Protein AF-A0A251X6U9-F1 (afdb_monomer_lite)

Structure (mmCIF, N/CA/C/O backbone):
data_AF-A0A251X6U9-F1
#
_entry.id   AF-A0A251X6U9-F1
#
loop_
_atom_site.group_PDB
_atom_site.id
_atom_site.type_symbol
_atom_site.label_atom_id
_atom_site.label_alt_id
_atom_site.label_comp_id
_atom_site.label_asym_id
_atom_site.label_entity_id
_atom_site.label_seq_id
_atom_site.pdbx_PDB_ins_code
_atom_site.Cartn_x
_atom_site.Cartn_y
_atom_site.Cartn_z
_atom_site.occupancy
_atom_site.B_iso_or_equiv
_atom_site.auth_seq_id
_atom_site.auth_comp_id
_atom_site.auth_asym_id
_atom_site.auth_atom_id
_atom_site.pdbx_PDB_model_num
ATOM 1 N N . MET A 1 1 ? -1.369 18.309 -10.301 1.00 29.02 1 MET A N 1
ATOM 2 C CA . MET A 1 1 ? -1.973 18.061 -8.967 1.00 29.02 1 MET A CA 1
ATOM 3 C C . MET A 1 1 ? -0.873 17.559 -8.033 1.00 29.02 1 MET A C 1
ATOM 5 O O . MET A 1 1 ? 0.002 16.868 -8.546 1.00 29.02 1 MET A O 1
ATOM 9 N N . PRO A 1 2 ? -0.807 17.931 -6.739 1.00 30.56 2 PRO A N 1
ATOM 10 C CA . PRO A 1 2 ? 0.344 17.578 -5.908 1.00 30.56 2 PRO A CA 1
ATOM 11 C C . PRO A 1 2 ? 0.377 16.076 -5.616 1.00 30.56 2 PRO A C 1
ATOM 13 O O . PRO A 1 2 ? -0.650 15.433 -5.422 1.00 30.56 2 PRO A O 1
ATOM 16 N N . ASN A 1 3 ? 1.582 15.521 -5.598 1.00 40.44 3 ASN A N 1
ATOM 17 C CA . ASN A 1 3 ? 1.850 14.103 -5.429 1.00 40.44 3 ASN A CA 1
ATOM 18 C C . ASN A 1 3 ? 1.662 13.653 -3.965 1.00 40.44 3 ASN A C 1
ATOM 20 O O . ASN A 1 3 ? 2.151 14.310 -3.061 1.00 40.44 3 ASN A O 1
ATOM 24 N N . THR A 1 4 ? 1.015 12.503 -3.724 1.00 42.16 4 THR A N 1
ATOM 25 C CA . THR A 1 4 ? 0.955 11.764 -2.430 1.00 42.16 4 THR A CA 1
ATOM 26 C C . THR A 1 4 ? 2.234 11.788 -1.572 1.00 42.16 4 THR A C 1
ATOM 28 O O . THR A 1 4 ? 2.121 11.803 -0.352 1.00 42.16 4 THR A O 1
ATOM 31 N N . PRO A 1 5 ? 3.449 11.832 -2.142 1.00 44.72 5 PRO A N 1
ATOM 32 C CA . PRO A 1 5 ? 4.624 12.111 -1.323 1.00 44.72 5 PRO A CA 1
ATOM 33 C C . PRO A 1 5 ? 4.868 13.591 -0.952 1.00 44.72 5 PRO A C 1
ATOM 35 O O . PRO 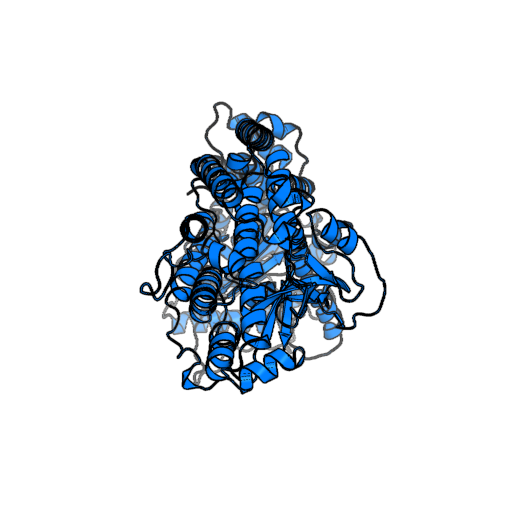A 1 5 ? 5.207 13.828 0.200 1.00 44.72 5 PRO A O 1
ATOM 38 N N . ALA A 1 6 ? 4.566 14.603 -1.786 1.00 42.88 6 ALA A N 1
ATOM 39 C CA . ALA A 1 6 ? 4.589 16.025 -1.372 1.00 42.88 6 ALA A CA 1
ATOM 40 C C . ALA A 1 6 ? 3.658 16.300 -0.186 1.00 42.88 6 ALA A C 1
ATOM 42 O O . ALA A 1 6 ? 3.949 17.143 0.665 1.00 42.88 6 ALA A O 1
ATOM 43 N N . PHE A 1 7 ? 2.568 15.540 -0.117 1.00 51.47 7 PHE A N 1
ATOM 44 C CA . PHE A 1 7 ? 1.670 15.462 1.026 1.00 51.47 7 PHE A CA 1
ATOM 45 C C . PHE A 1 7 ? 2.406 15.035 2.318 1.00 51.47 7 PHE A C 1
ATOM 47 O O . PHE A 1 7 ? 2.278 15.704 3.343 1.00 51.47 7 PHE A O 1
ATOM 54 N N . LEU A 1 8 ? 3.254 13.997 2.266 1.00 53.03 8 LEU A N 1
ATOM 55 C CA . LEU A 1 8 ? 4.013 13.522 3.430 1.00 53.03 8 LEU A CA 1
ATOM 56 C C . LEU A 1 8 ? 5.032 14.550 3.920 1.00 53.03 8 LEU A C 1
ATOM 58 O O . LEU A 1 8 ? 5.246 14.648 5.120 1.00 53.03 8 LEU A O 1
ATOM 62 N N . THR A 1 9 ? 5.628 15.339 3.025 1.00 52.66 9 THR A N 1
ATOM 63 C CA . THR A 1 9 ? 6.616 16.366 3.398 1.00 52.66 9 THR A CA 1
ATOM 64 C C . THR A 1 9 ? 6.007 17.618 3.993 1.00 52.66 9 THR A C 1
ATOM 66 O O . THR A 1 9 ? 6.542 18.136 4.972 1.00 52.66 9 THR A O 1
ATOM 69 N N . ARG A 1 10 ? 4.890 18.115 3.445 1.00 60.62 10 ARG A N 1
ATOM 70 C CA . ARG A 1 10 ? 4.197 19.280 4.025 1.00 60.62 10 ARG A CA 1
ATOM 71 C C . ARG A 1 10 ? 3.707 18.994 5.441 1.00 60.62 10 ARG A C 1
ATOM 73 O O . ARG A 1 10 ? 3.775 19.871 6.292 1.00 60.62 10 ARG A O 1
ATOM 80 N N . ALA A 1 11 ? 3.314 17.749 5.705 1.00 59.09 11 ALA A N 1
ATOM 81 C CA . ALA A 1 11 ? 2.917 17.288 7.031 1.00 59.09 11 ALA A CA 1
ATOM 82 C C . ALA A 1 11 ? 4.099 17.121 8.009 1.00 59.09 11 ALA A C 1
ATOM 84 O O . ALA A 1 11 ? 3.877 16.871 9.190 1.00 59.09 11 ALA A O 1
ATOM 85 N N . ASN A 1 12 ? 5.345 17.214 7.525 1.00 63.66 12 ASN A N 1
ATOM 86 C CA . ASN A 1 12 ? 6.563 16.898 8.276 1.00 63.66 12 ASN A CA 1
ATOM 87 C C . ASN A 1 12 ? 7.580 18.043 8.323 1.00 63.66 12 ASN A C 1
ATOM 89 O O . ASN A 1 12 ? 8.742 17.807 8.674 1.00 63.66 12 ASN A O 1
ATOM 93 N N . THR A 1 13 ? 7.187 19.270 7.966 1.00 70.12 13 THR A N 1
ATOM 94 C CA . THR A 1 13 ? 8.078 20.426 8.120 1.00 70.12 13 THR A CA 1
ATOM 95 C C . THR A 1 13 ? 8.487 20.575 9.584 1.00 70.12 13 THR A C 1
ATOM 97 O O . THR A 1 13 ? 7.790 20.122 10.497 1.00 70.12 13 THR A O 1
ATOM 100 N N . LYS A 1 14 ? 9.652 21.182 9.833 1.00 73.94 14 LYS A N 1
ATOM 101 C CA . LYS A 1 14 ? 10.158 21.347 11.201 1.00 73.94 14 LYS A CA 1
ATOM 102 C C . LYS A 1 14 ? 9.173 22.157 12.048 1.00 73.94 14 LYS A C 1
ATOM 104 O O . LYS A 1 14 ? 8.987 21.847 13.219 1.00 73.94 14 LYS A O 1
ATOM 109 N N . GLU A 1 15 ? 8.543 23.148 11.431 1.00 79.31 15 GLU A N 1
ATOM 110 C CA . GLU A 1 15 ? 7.539 24.023 12.022 1.00 79.31 15 GLU A CA 1
ATOM 111 C C . GLU A 1 15 ? 6.287 23.229 12.405 1.00 79.31 15 GLU A C 1
ATOM 113 O O . GLU A 1 15 ? 5.908 23.246 13.571 1.00 79.31 15 GLU A O 1
ATOM 118 N N . VAL A 1 16 ? 5.715 22.451 11.476 1.00 80.75 16 VAL A N 1
ATOM 119 C CA . VAL A 1 16 ? 4.528 21.617 11.745 1.00 80.75 16 VAL A CA 1
ATOM 120 C C . VAL A 1 16 ? 4.834 20.566 12.807 1.00 80.75 16 VAL A C 1
ATOM 122 O O . VAL A 1 16 ? 4.064 20.396 13.744 1.00 80.75 16 VAL A O 1
ATOM 125 N N . ARG A 1 17 ? 5.989 19.892 12.726 1.00 83.50 17 ARG A N 1
ATOM 126 C CA . ARG A 1 17 ? 6.421 18.927 13.750 1.00 83.50 17 ARG A CA 1
ATOM 127 C C . ARG A 1 17 ? 6.501 19.561 15.131 1.00 83.50 17 ARG A C 1
ATOM 129 O O . ARG A 1 17 ? 6.105 18.927 16.103 1.00 83.50 17 ARG A O 1
ATOM 136 N N . GLN A 1 18 ? 7.044 20.773 15.226 1.00 86.19 18 GLN A N 1
ATOM 137 C CA . GLN A 1 18 ? 7.139 21.472 16.500 1.00 86.19 18 GLN A CA 1
ATOM 138 C C . GLN A 1 18 ? 5.753 21.867 17.011 1.00 86.19 18 GLN A C 1
ATOM 140 O O . GLN A 1 18 ? 5.451 21.601 18.165 1.00 86.19 18 GLN A O 1
ATOM 145 N N . GLU A 1 19 ? 4.887 22.395 16.148 1.00 89.88 19 GLU A N 1
ATOM 146 C CA . GLU A 1 19 ? 3.517 22.765 16.511 1.00 89.88 19 GLU A CA 1
ATOM 147 C C . GLU A 1 19 ? 2.705 21.557 17.012 1.00 89.88 19 GLU A C 1
ATOM 149 O O . GLU A 1 19 ? 2.004 21.635 18.023 1.00 89.88 19 GLU A O 1
ATOM 154 N N . VAL A 1 20 ? 2.861 20.408 16.346 1.00 90.56 20 VAL A N 1
ATOM 155 C CA . VAL A 1 20 ? 2.252 19.132 16.738 1.00 90.56 20 VAL A CA 1
ATOM 156 C C . VAL A 1 20 ? 2.748 18.689 18.116 1.00 90.56 20 VAL A C 1
ATOM 158 O O . VAL A 1 20 ? 1.933 18.319 18.962 1.00 90.56 20 VAL A O 1
ATOM 161 N N . ARG A 1 21 ? 4.059 18.772 18.373 1.00 92.81 21 ARG A N 1
ATOM 162 C CA . ARG A 1 21 ? 4.661 18.429 19.674 1.00 92.81 21 ARG A CA 1
ATOM 163 C C . ARG A 1 21 ? 4.197 19.353 20.787 1.00 92.81 21 ARG A C 1
ATOM 165 O O . ARG A 1 21 ? 3.838 18.877 21.861 1.00 92.81 21 ARG A O 1
ATOM 172 N N . ASP A 1 22 ? 4.179 20.652 20.518 1.00 92.00 22 ASP A N 1
ATOM 173 C CA . ASP A 1 22 ? 3.735 21.663 21.470 1.00 92.00 22 ASP A CA 1
ATOM 174 C C . ASP A 1 22 ? 2.265 21.427 21.830 1.00 92.00 22 ASP A C 1
ATOM 176 O O . ASP A 1 22 ? 1.895 21.471 23.002 1.00 92.00 22 ASP A O 1
ATOM 180 N N . PHE A 1 23 ? 1.414 21.098 20.854 1.00 94.75 23 PHE A N 1
ATOM 181 C CA . PHE A 1 23 ? 0.045 20.686 21.148 1.00 94.75 23 PHE A CA 1
ATOM 182 C C . PHE A 1 23 ? -0.008 19.395 21.967 1.00 94.75 23 PHE A C 1
ATOM 184 O O . PHE A 1 23 ? -0.733 19.355 22.956 1.00 94.75 23 PHE A O 1
ATOM 191 N N . ALA A 1 24 ? 0.767 18.367 21.610 1.00 93.81 24 ALA A N 1
ATOM 192 C CA . ALA A 1 24 ? 0.773 17.094 22.329 1.00 93.81 24 ALA A CA 1
ATOM 193 C C . ALA A 1 24 ? 1.111 17.269 23.820 1.00 93.81 24 ALA A C 1
ATOM 195 O O . ALA A 1 24 ? 0.482 16.639 24.664 1.00 93.81 24 ALA A O 1
ATOM 196 N N . GLN A 1 25 ? 2.049 18.163 24.142 1.00 91.62 25 GLN A N 1
ATOM 197 C CA . GLN A 1 25 ? 2.464 18.459 25.517 1.00 91.62 25 GLN A CA 1
ATOM 198 C C . GLN A 1 25 ? 1.443 19.295 26.299 1.00 91.62 25 GLN A C 1
ATOM 200 O O . GLN A 1 25 ? 1.345 19.155 27.516 1.00 91.62 25 GLN A O 1
ATOM 205 N N . ASN A 1 26 ? 0.696 20.166 25.616 1.00 90.94 26 ASN A N 1
ATOM 206 C CA . ASN A 1 26 ? -0.219 21.119 26.251 1.00 90.94 26 ASN A CA 1
ATOM 207 C C . ASN A 1 26 ? -1.691 20.678 26.232 1.00 90.94 26 ASN A C 1
ATOM 209 O O . ASN A 1 26 ? -2.517 21.260 26.937 1.00 90.94 26 ASN A O 1
ATOM 213 N N . ALA A 1 27 ? -2.050 19.689 25.413 1.00 90.00 27 ALA A N 1
ATOM 214 C CA . ALA A 1 27 ? -3.404 19.161 25.359 1.00 90.00 27 ALA A CA 1
ATOM 215 C C . ALA A 1 27 ? -3.785 18.496 26.691 1.00 90.00 27 ALA A C 1
ATOM 217 O O . ALA A 1 27 ? -2.974 17.833 27.339 1.00 90.00 27 ALA A O 1
ATOM 218 N N . ALA A 1 28 ? -5.053 18.641 27.082 1.00 92.38 28 ALA A N 1
ATOM 219 C CA . ALA A 1 28 ? -5.600 18.050 28.300 1.00 92.38 28 ALA A CA 1
ATOM 220 C C . ALA A 1 28 ? -5.849 16.541 28.121 1.00 92.38 28 ALA A C 1
ATOM 222 O O . ALA A 1 28 ? -6.993 16.095 28.023 1.00 92.38 28 ALA A O 1
ATOM 223 N N . TRP A 1 29 ? -4.777 15.755 28.012 1.00 94.81 29 TRP A N 1
ATOM 224 C CA . TRP A 1 29 ? -4.859 14.297 27.967 1.00 94.81 29 TRP A CA 1
ATOM 225 C C . TRP A 1 29 ? -5.409 13.750 29.286 1.00 94.81 29 TRP A C 1
ATOM 227 O O . TRP A 1 29 ? -5.031 14.195 30.366 1.00 94.81 29 TRP A O 1
ATOM 237 N N . LEU A 1 30 ? -6.306 12.771 29.192 1.00 93.38 30 LEU A N 1
ATOM 238 C CA . LEU A 1 30 ? -6.936 12.142 30.343 1.00 93.38 30 LEU A CA 1
ATOM 239 C C . LEU A 1 30 ? -6.120 10.930 30.810 1.00 93.38 30 LEU A C 1
ATOM 241 O O . LEU A 1 30 ? -6.157 9.877 30.172 1.00 93.38 30 LEU A O 1
ATOM 245 N N . ASP A 1 31 ? -5.428 11.058 31.943 1.00 91.44 31 ASP A N 1
ATOM 246 C CA . ASP A 1 31 ? -4.673 9.950 32.554 1.00 91.44 31 ASP A CA 1
ATOM 247 C C . ASP A 1 31 ? -5.572 8.758 32.907 1.00 91.44 31 ASP A C 1
ATOM 249 O O . ASP A 1 31 ? -5.146 7.610 32.817 1.00 91.44 31 ASP A O 1
ATOM 253 N N . THR A 1 32 ? -6.842 9.018 33.229 1.00 91.00 32 THR A N 1
ATOM 254 C CA . THR A 1 32 ? -7.843 7.971 33.469 1.00 91.00 32 THR A CA 1
ATOM 255 C C . THR A 1 32 ? -8.063 7.093 32.237 1.00 91.00 32 THR A C 1
ATOM 257 O O . THR A 1 32 ? -8.201 5.883 32.367 1.00 91.00 32 THR A O 1
ATOM 260 N N . VAL A 1 33 ? -8.033 7.660 31.024 1.00 92.31 33 VAL A N 1
ATOM 261 C CA . VAL A 1 33 ? -8.139 6.879 29.779 1.00 92.31 33 VAL A CA 1
ATOM 262 C C . VAL A 1 33 ? -6.886 6.035 29.556 1.00 92.31 33 VAL A C 1
ATOM 264 O O . VAL A 1 33 ? -6.975 4.899 29.111 1.00 92.31 33 VAL A O 1
ATOM 267 N N . ILE A 1 34 ? -5.708 6.571 29.872 1.00 93.00 34 ILE A N 1
ATOM 268 C CA . ILE A 1 34 ? -4.432 5.883 29.636 1.00 93.00 34 ILE A CA 1
ATOM 269 C C . ILE A 1 34 ? -4.227 4.719 30.615 1.00 93.00 34 ILE A C 1
ATOM 271 O O . ILE A 1 34 ? -3.651 3.702 30.225 1.00 93.00 34 ILE A O 1
ATOM 275 N N . ASN A 1 35 ? -4.688 4.858 31.859 1.00 91.00 35 ASN A N 1
ATOM 276 C CA . ASN A 1 35 ? -4.369 3.924 32.940 1.00 91.00 35 ASN A CA 1
ATOM 277 C C . ASN A 1 35 ? -5.537 3.008 33.330 1.00 91.00 35 ASN A C 1
ATOM 279 O O . ASN A 1 35 ? -5.298 1.842 33.634 1.00 91.00 35 ASN A O 1
ATOM 283 N N . ASP A 1 36 ? -6.779 3.499 33.274 1.00 89.12 36 ASP A N 1
ATOM 284 C CA . ASP A 1 36 ? -7.929 2.818 33.890 1.00 89.12 36 ASP A CA 1
ATOM 285 C C . ASP A 1 36 ? -8.931 2.268 32.865 1.00 89.12 36 ASP A C 1
ATOM 287 O O . ASP A 1 36 ? -9.893 1.596 33.228 1.00 89.12 36 ASP A O 1
ATOM 291 N N . TYR A 1 37 ? -8.779 2.587 31.577 1.00 91.94 37 TYR A N 1
ATOM 292 C CA . TYR A 1 37 ? -9.680 2.060 30.551 1.00 91.94 37 TYR A CA 1
ATOM 293 C C . TYR A 1 37 ? -9.237 0.657 30.114 1.00 91.94 37 TYR A C 1
ATOM 295 O O . TYR A 1 37 ? -8.054 0.311 30.226 1.00 91.94 37 TYR A O 1
ATOM 303 N N . PRO A 1 38 ? -10.157 -0.145 29.540 1.00 91.69 38 PRO A N 1
ATOM 304 C CA . PRO A 1 38 ? -9.809 -1.411 28.909 1.00 91.69 38 PRO A CA 1
ATOM 305 C C . PRO A 1 38 ? -8.647 -1.238 27.932 1.00 91.69 38 PRO A C 1
ATOM 307 O O . PRO A 1 38 ? -8.639 -0.299 27.127 1.00 91.69 38 PRO A O 1
ATOM 310 N N . ALA A 1 39 ? -7.680 -2.156 27.990 1.00 91.44 39 ALA A N 1
ATOM 311 C CA . ALA A 1 39 ? -6.399 -1.998 27.312 1.00 91.44 39 ALA A CA 1
ATOM 312 C C . ALA A 1 39 ? -6.503 -1.674 25.804 1.00 91.44 39 ALA A C 1
ATOM 314 O O . ALA A 1 39 ? -5.732 -0.827 25.356 1.00 91.44 39 ALA A O 1
ATOM 315 N N . PRO A 1 40 ? -7.465 -2.217 25.018 1.00 91.44 40 PRO A N 1
ATOM 316 C CA . PRO A 1 40 ? -7.636 -1.814 23.619 1.00 91.44 40 PRO A CA 1
ATOM 317 C C . PRO A 1 40 ? -7.923 -0.318 23.418 1.00 91.44 40 PRO A C 1
ATOM 319 O O . PRO A 1 40 ? -7.394 0.284 22.490 1.00 91.44 40 PRO A O 1
ATOM 322 N N . ILE A 1 41 ? -8.731 0.303 24.285 1.00 93.75 41 ILE A N 1
ATOM 323 C CA . ILE A 1 41 ? -9.032 1.740 24.198 1.00 93.75 41 ILE A CA 1
ATOM 324 C C . ILE A 1 41 ? -7.841 2.554 24.703 1.00 93.75 41 ILE A C 1
ATOM 326 O O . ILE A 1 41 ? -7.390 3.486 24.033 1.00 93.75 41 ILE A O 1
ATOM 330 N N . ALA A 1 42 ? -7.324 2.182 25.877 1.00 93.94 42 ALA A N 1
ATOM 331 C CA . ALA A 1 42 ? -6.218 2.876 26.522 1.00 93.94 42 ALA A CA 1
ATOM 332 C C . ALA A 1 42 ? -4.974 2.918 25.623 1.00 93.94 42 ALA A C 1
ATOM 334 O O . ALA A 1 42 ? -4.336 3.963 25.491 1.00 93.94 42 ALA A O 1
ATOM 335 N N . HIS A 1 43 ? -4.664 1.801 24.958 1.00 93.25 43 HIS A N 1
ATOM 336 C CA . HIS A 1 43 ? -3.525 1.683 24.059 1.00 93.25 43 HIS A CA 1
ATOM 337 C C . HIS A 1 43 ? -3.628 2.623 22.855 1.00 93.25 43 HIS A C 1
ATOM 339 O O . HIS A 1 43 ? -2.701 3.393 22.618 1.00 93.25 43 HIS A O 1
ATOM 345 N N . GLU A 1 44 ? -4.738 2.605 22.111 1.00 94.56 44 GLU A N 1
ATOM 346 C CA . GLU A 1 44 ? -4.873 3.446 20.914 1.00 94.56 44 GLU A CA 1
ATOM 347 C C . GLU A 1 44 ? -4.856 4.940 21.265 1.00 94.56 44 GLU A C 1
ATOM 349 O O . GLU A 1 44 ? -4.267 5.744 20.536 1.00 94.56 44 GLU A O 1
ATOM 354 N N . TYR A 1 45 ? -5.464 5.315 22.398 1.00 95.69 45 TYR A N 1
ATOM 355 C CA . TYR A 1 45 ? -5.476 6.691 22.895 1.00 95.69 45 TYR A CA 1
ATOM 356 C C . TYR A 1 45 ? -4.079 7.149 23.340 1.00 95.69 45 TYR A C 1
ATOM 358 O O . TYR A 1 45 ? -3.621 8.227 22.956 1.00 95.69 45 TYR A O 1
ATOM 366 N N . TYR A 1 46 ? -3.359 6.306 24.086 1.00 95.12 46 TYR A N 1
ATOM 367 C CA . TYR A 1 46 ? -1.964 6.555 24.448 1.00 95.12 46 TYR A CA 1
ATOM 368 C C . TYR A 1 46 ? -1.070 6.647 23.208 1.00 95.12 46 TYR A C 1
ATOM 370 O O . TYR A 1 46 ? -0.266 7.568 23.092 1.00 95.12 46 TYR A O 1
ATOM 378 N N . ARG A 1 47 ? -1.253 5.754 22.230 1.00 92.56 47 ARG A N 1
ATOM 379 C CA . ARG A 1 47 ? -0.480 5.769 20.987 1.00 92.56 47 ARG A CA 1
ATOM 380 C C . ARG A 1 47 ? -0.728 7.043 20.187 1.00 92.56 47 ARG A C 1
ATOM 382 O O . ARG A 1 47 ? 0.231 7.584 19.647 1.00 92.56 47 ARG A O 1
ATOM 389 N N . LEU A 1 48 ? -1.959 7.564 20.153 1.00 95.25 48 LEU A N 1
ATOM 390 C CA . LEU A 1 48 ? -2.251 8.867 19.543 1.00 95.25 48 LEU A CA 1
ATOM 391 C C . LEU A 1 48 ? -1.431 9.986 20.194 1.00 95.25 48 LEU A C 1
ATOM 393 O O . LEU A 1 48 ? -0.788 10.755 19.479 1.00 95.25 48 LEU A O 1
ATOM 397 N N . LYS A 1 49 ? -1.401 10.037 21.531 1.00 95.69 49 LYS A N 1
ATOM 398 C CA . LYS A 1 49 ? -0.565 10.984 22.280 1.00 95.69 49 LYS A CA 1
ATOM 399 C C . LYS A 1 49 ? 0.912 10.839 21.904 1.00 95.69 49 LYS A C 1
ATOM 401 O O . LYS A 1 49 ? 1.521 11.821 21.491 1.00 95.69 49 LYS A O 1
ATOM 406 N N . THR A 1 50 ? 1.464 9.628 21.962 1.00 93.19 50 THR A N 1
ATOM 407 C CA . THR A 1 50 ? 2.883 9.372 21.661 1.00 93.19 50 THR A CA 1
ATOM 408 C C . THR A 1 50 ? 3.253 9.756 20.227 1.00 93.19 50 THR A C 1
ATOM 410 O O . THR A 1 50 ? 4.270 10.398 19.993 1.00 93.19 50 THR A O 1
ATOM 413 N N . VAL A 1 51 ? 2.410 9.427 19.247 1.00 91.12 51 VAL A N 1
ATOM 414 C CA . VAL A 1 51 ? 2.644 9.771 17.836 1.00 91.12 51 VAL A CA 1
ATOM 415 C C . VAL A 1 51 ? 2.660 11.295 17.626 1.00 91.12 51 VAL A C 1
ATOM 417 O O . VAL A 1 51 ? 3.458 11.808 16.837 1.00 91.12 51 VAL A O 1
ATOM 420 N N . LEU A 1 52 ? 1.829 12.042 18.360 1.00 93.31 52 LEU A N 1
ATOM 421 C CA . LEU A 1 52 ? 1.855 13.508 18.363 1.00 93.31 52 LEU A CA 1
ATOM 422 C C . LEU A 1 52 ? 3.100 14.058 19.087 1.00 93.31 52 LEU A C 1
ATOM 424 O O . LEU A 1 52 ? 3.723 14.996 18.596 1.00 93.31 52 LEU A O 1
ATOM 428 N N . GLU A 1 53 ? 3.532 13.451 20.193 1.00 93.44 53 GLU A N 1
ATOM 429 C CA . GLU A 1 53 ? 4.789 13.800 20.884 1.00 93.44 53 GLU A CA 1
ATOM 430 C C . GLU A 1 53 ? 6.032 13.547 20.010 1.00 93.44 53 GLU A C 1
ATOM 432 O O . GLU A 1 53 ? 7.033 14.258 20.104 1.00 93.44 53 GLU A O 1
ATOM 437 N N . GLU A 1 54 ? 5.969 12.578 19.097 1.00 88.50 54 GLU A N 1
ATOM 438 C CA . GLU A 1 54 ? 7.003 12.345 18.085 1.00 88.50 54 GLU A CA 1
ATOM 439 C C . GLU A 1 54 ? 6.957 13.401 16.952 1.00 88.50 54 GLU A C 1
ATOM 441 O O . GLU A 1 54 ? 7.964 13.652 16.273 1.00 88.50 54 GLU A O 1
ATOM 446 N N . GLY A 1 55 ? 5.831 14.109 16.801 1.00 86.19 55 GLY A N 1
ATOM 447 C CA . GLY A 1 55 ? 5.571 15.103 15.755 1.00 86.19 55 GLY A CA 1
ATOM 448 C C . GLY A 1 55 ? 5.058 14.499 14.442 1.00 86.19 55 GLY A C 1
ATOM 449 O O . GLY A 1 55 ? 5.233 15.100 13.385 1.00 86.19 55 GLY A O 1
ATOM 450 N N . LEU A 1 56 ? 4.476 13.297 14.471 1.00 82.94 56 LEU A N 1
ATOM 451 C CA . LEU A 1 56 ? 4.094 12.543 13.274 1.00 82.94 56 LEU A CA 1
ATOM 452 C C . LEU A 1 56 ? 2.627 12.797 12.883 1.00 82.94 56 LEU A C 1
ATOM 454 O O . LEU A 1 56 ? 1.744 11.991 13.170 1.00 82.94 56 LEU A O 1
ATOM 458 N N . LEU A 1 57 ? 2.357 13.903 12.182 1.00 84.75 57 LEU A N 1
ATOM 459 C CA . LEU A 1 57 ? 0.991 14.334 11.837 1.00 84.75 57 LEU A CA 1
ATOM 460 C C . LEU A 1 57 ? 0.184 13.288 11.044 1.00 84.75 57 LEU A C 1
ATOM 462 O O . LEU A 1 57 ? -0.948 12.973 11.404 1.00 84.75 57 LEU A O 1
ATOM 466 N N . VAL A 1 58 ? 0.749 12.733 9.966 1.00 78.06 58 VAL A N 1
ATOM 467 C CA . VAL A 1 58 ? 0.027 11.771 9.104 1.00 78.06 58 VAL A CA 1
ATOM 468 C C . VAL A 1 58 ? -0.298 10.489 9.861 1.00 78.06 58 VAL A C 1
ATOM 470 O O . VAL A 1 58 ? -1.411 9.969 9.771 1.00 78.06 58 VAL A O 1
ATOM 473 N N . THR A 1 59 ? 0.662 9.999 10.643 1.00 81.81 59 THR A N 1
ATOM 474 C CA . THR A 1 59 ? 0.462 8.841 11.511 1.00 81.81 59 THR A CA 1
ATOM 475 C C . THR A 1 59 ? -0.598 9.150 12.566 1.00 81.81 59 THR A C 1
ATOM 477 O O . THR A 1 59 ? -1.450 8.303 12.803 1.00 81.81 59 THR A O 1
ATOM 480 N N . ALA A 1 60 ? -0.634 10.365 13.125 1.00 88.69 60 ALA A N 1
ATOM 481 C CA . ALA A 1 60 ? -1.640 10.768 14.107 1.00 88.69 60 ALA A CA 1
ATOM 482 C C . ALA A 1 60 ? -3.064 10.804 13.527 1.00 88.69 60 ALA A C 1
ATOM 484 O O . ALA A 1 60 ? -3.999 10.361 14.189 1.00 88.69 60 ALA A O 1
ATOM 485 N N . VAL A 1 61 ? -3.242 11.251 12.279 1.00 84.19 61 VAL A N 1
ATOM 486 C CA . VAL A 1 61 ? -4.546 11.200 11.584 1.00 84.19 61 VAL A CA 1
ATOM 487 C C . VAL A 1 61 ? -5.038 9.757 11.441 1.00 84.19 61 VAL A C 1
ATOM 489 O O . VAL A 1 61 ? -6.195 9.455 11.739 1.00 84.19 61 VAL A O 1
ATOM 492 N N . LEU A 1 62 ? -4.155 8.843 11.027 1.00 80.06 62 LEU A N 1
ATOM 493 C CA . LEU A 1 62 ? -4.483 7.418 10.928 1.00 80.06 62 LEU A CA 1
ATOM 494 C C . LEU A 1 62 ? -4.710 6.779 12.304 1.00 80.06 62 LEU A C 1
ATOM 496 O O . LEU A 1 62 ? -5.562 5.909 12.440 1.00 80.06 62 LEU A O 1
ATOM 500 N N . GLN A 1 63 ? -3.988 7.233 13.323 1.00 88.69 63 GLN A N 1
ATOM 501 C CA . GLN A 1 63 ? -4.105 6.754 14.695 1.00 88.69 63 GLN A CA 1
ATOM 502 C C . GLN A 1 63 ? -5.418 7.211 15.351 1.00 88.69 63 GLN A C 1
ATOM 504 O O . GLN A 1 63 ? -6.048 6.434 16.062 1.00 88.69 63 GLN A O 1
ATOM 509 N N . LEU A 1 64 ? -5.899 8.429 15.064 1.00 90.50 64 LEU A N 1
ATOM 510 C CA . LEU A 1 64 ? -7.200 8.906 15.550 1.00 90.50 64 LEU A CA 1
ATOM 511 C C . LEU A 1 64 ? -8.355 8.040 15.024 1.00 90.50 64 LEU A C 1
ATOM 513 O O . LEU A 1 64 ? -9.307 7.783 15.759 1.00 90.50 64 LEU A O 1
ATOM 517 N N . LYS A 1 65 ? -8.267 7.538 13.783 1.00 86.25 65 LYS A N 1
ATOM 518 C CA . LYS A 1 65 ? -9.234 6.550 13.276 1.00 86.25 65 LYS A CA 1
ATOM 519 C C . LYS A 1 65 ? -9.299 5.337 14.200 1.00 86.25 65 LYS A C 1
ATOM 521 O O . LYS A 1 65 ? -10.403 4.912 14.524 1.00 86.25 65 LYS A O 1
ATOM 526 N N . ASP A 1 66 ? -8.155 4.766 14.566 1.00 89.38 66 ASP A N 1
ATOM 527 C CA . ASP A 1 66 ? -8.120 3.544 15.370 1.00 89.38 66 ASP A CA 1
ATOM 528 C C . ASP A 1 66 ? -8.681 3.805 16.780 1.00 89.38 66 ASP A C 1
ATOM 530 O O . ASP A 1 66 ? -9.473 2.998 17.261 1.00 89.38 66 ASP A O 1
ATOM 534 N N . VAL A 1 67 ? -8.413 4.982 17.369 1.00 94.00 67 VAL A N 1
ATOM 535 C CA . VAL A 1 67 ? -9.049 5.451 18.621 1.00 94.00 67 VAL A CA 1
ATOM 536 C C . VAL A 1 67 ? -10.574 5.476 18.507 1.00 94.00 67 VAL A C 1
ATOM 538 O O . VAL A 1 67 ? -11.272 4.902 19.341 1.00 94.00 67 VAL A O 1
ATOM 541 N N . VAL A 1 68 ? -11.112 6.115 17.466 1.00 92.56 68 VAL A N 1
ATOM 542 C CA . VAL A 1 68 ? -12.565 6.179 17.223 1.00 92.56 68 VAL A CA 1
ATOM 543 C C . VAL A 1 68 ? -13.148 4.778 17.045 1.00 92.56 68 VAL A C 1
ATOM 545 O O . VAL A 1 68 ? -14.233 4.484 17.543 1.00 92.56 68 VAL A O 1
ATOM 548 N N . GLU A 1 69 ? -12.421 3.899 16.361 1.00 91.88 69 GLU A N 1
ATOM 549 C CA . GLU A 1 69 ? -12.849 2.533 16.093 1.00 91.88 69 GLU A CA 1
ATOM 550 C C . GLU A 1 69 ? -12.988 1.707 17.376 1.00 91.88 69 GLU A C 1
ATOM 552 O O . GLU A 1 69 ? -14.031 1.085 17.581 1.00 91.88 69 GLU A O 1
ATOM 557 N N . VAL A 1 70 ? -12.000 1.751 18.277 1.00 94.12 70 VAL A N 1
ATOM 558 C CA . VAL A 1 70 ? -12.060 1.020 19.555 1.00 94.12 70 VAL A CA 1
ATOM 559 C C . VAL A 1 70 ? -13.057 1.630 20.543 1.00 94.12 70 VAL A C 1
ATOM 561 O O . VAL A 1 70 ? -13.719 0.878 21.258 1.00 94.12 70 VAL A O 1
ATOM 564 N N . LEU A 1 71 ? -13.247 2.957 20.534 1.00 94.19 71 LEU A N 1
ATOM 565 C CA . LEU A 1 71 ? -14.280 3.638 21.333 1.00 94.19 71 LEU A CA 1
ATOM 566 C C . LEU A 1 71 ? -15.707 3.230 20.936 1.00 94.19 71 LEU A C 1
ATOM 568 O O . LEU A 1 71 ? -16.623 3.356 21.743 1.00 94.19 71 LEU A O 1
ATOM 572 N N . ILE A 1 72 ? -15.902 2.734 19.712 1.00 94.31 72 ILE A N 1
ATOM 573 C CA . ILE A 1 72 ? -17.189 2.226 19.226 1.00 94.31 72 ILE A CA 1
ATOM 574 C C . ILE A 1 72 ? -17.279 0.712 19.421 1.00 94.31 72 ILE A C 1
ATOM 576 O O . ILE A 1 72 ? -18.238 0.218 20.017 1.00 94.31 72 ILE A O 1
ATOM 580 N N . LYS A 1 73 ? -16.293 -0.037 18.912 1.00 94.69 73 LYS A N 1
ATOM 581 C CA . LYS A 1 73 ? -16.357 -1.501 18.856 1.00 94.69 73 LYS A CA 1
ATOM 582 C C . LYS A 1 73 ? -16.320 -2.143 20.227 1.00 94.69 73 LYS A C 1
ATOM 584 O O . LYS A 1 73 ? -17.068 -3.088 20.450 1.00 94.69 73 LYS A O 1
ATOM 589 N N . PHE A 1 74 ? -15.486 -1.651 21.143 1.00 94.06 74 PHE A N 1
ATOM 590 C CA . PHE A 1 74 ? -15.389 -2.264 22.464 1.00 94.06 74 PHE A CA 1
ATOM 591 C C . PHE A 1 74 ? -16.717 -2.166 23.229 1.00 94.06 74 PHE A C 1
ATOM 593 O O . PHE A 1 74 ? -17.247 -3.219 23.591 1.00 94.06 74 PHE A O 1
ATOM 600 N N . PRO A 1 75 ? -17.345 -0.981 23.382 1.00 93.31 75 PRO A N 1
ATOM 601 C CA . PRO A 1 75 ? -18.683 -0.912 23.960 1.00 93.31 75 PRO A CA 1
ATOM 602 C C . PRO A 1 75 ? -19.719 -1.736 23.190 1.00 93.31 75 PRO A C 1
ATOM 604 O O . PRO A 1 75 ? -20.515 -2.424 23.818 1.00 93.31 75 PRO A O 1
ATOM 607 N N . ALA A 1 76 ? -19.707 -1.718 21.851 1.00 95.06 76 ALA A N 1
ATOM 608 C CA . ALA A 1 76 ? -20.655 -2.494 21.049 1.00 95.06 76 ALA A CA 1
ATOM 609 C C . ALA A 1 76 ? -20.560 -4.002 21.324 1.00 95.06 76 ALA A C 1
ATOM 611 O O . ALA A 1 76 ? -21.587 -4.654 21.489 1.00 95.06 76 ALA A O 1
ATOM 612 N N . VAL A 1 77 ? -19.347 -4.552 21.423 1.00 95.00 77 VAL A N 1
ATOM 613 C CA . VAL A 1 77 ? -19.136 -5.969 21.743 1.00 95.00 77 VAL A CA 1
ATOM 614 C C . VAL A 1 77 ? -19.651 -6.298 23.140 1.00 95.00 77 VAL A C 1
ATOM 616 O O . VAL A 1 77 ? -20.369 -7.281 23.299 1.00 95.00 77 VAL A O 1
ATOM 619 N N . VAL A 1 78 ? -19.335 -5.474 24.140 1.00 93.75 78 VAL A N 1
ATOM 620 C CA . VAL A 1 78 ? -19.789 -5.710 25.517 1.00 93.75 78 VAL A CA 1
ATOM 621 C C . VAL A 1 78 ? -21.320 -5.624 25.614 1.00 93.75 78 VAL A C 1
ATOM 623 O O . VAL A 1 78 ? -21.948 -6.507 26.194 1.00 93.75 78 VAL A O 1
ATOM 626 N N . MET A 1 79 ? -21.937 -4.614 24.990 1.00 94.00 79 MET A N 1
ATOM 627 C CA . MET A 1 79 ? -23.397 -4.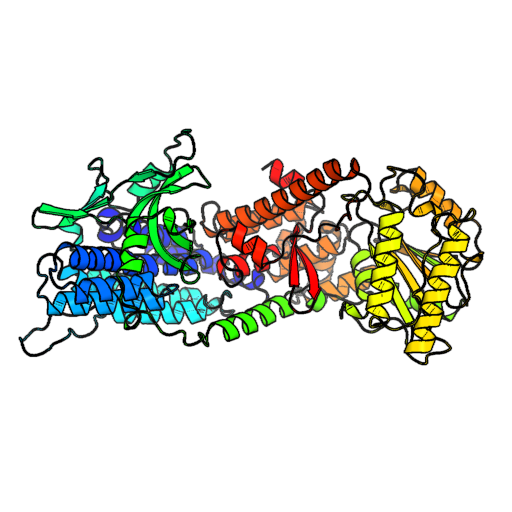460 24.945 1.00 94.00 79 MET A CA 1
ATOM 628 C C . MET A 1 79 ? -24.076 -5.630 24.219 1.00 94.00 79 MET A C 1
ATOM 630 O O . MET A 1 79 ? -25.076 -6.156 24.704 1.00 94.00 79 MET A O 1
ATOM 634 N N . ALA A 1 80 ? -23.524 -6.071 23.084 1.00 95.25 80 ALA A N 1
ATOM 635 C CA . ALA A 1 80 ? -24.039 -7.222 22.349 1.00 95.25 80 ALA A CA 1
ATOM 636 C C . ALA A 1 80 ? -23.951 -8.505 23.182 1.00 95.25 80 ALA A C 1
ATOM 638 O O . ALA A 1 80 ? -24.942 -9.219 23.297 1.00 95.25 80 ALA A O 1
ATOM 639 N N . GLN A 1 81 ? -22.803 -8.774 23.808 1.00 94.19 81 GLN A N 1
ATOM 640 C CA . GLN A 1 81 ? -22.628 -9.966 24.641 1.00 94.19 81 GLN A CA 1
ATOM 641 C C . GLN A 1 81 ? -23.568 -9.974 25.841 1.00 94.19 81 GLN A C 1
ATOM 643 O O . GLN A 1 81 ? -24.120 -11.020 26.187 1.00 94.19 81 GLN A O 1
ATOM 648 N N . TRP A 1 82 ? -23.813 -8.806 26.439 1.00 93.44 82 TRP A N 1
ATOM 649 C CA . TRP A 1 82 ? -24.779 -8.691 27.522 1.00 93.44 82 TRP A CA 1
ATOM 650 C C . TRP A 1 82 ? -26.183 -9.090 27.055 1.00 93.44 82 TRP A C 1
ATOM 652 O O . TRP A 1 82 ? -26.789 -9.963 27.674 1.00 93.44 82 TRP A O 1
ATOM 662 N N . LEU A 1 83 ? -26.661 -8.540 25.929 1.00 93.44 83 LEU A N 1
ATOM 663 C CA . LEU A 1 83 ? -27.975 -8.874 25.360 1.00 93.44 83 LEU A CA 1
ATOM 664 C C . LEU A 1 83 ? -28.087 -10.358 24.992 1.00 93.44 83 LEU A C 1
ATOM 666 O O . LEU A 1 83 ? -29.112 -10.984 25.242 1.00 93.44 83 LEU A O 1
ATOM 670 N N . LEU A 1 84 ? -27.027 -10.936 24.429 1.00 93.25 84 LEU A N 1
ATOM 671 C CA . LEU A 1 84 ? -27.000 -12.345 24.035 1.00 93.25 84 LEU A CA 1
ATOM 672 C C . LEU A 1 84 ? -27.040 -13.300 25.237 1.00 93.25 84 LEU A C 1
ATOM 674 O O . LEU A 1 84 ? -27.607 -14.389 25.132 1.00 93.25 84 LEU A O 1
ATOM 678 N N . THR A 1 85 ? -26.471 -12.884 26.369 1.00 91.00 85 THR A N 1
ATOM 679 C CA . THR A 1 85 ? -26.330 -13.724 27.566 1.00 91.00 85 THR A CA 1
ATOM 680 C C . THR A 1 85 ? -27.488 -13.554 28.554 1.00 91.00 85 THR A C 1
ATOM 682 O O . THR A 1 85 ? -27.952 -14.546 29.104 1.00 91.00 85 THR A O 1
ATOM 685 N N . HIS A 1 86 ? -27.968 -12.324 28.770 1.00 89.69 86 HIS A N 1
ATOM 686 C CA . HIS A 1 86 ? -28.870 -11.983 29.883 1.00 89.69 86 HIS A CA 1
ATOM 687 C C . HIS A 1 86 ? -30.328 -11.764 29.473 1.00 89.69 86 HIS A C 1
ATOM 689 O O . HIS A 1 86 ? -31.185 -11.620 30.340 1.00 89.69 86 HIS A O 1
ATOM 695 N N . GLN A 1 87 ? -30.630 -11.690 28.176 1.00 88.06 87 GLN A N 1
ATOM 696 C CA . GLN A 1 87 ? -32.013 -11.580 27.713 1.00 88.06 87 GLN A CA 1
ATOM 697 C C . GLN A 1 87 ? -32.564 -12.960 27.368 1.00 88.06 87 GLN A C 1
ATOM 699 O O . GLN A 1 87 ? -31.863 -13.774 26.776 1.00 88.06 87 GLN A O 1
ATOM 704 N N . ASP A 1 88 ? -33.833 -13.209 27.677 1.00 86.88 88 ASP A N 1
ATOM 705 C CA . ASP A 1 88 ? -34.530 -14.441 27.272 1.00 86.88 88 ASP A CA 1
ATOM 706 C C . ASP A 1 88 ? -35.264 -14.289 25.925 1.00 86.88 88 ASP A C 1
ATOM 708 O O . ASP A 1 88 ? -35.732 -15.270 25.350 1.00 86.88 88 ASP A O 1
ATOM 712 N N . ASP A 1 89 ? -35.370 -13.062 25.396 1.00 89.56 89 ASP A N 1
ATOM 713 C CA . ASP A 1 89 ? -36.015 -12.791 24.108 1.00 89.56 89 ASP A CA 1
ATOM 714 C C . ASP A 1 89 ? -35.142 -13.283 22.943 1.00 89.56 89 ASP A C 1
ATOM 716 O O . ASP A 1 89 ? -34.225 -12.601 22.476 1.00 89.56 89 ASP A O 1
ATOM 720 N N . GLU A 1 90 ? -35.467 -14.470 22.436 1.00 89.81 90 GLU A N 1
ATOM 721 C CA . GLU A 1 90 ? -34.771 -15.083 21.304 1.00 89.81 90 GLU A CA 1
ATOM 722 C C . GLU A 1 90 ? -34.828 -14.217 20.035 1.00 89.81 90 GLU A C 1
ATOM 724 O O . GLU A 1 90 ? -33.868 -14.162 19.267 1.00 89.81 90 GLU A O 1
ATOM 729 N N . THR A 1 91 ? -35.904 -13.445 19.842 1.00 90.00 91 THR A N 1
ATOM 730 C CA . THR A 1 91 ? -36.023 -12.522 18.701 1.00 90.00 91 THR A CA 1
ATOM 731 C C . THR A 1 91 ? -34.988 -11.404 18.806 1.00 90.00 91 THR A C 1
ATOM 733 O O . THR A 1 91 ? -34.405 -10.984 17.803 1.00 90.00 91 THR A O 1
ATOM 736 N N . LEU A 1 92 ? -34.745 -10.901 20.018 1.00 90.44 92 LEU A N 1
ATOM 737 C CA . LEU A 1 92 ? -33.727 -9.886 20.273 1.00 90.44 92 LEU A CA 1
ATOM 738 C C . LEU A 1 92 ? -32.315 -10.443 20.052 1.00 90.44 92 LEU A C 1
ATOM 740 O O . LEU A 1 92 ? -31.484 -9.761 19.443 1.00 90.44 92 LEU A O 1
ATOM 744 N N . LYS A 1 93 ? -32.054 -11.693 20.456 1.00 92.06 93 LYS A N 1
ATOM 745 C CA . LYS A 1 93 ? -30.772 -12.369 20.189 1.00 92.06 93 LYS A CA 1
ATOM 746 C C . LYS A 1 93 ? -30.532 -12.559 18.698 1.00 92.06 93 LYS A C 1
ATOM 748 O O . LYS A 1 93 ? -29.472 -12.186 18.198 1.00 92.06 93 LYS A O 1
ATOM 753 N N . GLN A 1 94 ? -31.533 -13.054 17.973 1.00 91.12 94 GLN A N 1
ATOM 754 C CA . GLN A 1 94 ? -31.468 -13.232 16.522 1.00 91.12 94 GLN A CA 1
ATOM 755 C C . GLN A 1 94 ? -31.224 -11.904 15.800 1.00 91.12 94 GLN A C 1
ATOM 757 O O . GLN A 1 94 ? -30.365 -11.834 14.924 1.00 91.12 94 GLN A O 1
ATOM 762 N N . LYS A 1 95 ? -31.902 -10.819 16.204 1.00 91.19 95 LYS A N 1
ATOM 763 C CA . LYS A 1 95 ? -31.647 -9.468 15.672 1.00 91.19 95 LYS A CA 1
ATOM 764 C C . LYS A 1 95 ? -30.232 -8.980 15.971 1.00 91.19 95 LYS A C 1
ATOM 766 O O . LYS A 1 95 ? -29.586 -8.426 15.085 1.00 91.19 95 LYS A O 1
ATOM 771 N N . THR A 1 96 ? -29.741 -9.210 17.188 1.00 92.94 96 THR A N 1
ATOM 772 C CA . THR A 1 96 ? -28.369 -8.860 17.592 1.00 92.94 96 THR A CA 1
ATOM 773 C C . THR A 1 96 ? -27.339 -9.592 16.731 1.00 92.94 96 THR A C 1
ATOM 775 O O . THR A 1 96 ? -26.409 -8.974 16.212 1.00 92.94 96 THR A O 1
ATOM 778 N N . TRP A 1 97 ? -27.531 -10.889 16.485 1.00 93.00 97 TRP A N 1
ATOM 779 C CA . TRP A 1 97 ? -26.667 -11.637 15.575 1.00 93.00 97 TRP A CA 1
ATOM 780 C C . TRP A 1 97 ? -26.811 -11.192 14.117 1.00 93.00 97 TRP A C 1
ATOM 782 O O . TRP A 1 97 ? -25.802 -11.074 13.423 1.00 93.00 97 TRP A O 1
ATOM 792 N N . ALA A 1 98 ? -28.025 -10.879 13.657 1.00 90.12 98 ALA A N 1
ATOM 793 C CA . ALA A 1 98 ? -28.286 -10.412 12.295 1.00 90.12 98 ALA A CA 1
ATOM 794 C C . ALA A 1 98 ? -27.540 -9.116 11.963 1.00 90.12 98 ALA A C 1
ATOM 796 O O . ALA A 1 98 ? -26.924 -9.022 10.899 1.00 90.12 98 ALA A O 1
ATOM 797 N N . ILE A 1 99 ? -27.518 -8.140 12.875 1.00 90.12 99 ILE A N 1
ATOM 798 C CA . ILE A 1 99 ? -26.794 -6.883 12.639 1.00 90.12 99 ILE A CA 1
ATOM 799 C C . ILE A 1 99 ? -25.267 -7.061 12.656 1.00 90.12 99 ILE A C 1
ATOM 801 O O . ILE A 1 99 ? -24.578 -6.316 11.964 1.00 90.12 99 ILE A O 1
ATOM 805 N N . LEU A 1 100 ? -24.736 -8.049 13.391 1.00 90.38 100 LEU A N 1
ATOM 806 C CA . LEU A 1 100 ? -23.294 -8.326 13.483 1.00 90.38 100 LEU A CA 1
ATOM 807 C C . LEU A 1 100 ? -22.776 -9.224 12.348 1.00 90.38 100 LEU A C 1
ATOM 809 O O . LEU A 1 100 ? -21.683 -9.010 11.828 1.00 90.38 100 LEU A O 1
ATOM 813 N N . LEU A 1 101 ? -23.541 -10.250 11.971 1.00 88.38 101 LEU A N 1
ATOM 814 C CA . LEU A 1 101 ? -23.117 -11.295 11.036 1.00 88.38 101 LEU A CA 1
ATOM 815 C C . LEU A 1 101 ? -23.751 -11.160 9.653 1.00 88.38 101 LEU A C 1
ATOM 817 O O . LEU A 1 101 ? -23.295 -11.811 8.714 1.00 88.38 101 LEU A O 1
ATOM 821 N N . GLY A 1 102 ? -24.781 -10.327 9.495 1.00 79.94 102 GLY A N 1
ATOM 822 C CA . GLY A 1 102 ? -25.554 -10.244 8.258 1.00 79.94 102 GLY A CA 1
ATOM 823 C C . GLY A 1 102 ? -24.721 -9.833 7.047 1.00 79.94 102 GLY A C 1
ATOM 824 O O . GLY A 1 102 ? -24.901 -10.389 5.965 1.00 79.94 102 GLY A O 1
ATOM 825 N N . LYS A 1 103 ? -23.748 -8.933 7.228 1.00 78.06 103 LYS A N 1
ATOM 826 C CA . LYS A 1 103 ? -22.899 -8.419 6.145 1.00 78.06 103 LYS A CA 1
ATOM 827 C C . LYS A 1 103 ? -21.486 -8.062 6.612 1.00 78.06 103 LYS A C 1
ATOM 829 O O . LYS A 1 103 ? -21.162 -8.130 7.797 1.00 78.06 103 LYS A O 1
ATOM 834 N N . LYS A 1 104 ? -20.657 -7.628 5.662 1.00 80.06 104 LYS A N 1
ATOM 835 C CA . LYS A 1 104 ? -19.380 -6.971 5.949 1.00 80.06 104 LYS A CA 1
ATOM 836 C C . LYS A 1 104 ? -19.643 -5.633 6.637 1.00 80.06 104 LYS A C 1
ATOM 838 O O . LYS A 1 104 ? -20.466 -4.852 6.164 1.00 80.06 104 LYS A O 1
ATOM 843 N N . LEU A 1 105 ? -18.962 -5.385 7.752 1.00 82.81 105 LEU A N 1
ATOM 844 C CA . LEU A 1 105 ? -19.207 -4.211 8.584 1.00 82.81 105 LEU A CA 1
ATOM 845 C C . LEU A 1 105 ? -18.191 -3.110 8.283 1.00 82.81 105 LEU A C 1
ATOM 847 O O . LEU A 1 105 ? -16.983 -3.299 8.424 1.00 82.81 105 LEU A O 1
ATOM 851 N N . SER A 1 106 ? -18.683 -1.939 7.888 1.00 81.88 106 SER A N 1
ATOM 852 C CA . SER A 1 106 ? -17.894 -0.707 7.885 1.00 81.88 106 SER A CA 1
ATOM 853 C C . SER A 1 106 ? -17.832 -0.095 9.291 1.00 81.88 106 SER A C 1
ATOM 855 O O . SER A 1 106 ? -18.604 -0.457 10.178 1.00 81.88 106 SER A O 1
ATOM 857 N N . LEU A 1 107 ? -16.962 0.898 9.511 1.00 83.38 107 LEU A N 1
ATOM 858 C CA . LEU A 1 107 ? -16.986 1.657 10.771 1.00 83.38 107 LEU A CA 1
ATOM 859 C C . LEU A 1 107 ? -18.330 2.383 10.983 1.00 83.38 107 LEU A C 1
ATOM 861 O O . LEU A 1 107 ? -18.816 2.456 12.107 1.00 83.38 107 LEU A O 1
ATOM 865 N N . GLY A 1 108 ? -18.965 2.864 9.908 1.00 85.44 108 GLY A N 1
ATOM 866 C CA . GLY A 1 108 ? -20.314 3.430 9.988 1.00 85.44 108 GLY A CA 1
ATOM 867 C C . GLY A 1 108 ? -21.358 2.397 10.426 1.00 85.44 108 GLY A C 1
ATOM 868 O O . GLY A 1 108 ? -22.245 2.715 11.214 1.00 85.44 108 GLY A O 1
ATOM 869 N N . ASP A 1 109 ? -21.222 1.139 9.991 1.00 88.00 109 ASP A N 1
ATOM 870 C CA . ASP A 1 109 ? -22.080 0.053 10.473 1.00 88.00 109 ASP A CA 1
ATOM 871 C C . ASP A 1 109 ? -21.848 -0.230 11.956 1.00 88.00 109 ASP A C 1
ATOM 873 O O . ASP A 1 109 ? -22.821 -0.322 12.694 1.00 88.00 109 ASP A O 1
ATOM 877 N N . TRP A 1 110 ? -20.593 -0.296 12.410 1.00 91.75 110 TRP A N 1
ATOM 878 C CA . TRP A 1 110 ? -20.265 -0.468 13.831 1.00 91.75 110 TRP A CA 1
ATOM 879 C C . TRP A 1 110 ? -20.828 0.653 14.707 1.00 91.75 110 TRP A C 1
ATOM 881 O O . TRP A 1 110 ? -21.374 0.384 15.775 1.00 91.75 110 TRP A O 1
ATOM 891 N N . GLN A 1 111 ? -20.755 1.901 14.241 1.00 93.81 111 GLN A N 1
ATOM 892 C CA . GLN A 1 111 ? -21.335 3.055 14.929 1.00 93.81 111 GLN A CA 1
ATOM 893 C C . GLN A 1 111 ? -22.859 2.924 15.054 1.00 93.81 111 GLN A C 1
ATOM 895 O O . GLN A 1 111 ? -23.419 3.153 16.128 1.00 93.81 111 GLN A O 1
ATOM 900 N N . ARG A 1 112 ? -23.530 2.518 13.972 1.00 91.75 112 ARG A N 1
ATOM 901 C CA . ARG A 1 112 ? -24.975 2.268 13.964 1.00 91.75 112 ARG A CA 1
ATOM 902 C C . ARG A 1 112 ? -25.350 1.081 14.851 1.00 91.75 112 ARG A C 1
ATOM 904 O O . ARG A 1 112 ? -26.327 1.174 15.579 1.00 91.75 112 ARG A O 1
ATOM 911 N N . ILE A 1 113 ? -24.572 0.001 14.833 1.00 93.50 113 ILE A N 1
ATOM 912 C CA . ILE A 1 113 ? -24.759 -1.157 15.716 1.00 93.50 113 ILE A CA 1
ATOM 913 C C . ILE A 1 113 ? -24.682 -0.711 17.176 1.00 93.50 113 ILE A C 1
ATOM 915 O O . ILE A 1 113 ? -25.603 -0.990 17.933 1.00 93.50 113 ILE A O 1
ATOM 919 N N . ALA A 1 114 ? -23.644 0.034 17.566 1.00 94.00 114 ALA A N 1
ATOM 920 C CA . ALA A 1 114 ? -23.512 0.547 18.929 1.00 94.00 114 ALA A CA 1
ATOM 921 C C . ALA A 1 114 ? -24.725 1.400 19.346 1.00 94.00 114 ALA A C 1
ATOM 923 O O . ALA A 1 114 ? -25.223 1.272 20.463 1.00 94.00 114 ALA A O 1
ATOM 924 N N . ASP A 1 115 ? -25.232 2.228 18.428 1.00 93.00 115 ASP A N 1
ATOM 925 C CA . ASP A 1 115 ? -26.431 3.041 18.636 1.00 93.00 115 ASP A CA 1
ATOM 926 C C . ASP A 1 115 ? -27.700 2.208 18.864 1.00 93.00 115 ASP A C 1
ATOM 928 O O . ASP A 1 115 ? -28.479 2.511 19.766 1.00 93.00 115 ASP A O 1
ATOM 932 N N . GLU A 1 116 ? -27.921 1.178 18.043 1.00 92.38 116 GLU A N 1
ATOM 933 C CA . GLU A 1 116 ? -29.074 0.278 18.159 1.00 92.38 116 GLU A CA 1
ATOM 934 C C . GLU A 1 116 ? -28.998 -0.562 19.439 1.00 92.38 116 GLU A C 1
ATOM 936 O O . GLU A 1 116 ? -29.970 -0.621 20.188 1.00 92.38 116 GLU A O 1
ATOM 941 N N . LEU A 1 117 ? -27.828 -1.124 19.758 1.00 93.88 117 LEU A N 1
ATOM 942 C CA . LEU A 1 117 ? -27.615 -1.877 20.998 1.00 93.88 117 LEU A CA 1
ATOM 943 C C . LEU A 1 117 ? -27.874 -1.006 22.233 1.00 93.88 117 LEU A C 1
ATOM 945 O O . LEU A 1 117 ? -28.541 -1.442 23.168 1.00 93.88 117 LEU A O 1
ATOM 949 N N . ALA A 1 118 ? -27.418 0.250 22.225 1.00 91.75 118 ALA A N 1
ATOM 950 C CA . ALA A 1 118 ? -27.687 1.182 23.314 1.00 91.75 118 ALA A CA 1
ATOM 951 C C . ALA A 1 118 ? -29.188 1.491 23.468 1.00 91.75 118 ALA A C 1
ATOM 953 O O . ALA A 1 118 ? -29.672 1.602 24.593 1.00 91.75 118 ALA A O 1
ATOM 954 N N . LYS A 1 119 ? -29.950 1.612 22.367 1.00 90.00 119 LYS A N 1
ATOM 955 C CA . LYS A 1 119 ? -31.417 1.779 22.434 1.00 90.00 119 LYS A CA 1
ATOM 956 C C . LYS A 1 119 ? -32.087 0.560 23.054 1.00 90.00 119 LYS A C 1
ATOM 958 O O . LYS A 1 119 ? -32.979 0.729 23.882 1.00 90.00 119 LYS A O 1
ATOM 963 N N . GLU A 1 120 ? -31.654 -0.637 22.670 1.00 89.88 120 GLU A N 1
ATOM 964 C CA . GLU A 1 120 ? -32.197 -1.887 23.200 1.00 89.88 120 GLU A CA 1
ATOM 965 C C . GLU A 1 120 ? -31.911 -2.042 24.695 1.00 89.88 120 GLU A C 1
ATOM 967 O O . GLU A 1 120 ? -32.831 -2.335 25.453 1.00 89.88 120 GLU A O 1
ATOM 972 N N . LEU A 1 121 ? -30.697 -1.719 25.147 1.00 88.62 121 LEU A N 1
ATOM 973 C CA . LEU A 1 121 ? -30.350 -1.732 26.573 1.00 88.62 121 LEU A CA 1
ATOM 974 C C . LEU A 1 121 ? -31.162 -0.731 27.402 1.00 88.62 121 LEU A C 1
ATOM 976 O O . LEU A 1 121 ? -31.575 -1.037 28.519 1.00 88.62 121 LEU A O 1
ATOM 980 N N . VAL A 1 122 ? -31.421 0.462 26.855 1.00 84.56 122 VAL A N 1
ATOM 981 C CA . VAL A 1 122 ? -32.311 1.443 27.496 1.00 84.56 122 VAL A CA 1
ATOM 982 C C . VAL A 1 122 ? -33.747 0.918 27.553 1.00 84.56 122 VAL A C 1
ATOM 984 O O . VAL A 1 122 ? -34.440 1.150 28.540 1.00 84.56 122 VAL A O 1
ATOM 987 N N . ARG A 1 123 ? -34.201 0.206 26.515 1.00 83.88 123 ARG A N 1
ATOM 988 C CA . ARG A 1 123 ? -35.554 -0.360 26.428 1.00 83.88 123 ARG A CA 1
ATOM 989 C C . ARG A 1 123 ? -35.772 -1.514 27.406 1.00 83.88 123 ARG A C 1
ATOM 991 O O . ARG A 1 123 ? -36.868 -1.618 27.946 1.00 83.88 123 ARG A O 1
ATOM 998 N N . CYS A 1 124 ? -34.770 -2.367 27.610 1.00 82.88 124 CYS A N 1
ATOM 999 C CA . CYS A 1 124 ? -34.843 -3.504 28.529 1.00 82.88 124 CYS A CA 1
ATOM 1000 C C . CYS A 1 124 ? -34.369 -3.177 29.956 1.00 82.88 124 CYS A C 1
ATOM 1002 O O . CYS A 1 124 ? -34.190 -4.096 30.746 1.00 82.88 124 CYS A O 1
ATOM 1004 N N . GLU A 1 125 ? -34.153 -1.894 30.279 1.00 81.38 125 GLU A N 1
ATOM 1005 C CA . GLU A 1 125 ? -33.761 -1.415 31.615 1.00 81.38 125 GLU A CA 1
ATOM 1006 C C . GLU A 1 125 ? -32.512 -2.121 32.188 1.00 81.38 125 GLU A C 1
ATOM 1008 O O . GLU A 1 125 ? -32.449 -2.432 33.373 1.00 81.38 125 GLU A O 1
ATOM 1013 N N . ALA A 1 126 ? -31.494 -2.352 31.350 1.00 80.94 126 ALA A N 1
ATOM 1014 C CA . ALA A 1 126 ? -30.245 -3.030 31.720 1.00 80.94 126 ALA A CA 1
ATOM 1015 C C . ALA A 1 126 ? -29.345 -2.168 32.632 1.00 80.94 126 ALA A C 1
ATOM 1017 O O . ALA A 1 126 ? -28.330 -1.618 32.191 1.00 80.94 126 ALA A O 1
ATOM 1018 N N . LEU A 1 127 ? -29.731 -1.994 33.899 1.00 77.06 127 LEU A N 1
ATOM 1019 C CA . LEU A 1 127 ? -29.085 -1.081 34.850 1.00 77.06 127 LEU A CA 1
ATOM 1020 C C . LEU A 1 127 ? -27.607 -1.413 35.106 1.00 77.06 127 LEU A C 1
ATOM 1022 O O . LEU A 1 127 ? -26.813 -0.498 35.324 1.00 77.06 127 LEU A O 1
ATOM 1026 N N . GLU A 1 128 ? -27.220 -2.686 35.027 1.00 80.06 128 GLU A N 1
ATOM 1027 C CA . GLU A 1 128 ? -25.857 -3.172 35.274 1.00 80.06 128 GLU A CA 1
ATOM 1028 C C . GLU A 1 128 ? -24.853 -2.663 34.234 1.00 80.06 128 GLU A C 1
ATOM 1030 O O . GLU A 1 128 ? -23.656 -2.569 34.511 1.00 80.06 128 GLU A O 1
ATOM 1035 N N . ILE A 1 129 ? -25.343 -2.327 33.037 1.00 83.69 129 ILE A N 1
ATOM 1036 C CA . ILE A 1 129 ? -24.522 -1.891 31.906 1.00 83.69 129 ILE A CA 1
ATOM 1037 C C . ILE A 1 129 ? -25.013 -0.584 31.266 1.00 83.69 129 ILE A C 1
ATOM 1039 O O . ILE A 1 129 ? -24.458 -0.115 30.270 1.00 83.69 129 ILE A O 1
ATOM 1043 N N . ALA A 1 130 ? -26.012 0.061 31.877 1.00 79.19 130 ALA A N 1
ATOM 1044 C CA . ALA A 1 130 ? -26.635 1.296 31.404 1.00 79.19 130 ALA A CA 1
ATOM 1045 C C . ALA A 1 130 ? -25.631 2.440 31.188 1.00 79.19 130 ALA A C 1
ATOM 1047 O O . ALA A 1 130 ? -25.827 3.284 30.314 1.00 79.19 130 ALA A O 1
ATOM 1048 N N . SER A 1 131 ? -24.531 2.460 31.939 1.00 83.19 131 SER A N 1
ATOM 1049 C CA . SER A 1 131 ? -23.455 3.439 31.772 1.00 83.19 131 SER A CA 1
ATOM 1050 C C . SER A 1 131 ? -22.671 3.273 30.460 1.00 83.19 131 SER A C 1
ATOM 1052 O O . SER A 1 131 ? -22.183 4.275 29.942 1.00 83.19 131 SER A O 1
ATOM 1054 N N . LEU A 1 132 ? -22.623 2.077 29.849 1.00 86.88 132 LEU A N 1
ATOM 1055 C CA . LEU A 1 132 ? -22.152 1.922 28.460 1.00 86.88 132 LEU A CA 1
ATOM 1056 C C . LEU A 1 132 ? -23.164 2.474 27.464 1.00 86.88 132 LEU A C 1
ATOM 1058 O O . LEU A 1 132 ? -22.782 3.172 26.528 1.00 86.88 132 LEU A O 1
ATOM 1062 N N . ALA A 1 133 ? -24.458 2.219 27.670 1.00 87.81 133 ALA A N 1
ATOM 1063 C CA . ALA A 1 133 ? -25.492 2.771 26.798 1.00 87.81 133 ALA A CA 1
ATOM 1064 C C . ALA A 1 133 ? -25.459 4.314 26.801 1.00 87.81 133 ALA A C 1
ATOM 1066 O O . ALA A 1 133 ? -25.625 4.934 25.749 1.00 87.81 133 ALA A O 1
ATOM 1067 N N . GLN A 1 134 ? -25.130 4.930 27.945 1.00 87.38 134 GLN A N 1
ATOM 1068 C CA . GLN A 1 134 ? -24.933 6.377 28.116 1.00 87.38 134 GLN A CA 1
ATOM 1069 C C . GLN A 1 134 ? -23.793 6.987 27.297 1.00 87.38 134 GLN A C 1
ATOM 1071 O O . GLN A 1 134 ? -23.757 8.208 27.147 1.00 87.38 134 GLN A O 1
ATOM 1076 N N . TRP A 1 135 ? -22.894 6.183 26.727 1.00 89.00 135 TRP A N 1
ATOM 1077 C CA . TRP A 1 135 ? -21.924 6.685 25.754 1.00 89.00 135 TRP A CA 1
ATOM 1078 C C . TRP A 1 135 ? -22.595 7.082 24.442 1.00 89.00 135 TRP A C 1
ATOM 1080 O O . TRP A 1 135 ? -22.163 8.037 23.797 1.00 89.00 135 TRP A O 1
ATOM 1090 N N . PHE A 1 136 ? -23.693 6.414 24.085 1.00 90.62 136 PHE A N 1
ATOM 1091 C CA . PHE A 1 136 ? -24.389 6.599 22.813 1.00 90.62 136 PHE A CA 1
ATOM 1092 C C . PHE A 1 136 ? -25.746 7.307 22.968 1.00 90.62 136 PHE A C 1
ATOM 1094 O O . PHE A 1 136 ? -26.135 8.125 22.127 1.00 90.62 136 PHE A O 1
ATOM 1101 N N . ARG A 1 137 ? -26.470 7.023 24.059 1.00 89.00 137 ARG A N 1
ATOM 1102 C CA . ARG A 1 137 ? -27.858 7.441 24.298 1.00 89.00 137 ARG A CA 1
ATOM 1103 C C . ARG A 1 137 ? -28.063 7.925 25.734 1.00 89.00 137 ARG A C 1
ATOM 1105 O O . ARG A 1 137 ? -27.765 7.222 26.685 1.00 89.00 137 ARG A O 1
ATOM 1112 N N . GLN A 1 138 ? -28.634 9.114 25.905 1.00 82.69 138 GLN A N 1
ATOM 1113 C CA . GLN A 1 138 ? -29.024 9.639 27.216 1.00 82.69 138 GLN A CA 1
ATOM 1114 C C . GLN A 1 138 ? -30.117 8.768 27.842 1.00 82.69 138 GLN A C 1
ATOM 1116 O O . GLN A 1 138 ? -31.078 8.418 27.159 1.00 82.69 138 GLN A O 1
ATOM 1121 N N . LEU A 1 139 ? -30.027 8.471 29.141 1.00 72.88 139 LEU A N 1
ATOM 1122 C CA . LEU A 1 139 ? -31.130 7.796 29.828 1.00 72.88 139 LEU A CA 1
ATOM 1123 C C . LEU A 1 139 ? -32.373 8.707 29.845 1.00 72.88 139 LEU A C 1
ATOM 1125 O O . LEU A 1 139 ? -32.243 9.921 30.027 1.00 72.88 139 LEU A O 1
ATOM 1129 N N . PRO A 1 140 ? -33.580 8.165 29.621 1.00 67.12 140 PRO A N 1
ATOM 1130 C CA . PRO A 1 140 ? -34.799 8.958 29.643 1.00 67.12 140 PRO A CA 1
ATOM 1131 C C . PRO A 1 140 ? -35.089 9.473 31.062 1.00 67.12 140 PRO A C 1
ATOM 1133 O O . PRO A 1 140 ? -35.256 8.698 31.994 1.00 67.12 140 PRO A O 1
ATOM 1136 N N . ASN A 1 141 ? -35.208 10.797 31.217 1.00 57.81 141 ASN A N 1
ATOM 1137 C CA . ASN A 1 141 ? -35.524 11.440 32.504 1.00 57.81 141 ASN A CA 1
ATOM 1138 C C . ASN A 1 141 ? -36.982 11.235 32.968 1.00 57.81 141 ASN A C 1
ATOM 1140 O O . ASN A 1 141 ? -37.320 11.624 34.077 1.00 57.81 141 ASN A O 1
ATOM 1144 N N . ASN A 1 142 ? -37.852 10.681 32.116 1.00 53.34 142 ASN A N 1
ATOM 1145 C CA . ASN A 1 142 ? -39.247 10.356 32.412 1.00 53.34 142 ASN A CA 1
ATOM 1146 C C . ASN A 1 142 ? -39.694 9.186 31.526 1.00 53.34 142 ASN A C 1
ATOM 1148 O O . ASN A 1 142 ? -39.347 9.128 30.343 1.00 53.34 142 ASN A O 1
ATOM 1152 N N . SER A 1 143 ? -40.530 8.312 32.084 1.00 51.69 143 SER A N 1
ATOM 1153 C CA . SER A 1 143 ? -41.044 7.035 31.552 1.00 51.69 143 SER A CA 1
ATOM 1154 C C . SER A 1 143 ? -41.870 7.107 30.248 1.00 51.69 143 SER A C 1
ATOM 1156 O O . SER A 1 143 ? -42.557 6.155 29.890 1.00 51.69 143 SER A O 1
ATOM 1158 N N . GLN A 1 144 ? -41.805 8.212 29.496 1.00 47.28 144 GLN A N 1
ATOM 1159 C CA . GLN A 1 144 ? -42.521 8.406 28.227 1.00 47.28 144 GLN A CA 1
ATOM 1160 C C . GLN A 1 144 ? -41.617 8.550 26.987 1.00 47.28 144 GLN A C 1
ATOM 1162 O O . GLN A 1 144 ? -42.127 8.514 25.867 1.00 47.28 144 GLN A O 1
ATOM 1167 N N . VAL A 1 145 ? -40.290 8.667 27.132 1.00 49.78 145 VAL A N 1
ATOM 1168 C CA . VAL A 1 145 ? -39.369 8.720 25.979 1.00 49.78 145 VAL A CA 1
ATOM 1169 C C . VAL A 1 145 ? -38.780 7.329 25.728 1.00 49.78 145 VAL A C 1
ATOM 1171 O O . VAL A 1 145 ? -37.874 6.900 26.430 1.00 49.78 145 VAL A O 1
ATOM 1174 N N . LYS A 1 146 ? -39.298 6.629 24.709 1.00 55.59 146 LYS A N 1
ATOM 1175 C CA . LYS A 1 146 ? -38.960 5.224 24.388 1.00 55.59 146 LYS A CA 1
ATOM 1176 C C . LYS A 1 146 ? -37.541 4.986 23.840 1.00 55.59 146 LYS A C 1
ATOM 1178 O O . LYS A 1 146 ? -37.143 3.838 23.709 1.00 55.59 146 LYS A O 1
ATOM 1183 N N . ALA A 1 147 ? -36.785 6.034 23.510 1.00 60.09 147 ALA A N 1
ATOM 1184 C CA . ALA A 1 147 ? -35.379 5.927 23.125 1.00 60.09 147 ALA A CA 1
ATOM 1185 C C . ALA A 1 147 ? -34.639 7.215 23.505 1.00 60.09 147 ALA A C 1
ATOM 1187 O O . ALA A 1 147 ? -35.060 8.313 23.132 1.00 60.09 147 ALA A O 1
ATOM 1188 N N . GLY A 1 148 ? -33.543 7.083 24.249 1.00 67.62 148 GLY A N 1
ATOM 1189 C CA . GLY A 1 148 ? -32.705 8.197 24.683 1.00 67.62 148 GLY A CA 1
ATOM 1190 C C . GLY A 1 148 ? -32.276 9.141 23.557 1.00 67.62 148 GLY A C 1
ATOM 1191 O O . GLY A 1 148 ? -32.029 8.716 22.421 1.00 67.62 148 GLY A O 1
ATOM 1192 N N . ARG A 1 149 ? -32.138 10.440 23.855 1.00 82.19 149 ARG A N 1
ATOM 1193 C CA . ARG A 1 149 ? -31.509 11.380 22.910 1.00 82.19 149 ARG A CA 1
ATOM 1194 C C . ARG A 1 149 ? -30.045 11.003 22.697 1.00 82.19 149 ARG A C 1
ATOM 1196 O O . ARG A 1 149 ? -29.397 10.460 23.582 1.00 82.19 149 ARG A O 1
ATOM 1203 N N . GLU A 1 150 ? -29.536 11.297 21.512 1.00 87.50 150 GLU A N 1
ATOM 1204 C CA . GLU A 1 150 ? -28.129 11.099 21.173 1.00 87.50 150 GLU A CA 1
ATOM 1205 C C . GLU A 1 150 ? -27.206 11.944 22.068 1.00 87.50 150 GLU A C 1
ATOM 1207 O O . GLU A 1 150 ? -27.505 13.111 22.345 1.00 87.50 150 GLU A O 1
ATOM 1212 N N . THR A 1 151 ? -26.094 11.360 22.512 1.00 87.94 151 THR A N 1
ATOM 1213 C CA . THR A 1 151 ? -25.099 12.025 23.368 1.00 87.94 151 THR A CA 1
ATOM 1214 C C . THR A 1 151 ? -24.154 12.913 22.553 1.00 87.94 151 THR A C 1
ATOM 1216 O O . THR A 1 151 ? -24.056 12.801 21.329 1.00 87.94 151 THR A O 1
ATOM 1219 N N . THR A 1 152 ? -23.414 13.797 23.231 1.00 88.75 152 THR A N 1
ATOM 1220 C CA . THR A 1 152 ? -22.361 14.602 22.588 1.00 88.75 152 THR A CA 1
ATOM 1221 C C . THR A 1 152 ? -21.265 13.719 21.993 1.00 88.75 152 THR A C 1
ATOM 1223 O O . THR A 1 152 ? -20.828 13.979 20.876 1.00 88.75 152 THR A O 1
ATOM 1226 N N . LEU A 1 153 ? -20.870 12.647 22.696 1.00 90.31 153 LEU A N 1
ATOM 1227 C CA . LEU A 1 153 ? -19.882 11.694 22.190 1.00 90.31 153 LEU A CA 1
ATOM 1228 C C . LEU A 1 153 ? -20.374 11.021 20.905 1.00 90.31 153 LEU A C 1
ATOM 1230 O O . LEU A 1 153 ? -19.637 10.979 19.931 1.00 90.31 153 LEU A O 1
ATOM 1234 N N . GLN A 1 154 ? -21.620 10.549 20.861 1.00 91.31 154 GLN A N 1
ATOM 1235 C CA . GLN A 1 154 ? -22.155 9.875 19.677 1.00 91.31 154 GLN A CA 1
ATOM 1236 C C . GLN A 1 154 ? -22.185 10.786 18.443 1.00 91.31 154 GLN A C 1
ATOM 1238 O O . GLN A 1 154 ? -21.811 10.354 17.352 1.00 91.31 154 GLN A O 1
ATOM 1243 N N . LYS A 1 155 ? -22.566 12.059 18.615 1.00 91.19 155 LYS A N 1
ATOM 1244 C CA . LYS A 1 155 ? -22.489 13.057 17.537 1.00 91.19 155 LYS A CA 1
ATOM 1245 C C . LYS A 1 155 ? -21.053 13.253 17.064 1.00 91.19 155 LYS A C 1
ATOM 1247 O O . LYS A 1 155 ? -20.787 13.135 15.875 1.00 91.19 155 LYS A O 1
ATOM 1252 N N . LEU A 1 156 ? -20.127 13.450 18.002 1.00 91.88 156 LEU A N 1
ATOM 1253 C CA . LEU A 1 156 ? -18.711 13.610 17.690 1.00 91.88 156 LEU A CA 1
ATOM 1254 C C . LEU A 1 156 ? -18.136 12.387 16.960 1.00 91.88 156 LEU A C 1
ATOM 1256 O O . LEU A 1 156 ? -17.371 12.549 16.018 1.00 91.88 156 LEU A O 1
ATOM 1260 N N . LEU A 1 157 ? -18.500 11.167 17.364 1.00 92.00 157 LEU A N 1
ATOM 1261 C CA . LEU A 1 157 ? -18.054 9.938 16.705 1.00 92.00 157 LEU A CA 1
ATOM 1262 C C . LEU A 1 157 ? -18.572 9.857 15.261 1.00 92.00 157 LEU A C 1
ATOM 1264 O O . LEU A 1 157 ? -17.819 9.461 14.375 1.00 92.00 157 LEU A O 1
ATOM 1268 N N . LYS A 1 158 ? -19.817 10.273 14.993 1.00 90.56 158 LYS A N 1
ATOM 1269 C CA . LYS A 1 158 ? -20.342 10.383 13.620 1.00 90.56 158 LYS A CA 1
ATOM 1270 C C . LYS A 1 158 ? -19.586 11.422 12.800 1.00 90.56 158 LYS A C 1
ATOM 1272 O O . LYS A 1 158 ? -19.176 11.109 11.683 1.00 90.56 158 LYS A O 1
ATOM 1277 N N . ASP A 1 159 ? -19.352 12.602 13.370 1.00 88.44 159 ASP A N 1
ATOM 1278 C CA . ASP A 1 159 ? -18.600 13.676 12.718 1.00 88.44 159 ASP A CA 1
ATOM 1279 C C . ASP A 1 159 ? -17.166 13.225 12.408 1.00 88.44 159 ASP A C 1
ATOM 1281 O O . ASP A 1 159 ? -16.663 13.456 11.314 1.00 88.44 159 ASP A O 1
ATOM 1285 N N . LEU A 1 160 ? -16.525 12.495 13.325 1.00 87.56 160 LEU A N 1
ATOM 1286 C CA . LEU A 1 160 ? -15.196 11.913 13.134 1.00 87.56 160 LEU A CA 1
ATOM 1287 C C . LEU A 1 160 ? -15.170 10.836 12.051 1.00 87.56 160 LEU A C 1
ATOM 1289 O O . LEU A 1 160 ? -14.198 10.754 11.307 1.00 87.56 160 LEU A O 1
ATOM 1293 N N . ILE A 1 161 ? -16.214 10.011 11.934 1.00 84.56 161 ILE A N 1
ATOM 1294 C CA . ILE A 1 161 ? -16.332 9.031 10.847 1.00 84.56 161 ILE A CA 1
ATOM 1295 C C . ILE A 1 161 ? -16.494 9.744 9.507 1.00 84.56 161 ILE A C 1
ATOM 1297 O O . ILE A 1 161 ? -15.842 9.352 8.539 1.00 84.56 161 ILE A O 1
ATOM 1301 N N . GLN A 1 162 ? -17.331 10.782 9.444 1.00 82.88 162 GLN A N 1
ATOM 1302 C CA . GLN A 1 162 ? -17.508 11.586 8.238 1.00 82.88 162 GLN A CA 1
ATOM 1303 C C . GLN A 1 162 ? -16.202 12.283 7.853 1.00 82.88 162 GLN A C 1
ATOM 1305 O O . GLN A 1 162 ? -15.719 12.081 6.741 1.00 82.88 162 GLN A O 1
ATOM 1310 N N . TRP A 1 163 ? -15.585 13.006 8.788 1.00 81.31 163 TRP A N 1
ATOM 1311 C CA . TRP A 1 163 ? -14.288 13.645 8.597 1.00 81.31 163 TRP A CA 1
ATOM 1312 C C . TRP A 1 163 ? -13.239 12.633 8.152 1.00 81.31 163 TRP A C 1
ATOM 1314 O O . TRP A 1 163 ? -12.532 12.856 7.181 1.00 81.31 163 TRP A O 1
ATOM 1324 N N . ARG A 1 164 ? -13.174 11.459 8.782 1.00 75.06 164 ARG A N 1
ATOM 1325 C CA . ARG A 1 164 ? -12.261 10.390 8.370 1.00 75.06 164 ARG A CA 1
ATOM 1326 C C . ARG A 1 164 ? -12.569 9.881 6.967 1.00 75.06 164 ARG A C 1
ATOM 1328 O O . ARG A 1 164 ? -11.636 9.536 6.255 1.00 75.06 164 ARG A O 1
ATOM 1335 N N . ASN A 1 165 ? -13.830 9.811 6.553 1.00 69.62 165 ASN A N 1
ATOM 1336 C CA . ASN A 1 165 ? -14.188 9.421 5.191 1.00 69.62 165 ASN A CA 1
ATOM 1337 C C . ASN A 1 165 ? -13.839 10.515 4.162 1.00 69.62 165 ASN A C 1
ATOM 1339 O O . ASN A 1 165 ? -13.504 10.200 3.026 1.00 69.62 165 ASN A O 1
ATOM 1343 N N . GLU A 1 166 ? -13.846 11.785 4.553 1.00 69.62 166 GLU A N 1
ATOM 1344 C CA . GLU A 1 166 ? -13.431 12.907 3.701 1.00 69.62 166 GLU A CA 1
ATOM 1345 C C . GLU A 1 166 ? -11.900 13.077 3.662 1.00 69.62 166 GLU A C 1
ATOM 1347 O O . GLU A 1 166 ? -11.335 13.430 2.628 1.00 69.62 166 GLU A O 1
ATOM 1352 N N . THR A 1 167 ? -11.224 12.787 4.776 1.00 63.00 167 THR A N 1
ATOM 1353 C CA . THR A 1 167 ? -9.786 13.002 4.994 1.00 63.00 167 THR A CA 1
ATOM 1354 C C . THR A 1 167 ? -8.941 11.774 4.652 1.00 63.00 167 THR A C 1
ATOM 1356 O O . THR A 1 167 ? -7.828 11.920 4.156 1.00 63.00 167 THR A O 1
ATOM 1359 N N . VAL A 1 168 ? -9.453 10.563 4.887 1.00 61.19 168 VAL A N 1
ATOM 1360 C CA . VAL A 1 168 ? -8.766 9.266 4.683 1.00 61.19 168 VAL A CA 1
ATOM 1361 C C . VAL A 1 168 ? -9.654 8.259 3.917 1.00 61.19 168 VAL A C 1
ATOM 1363 O O . VAL A 1 168 ? -9.245 7.128 3.637 1.00 61.19 168 VAL A O 1
ATOM 1366 N N . GLY A 1 169 ? -10.905 8.608 3.602 1.00 46.56 169 GLY A N 1
ATOM 1367 C CA . GLY A 1 169 ? -11.858 7.672 3.009 1.00 46.56 169 GLY A CA 1
ATOM 1368 C C . GLY A 1 169 ? -11.597 7.394 1.537 1.00 46.56 169 GLY A C 1
ATOM 1369 O O . GLY A 1 169 ? -10.928 8.140 0.829 1.00 46.56 169 GLY A O 1
ATOM 1370 N N . HIS A 1 170 ? -12.098 6.238 1.095 1.00 48.97 170 HIS A N 1
ATOM 1371 C CA . HIS A 1 170 ? -11.874 5.675 -0.247 1.00 48.97 170 HIS A CA 1
ATOM 1372 C C . HIS A 1 170 ? -10.400 5.405 -0.595 1.00 48.97 170 HIS A C 1
ATOM 1374 O O . HIS A 1 170 ? -10.063 5.119 -1.740 1.00 48.97 170 HIS A O 1
ATOM 1380 N N . GLY A 1 171 ? -9.527 5.449 0.409 1.00 44.28 171 GLY A N 1
ATOM 1381 C CA . GLY A 1 171 ? -8.141 5.035 0.313 1.00 44.28 171 GLY A CA 1
ATOM 1382 C C . GLY A 1 171 ? -7.139 6.057 -0.184 1.00 44.28 171 GLY A C 1
ATOM 1383 O O . GLY A 1 171 ? -5.990 5.706 -0.451 1.00 44.28 171 GLY A O 1
ATOM 1384 N N . ALA A 1 172 ? -7.542 7.322 -0.227 1.00 43.03 172 ALA A N 1
ATOM 1385 C CA . ALA A 1 172 ? -6.660 8.443 -0.483 1.00 43.03 172 ALA A CA 1
ATOM 1386 C C . ALA A 1 172 ? -6.690 9.405 0.706 1.00 43.03 172 ALA A C 1
ATOM 1388 O O . ALA A 1 172 ? -7.748 9.690 1.261 1.00 43.03 172 ALA A O 1
ATOM 1389 N N . LEU A 1 173 ? -5.523 9.924 1.080 1.00 55.00 173 LEU A N 1
ATOM 1390 C CA . LEU A 1 173 ? -5.446 11.063 1.988 1.00 55.00 173 LEU A CA 1
ATOM 1391 C C . LEU A 1 173 ? -5.879 12.324 1.226 1.00 55.00 173 LEU A C 1
ATOM 1393 O O . LEU A 1 173 ? -5.419 12.562 0.104 1.00 55.00 173 LEU A O 1
ATOM 1397 N N . ARG A 1 174 ? -6.761 13.133 1.822 1.00 58.34 174 ARG A N 1
ATOM 1398 C CA . ARG A 1 174 ? -7.176 14.446 1.302 1.00 58.34 174 ARG A CA 1
ATOM 1399 C C . ARG A 1 174 ? -5.951 15.331 1.057 1.00 58.34 174 ARG A C 1
ATOM 1401 O O . ARG A 1 174 ? -5.080 15.447 1.910 1.00 58.34 174 ARG A O 1
ATOM 1408 N N . LEU A 1 175 ? -5.887 15.984 -0.101 1.00 49.12 175 LEU A N 1
ATOM 1409 C CA . LEU A 1 175 ? -4.680 16.681 -0.572 1.00 49.12 175 LEU A CA 1
ATOM 1410 C C . LEU A 1 175 ? -4.345 17.993 0.175 1.00 49.12 175 LEU A C 1
ATOM 1412 O O . LEU A 1 175 ? -3.282 18.559 -0.070 1.00 49.12 175 LEU A 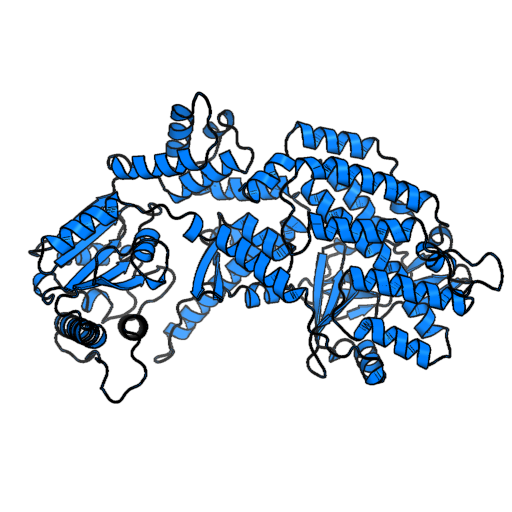O 1
ATOM 1416 N N . HIS A 1 176 ? -5.220 18.466 1.068 1.00 59.59 176 HIS A N 1
ATOM 1417 C CA . HIS A 1 176 ? -5.075 19.715 1.828 1.00 59.59 176 HIS A CA 1
ATOM 1418 C C . HIS A 1 176 ? -4.502 19.447 3.223 1.00 59.59 176 HIS A C 1
ATOM 1420 O O . HIS A 1 176 ? -5.217 19.445 4.220 1.00 59.59 176 HIS A O 1
ATOM 1426 N N . VAL A 1 177 ? -3.200 19.168 3.282 1.00 62.44 177 VAL A N 1
ATOM 1427 C CA . VAL A 1 177 ? -2.475 18.866 4.532 1.00 62.44 177 VAL A CA 1
ATOM 1428 C C . VAL A 1 177 ? -2.497 20.034 5.507 1.00 62.44 177 VAL A C 1
ATOM 1430 O O . VAL A 1 177 ? -2.434 19.837 6.716 1.00 62.44 177 VAL A O 1
ATOM 1433 N N . GLU A 1 178 ? -2.571 21.253 4.981 1.00 66.62 178 GLU A N 1
ATOM 1434 C CA . GLU A 1 178 ? -2.575 22.477 5.773 1.00 66.62 178 GLU A CA 1
ATOM 1435 C C . GLU A 1 178 ? -3.782 22.529 6.730 1.00 66.62 178 GLU A C 1
ATOM 1437 O O . GLU A 1 178 ? -3.676 23.089 7.820 1.00 66.62 178 GLU A O 1
ATOM 1442 N N . ASP A 1 179 ? -4.881 21.858 6.371 1.00 73.31 179 ASP A N 1
ATOM 1443 C CA . ASP A 1 179 ? -6.092 21.763 7.190 1.00 73.31 179 ASP A CA 1
ATOM 1444 C C . ASP A 1 179 ? -6.009 20.634 8.235 1.00 73.31 179 ASP A C 1
ATOM 1446 O O . ASP A 1 179 ? -6.729 20.654 9.233 1.00 73.31 179 ASP A O 1
ATOM 1450 N N . TYR A 1 180 ? -5.099 19.664 8.062 1.00 77.94 180 TYR A N 1
ATOM 1451 C CA . TYR A 1 180 ? -5.080 18.438 8.868 1.00 77.94 180 TYR A CA 1
ATOM 1452 C C . TYR A 1 180 ? -4.801 18.712 10.331 1.00 77.94 180 TYR A C 1
ATOM 1454 O O . TYR A 1 180 ? -5.488 18.172 11.190 1.00 77.94 180 TYR A O 1
ATOM 1462 N N . PHE A 1 181 ? -3.763 19.494 10.627 1.00 85.75 181 PHE A N 1
ATOM 1463 C CA . PHE A 1 181 ? -3.393 19.735 12.013 1.00 85.75 181 PHE A CA 1
ATOM 1464 C C . PHE A 1 181 ? -4.448 20.572 12.757 1.00 85.75 181 PHE A C 1
ATOM 1466 O O . PHE A 1 181 ? -4.851 20.144 13.840 1.00 85.75 181 PHE A O 1
ATOM 1473 N N . PRO A 1 182 ? -4.974 21.684 12.198 1.00 87.44 182 PRO A N 1
ATOM 1474 C CA . PRO A 1 182 ? -6.101 22.401 12.796 1.00 87.44 182 PRO A CA 1
ATOM 1475 C C . PRO A 1 182 ? -7.339 21.523 13.032 1.00 87.44 182 PRO A C 1
ATOM 1477 O O . PRO A 1 182 ? -7.903 21.545 14.128 1.00 87.44 182 PRO A O 1
ATOM 1480 N N . GLU A 1 183 ? -7.748 20.726 12.038 1.00 88.81 183 GLU A N 1
ATOM 1481 C CA . GLU A 1 183 ? -8.895 19.815 12.153 1.00 88.81 183 GLU A CA 1
ATOM 1482 C C . GLU A 1 183 ? -8.634 18.737 13.222 1.00 88.81 183 GLU A C 1
ATOM 1484 O O . GLU A 1 183 ? -9.426 18.580 14.153 1.00 88.81 183 GLU A O 1
ATOM 1489 N N . LEU A 1 184 ? -7.482 18.054 13.160 1.00 89.69 184 LEU A N 1
ATOM 1490 C CA . LEU A 1 184 ? -7.067 17.019 14.114 1.00 89.69 184 LEU A CA 1
ATOM 1491 C C . LEU A 1 184 ? -7.029 17.550 15.550 1.00 89.69 184 LEU A C 1
ATOM 1493 O O . LEU A 1 184 ? -7.536 16.906 16.468 1.00 89.69 184 LEU A O 1
ATOM 1497 N N . LYS A 1 185 ? -6.458 18.741 15.744 1.00 92.38 185 LYS A N 1
ATOM 1498 C CA . LYS A 1 185 ? -6.396 19.427 17.036 1.00 92.38 185 LYS A CA 1
ATOM 1499 C C . LYS A 1 185 ? -7.792 19.651 17.613 1.00 92.38 185 LYS A C 1
ATOM 1501 O O . LYS A 1 185 ? -8.035 19.293 18.764 1.00 92.38 185 LYS A O 1
ATOM 1506 N N . ASN A 1 186 ? -8.711 20.202 16.819 1.00 92.12 186 ASN A N 1
ATOM 1507 C CA . ASN A 1 186 ? -10.090 20.448 17.251 1.00 92.12 186 ASN A CA 1
ATOM 1508 C C . ASN A 1 186 ? -10.808 19.143 17.615 1.00 92.12 186 ASN A C 1
ATOM 1510 O O . ASN A 1 186 ? -11.480 19.063 18.642 1.00 92.12 186 ASN A O 1
ATOM 1514 N N . HIS A 1 187 ? -10.615 18.102 16.809 1.00 93.69 187 HIS A N 1
ATOM 1515 C CA . HIS A 1 187 ? -11.172 16.781 17.060 1.00 93.69 187 HIS A CA 1
ATOM 1516 C C . HIS A 1 187 ? -10.671 16.154 18.365 1.00 93.69 187 HIS A C 1
ATOM 1518 O O . HIS A 1 187 ? -11.480 15.624 19.124 1.00 93.69 187 HIS A O 1
ATOM 1524 N N . ILE A 1 188 ? -9.372 16.254 18.665 1.00 94.88 188 ILE A N 1
ATOM 1525 C CA . ILE A 1 188 ? -8.794 15.746 19.919 1.00 94.88 188 ILE A CA 1
ATOM 1526 C C . ILE A 1 188 ? -9.323 16.528 21.125 1.00 94.88 188 ILE A C 1
ATOM 1528 O O . ILE A 1 188 ? -9.681 15.919 22.129 1.00 94.88 188 ILE A O 1
ATOM 1532 N N . ILE A 1 189 ? -9.425 17.858 21.028 1.00 94.19 189 ILE A N 1
ATOM 1533 C CA . ILE A 1 189 ? -9.981 18.690 22.108 1.00 94.19 189 ILE A CA 1
ATOM 1534 C C . ILE A 1 189 ? -11.421 18.265 22.413 1.00 94.19 189 ILE A C 1
ATOM 1536 O O . ILE A 1 189 ? -11.734 17.928 23.554 1.00 94.19 189 ILE A O 1
ATOM 1540 N N . HIS A 1 190 ? -12.278 18.199 21.391 1.00 93.44 190 HIS A N 1
ATOM 1541 C CA . HIS A 1 190 ? -13.672 17.794 21.570 1.00 93.44 190 HIS A CA 1
ATOM 1542 C C . HIS A 1 190 ? -13.808 16.349 22.065 1.00 93.44 190 HIS A C 1
ATOM 1544 O O . HIS A 1 190 ? -14.716 16.058 22.844 1.00 93.44 190 HIS A O 1
ATOM 1550 N N . LEU A 1 191 ? -12.915 15.448 21.643 1.00 93.88 191 LEU A N 1
ATOM 1551 C CA . LEU A 1 191 ? -12.893 14.069 22.123 1.00 93.88 191 LEU A CA 1
ATOM 1552 C C . LEU A 1 191 ? -12.568 14.011 23.614 1.00 93.88 191 LEU A C 1
ATOM 1554 O O . LEU A 1 191 ? -13.299 13.372 24.369 1.00 93.88 191 LEU A O 1
ATOM 1558 N N . ASN A 1 192 ? -11.522 14.710 24.051 1.00 93.94 192 ASN A N 1
ATOM 1559 C CA . ASN A 1 192 ? -11.128 14.737 25.457 1.00 93.94 192 ASN A CA 1
ATOM 1560 C C . ASN A 1 192 ? -12.225 15.372 26.321 1.00 93.94 192 ASN A C 1
ATOM 1562 O O . ASN A 1 192 ? -12.551 14.843 27.383 1.00 93.94 192 ASN A O 1
ATOM 1566 N N . ASP A 1 193 ? -12.857 16.447 25.848 1.00 92.06 193 ASP A N 1
ATOM 1567 C CA . ASP A 1 193 ? -13.988 17.071 26.538 1.00 92.06 193 ASP A CA 1
ATOM 1568 C C . ASP A 1 193 ? -15.197 16.129 26.638 1.00 92.06 193 ASP A C 1
ATOM 1570 O O . ASP A 1 193 ? -15.840 16.048 27.688 1.00 92.06 193 ASP A O 1
ATOM 1574 N N . ALA A 1 194 ? -15.507 15.379 25.577 1.00 90.56 194 ALA A N 1
ATOM 1575 C CA . ALA A 1 194 ? -16.589 14.399 25.596 1.00 90.56 194 ALA A CA 1
ATOM 1576 C C . ALA A 1 194 ? -16.300 13.255 26.582 1.00 90.56 194 ALA A C 1
ATOM 1578 O O . ALA A 1 194 ? -17.167 12.915 27.385 1.00 90.56 194 ALA A O 1
ATOM 1579 N N . LEU A 1 195 ? -15.082 12.704 26.569 1.00 89.88 195 LEU A N 1
ATOM 1580 C CA . LEU A 1 195 ? -14.674 11.606 27.452 1.00 89.88 195 LEU A CA 1
ATOM 1581 C C . LEU A 1 195 ? -14.623 12.023 28.927 1.00 89.88 195 LEU A C 1
ATOM 1583 O O . LEU A 1 195 ? -15.032 11.256 29.794 1.00 89.88 195 LEU A O 1
ATOM 1587 N N . LYS A 1 196 ? -14.182 13.250 29.222 1.00 87.50 196 LYS A N 1
ATOM 1588 C CA . LYS A 1 196 ? -14.099 13.780 30.592 1.00 87.50 196 LYS A CA 1
ATOM 1589 C C . LYS A 1 196 ? -15.459 13.866 31.289 1.00 87.50 196 LYS A C 1
ATOM 1591 O O . LYS A 1 196 ? -15.531 13.746 32.508 1.00 87.50 196 LYS A O 1
ATOM 1596 N N . ASN A 1 197 ? -16.521 14.107 30.523 1.00 78.06 197 ASN A N 1
ATOM 1597 C CA . ASN A 1 197 ? -17.870 14.318 31.045 1.00 78.06 197 ASN A CA 1
ATOM 1598 C C . ASN A 1 197 ? -18.710 13.031 31.120 1.00 78.06 197 ASN A C 1
ATOM 1600 O O . ASN A 1 197 ? -19.870 13.089 31.530 1.00 78.06 197 ASN A O 1
ATOM 1604 N N . LEU A 1 198 ? -18.160 11.884 30.711 1.00 78.00 198 LEU A N 1
ATOM 1605 C CA . LEU A 1 198 ? -18.869 10.609 30.745 1.00 78.00 198 LEU A CA 1
ATOM 1606 C C . LEU A 1 198 ? -18.649 9.874 32.074 1.00 78.00 198 LEU A C 1
ATOM 1608 O O . LEU A 1 198 ? -17.552 9.925 32.631 1.00 78.00 198 LEU A O 1
ATOM 1612 N N . PRO A 1 199 ? -19.660 9.142 32.574 1.00 70.00 199 PRO A N 1
ATOM 1613 C CA . PRO A 1 199 ? -19.488 8.265 33.725 1.00 70.00 199 PRO A CA 1
ATOM 1614 C C . PRO A 1 199 ? -18.381 7.233 33.470 1.00 70.00 199 PRO A C 1
ATOM 1616 O O . PRO A 1 199 ? -18.416 6.497 32.480 1.00 70.00 199 PRO A O 1
ATOM 1619 N N . THR A 1 200 ? -17.407 7.147 34.376 1.00 68.50 200 THR A N 1
ATOM 1620 C CA . THR A 1 200 ? -16.301 6.184 34.313 1.00 68.50 200 THR A CA 1
ATOM 1621 C C . THR A 1 200 ? -16.752 4.795 34.759 1.00 68.50 200 THR A C 1
ATOM 1623 O O . THR A 1 200 ? -16.357 4.306 35.814 1.00 68.50 200 THR A O 1
ATOM 1626 N N . ILE A 1 201 ? -17.549 4.114 33.927 1.00 74.31 201 ILE A N 1
ATOM 1627 C CA . ILE A 1 201 ? -17.892 2.693 34.136 1.00 74.31 201 ILE A CA 1
ATOM 1628 C C . ILE A 1 201 ? -16.639 1.823 34.334 1.00 74.31 201 ILE A C 1
ATOM 1630 O O . ILE A 1 201 ? -16.647 0.861 35.099 1.00 74.31 201 ILE A O 1
ATOM 1634 N N . TRP A 1 202 ? -15.536 2.222 33.705 1.00 76.38 202 TRP A N 1
ATOM 1635 C CA . TRP A 1 202 ? -14.239 1.553 33.746 1.00 76.38 202 TRP A CA 1
ATOM 1636 C C . TRP A 1 202 ? -13.577 1.540 35.131 1.00 76.38 202 TRP A C 1
ATOM 1638 O O . TRP A 1 202 ? -12.722 0.704 35.379 1.00 76.38 202 TRP A O 1
ATOM 1648 N N . GLN A 1 203 ? -13.999 2.404 36.063 1.00 70.69 203 GLN A N 1
ATOM 1649 C CA . GLN A 1 203 ? -13.512 2.366 37.451 1.00 70.69 203 GLN A CA 1
ATOM 1650 C C . GLN A 1 203 ? -14.156 1.246 38.274 1.00 70.69 203 GLN A C 1
ATOM 1652 O O . GLN A 1 203 ? -13.586 0.797 39.264 1.00 70.69 203 GLN A O 1
ATOM 1657 N N . THR A 1 204 ? -15.356 0.814 37.888 1.00 73.81 204 THR A N 1
ATOM 1658 C CA . THR A 1 204 ? -16.144 -0.189 38.623 1.00 73.81 204 THR A CA 1
ATOM 1659 C C . THR A 1 204 ? -16.204 -1.540 37.925 1.00 73.81 204 THR A C 1
ATOM 1661 O O . THR A 1 204 ? -16.692 -2.501 38.509 1.00 73.81 204 THR A O 1
ATOM 1664 N N . ALA A 1 205 ? -15.750 -1.610 36.677 1.00 83.50 205 ALA A N 1
ATOM 1665 C CA . ALA A 1 205 ? -15.833 -2.797 35.850 1.00 83.50 205 ALA A CA 1
ATOM 1666 C C . ALA A 1 205 ? -14.501 -3.046 35.141 1.00 83.50 205 ALA A C 1
ATOM 1668 O O . ALA A 1 205 ? -13.838 -2.109 34.692 1.00 83.50 205 ALA A O 1
ATOM 1669 N N . GLN A 1 206 ? -14.094 -4.311 35.069 1.00 88.44 206 GLN A N 1
ATOM 1670 C CA . GLN A 1 206 ? -12.732 -4.690 34.699 1.00 88.44 206 GLN A CA 1
ATOM 1671 C C . GLN A 1 206 ? -12.703 -5.778 33.625 1.00 88.44 206 GLN A C 1
ATOM 1673 O O . GLN A 1 206 ? -13.534 -6.684 33.612 1.00 88.44 206 GLN A O 1
ATOM 1678 N N . LEU A 1 207 ? -11.727 -5.683 32.718 1.00 91.12 207 LEU A N 1
ATOM 1679 C CA . LEU A 1 207 ? -11.489 -6.682 31.678 1.00 91.12 207 LEU A CA 1
ATOM 1680 C C . LEU A 1 207 ? -10.457 -7.673 32.205 1.00 91.12 207 LEU A C 1
ATOM 1682 O O . LEU A 1 207 ? -9.375 -7.254 32.608 1.00 91.12 207 LEU A O 1
ATOM 1686 N N . TYR A 1 208 ? -10.778 -8.960 32.165 1.00 91.00 208 TYR A N 1
ATOM 1687 C CA . TYR A 1 208 ? -9.923 -10.032 32.652 1.00 91.00 208 TYR A CA 1
ATOM 1688 C C . TYR A 1 208 ? -9.634 -11.062 31.571 1.00 91.00 208 TYR A C 1
ATOM 1690 O O . TYR A 1 208 ? -10.518 -11.417 30.789 1.00 91.00 208 TYR A O 1
ATOM 1698 N N . SER A 1 209 ? -8.419 -11.600 31.579 1.00 88.94 209 SER A N 1
ATOM 1699 C CA . SER A 1 209 ? -8.104 -12.830 30.859 1.00 88.94 209 SER A CA 1
ATOM 1700 C C . SER A 1 209 ? -8.678 -14.064 31.566 1.00 88.94 209 SER A C 1
ATOM 1702 O O . SER A 1 209 ? -9.037 -14.025 32.748 1.00 88.94 209 SER A O 1
ATOM 1704 N N . PHE A 1 210 ? -8.689 -15.201 30.870 1.00 83.44 210 PHE A N 1
ATOM 1705 C CA . PHE A 1 210 ? -8.974 -16.512 31.462 1.00 83.44 210 PHE A CA 1
ATOM 1706 C C . PHE A 1 210 ? -8.054 -16.871 32.649 1.00 83.44 210 PHE A C 1
ATOM 1708 O O . PHE A 1 210 ? -8.458 -17.635 33.524 1.00 83.44 210 PHE A O 1
ATOM 1715 N N . THR A 1 211 ? -6.850 -16.290 32.729 1.00 84.06 211 THR A N 1
ATOM 1716 C CA . THR A 1 211 ? -5.913 -16.456 33.857 1.00 84.06 211 THR A CA 1
ATOM 1717 C C . THR A 1 211 ? -6.153 -15.467 34.999 1.00 84.06 211 THR A C 1
ATOM 1719 O O . THR A 1 211 ? -5.397 -15.458 35.965 1.00 84.06 211 THR A O 1
ATOM 1722 N N . SER A 1 212 ? -7.221 -14.662 34.939 1.00 85.44 212 SER A N 1
ATOM 1723 C CA . SER A 1 212 ? -7.528 -13.581 35.890 1.00 85.44 212 SER A CA 1
ATOM 1724 C C . SER A 1 212 ? -6.522 -12.420 35.891 1.00 85.44 212 SER A C 1
ATOM 1726 O O . SER A 1 212 ? -6.464 -11.656 36.852 1.00 85.44 212 SER A O 1
ATOM 1728 N N . GLU A 1 213 ? -5.765 -12.243 34.805 1.00 88.12 213 GLU A N 1
ATOM 1729 C CA . GLU A 1 213 ? -4.963 -11.037 34.568 1.00 88.12 213 GLU A CA 1
ATOM 1730 C C . GLU A 1 213 ? -5.887 -9.865 34.207 1.00 88.12 213 GLU A C 1
ATOM 1732 O O . GLU A 1 213 ? -6.756 -10.018 33.347 1.00 88.12 213 GLU A O 1
ATOM 1737 N N . ILE A 1 214 ? -5.703 -8.700 34.835 1.00 89.88 214 ILE A N 1
ATOM 1738 C CA . ILE A 1 214 ? -6.444 -7.479 34.485 1.00 89.88 214 ILE A CA 1
ATOM 1739 C C . ILE A 1 214 ? -5.840 -6.870 33.218 1.00 89.88 214 ILE A C 1
ATOM 1741 O O . ILE A 1 214 ? -4.667 -6.506 33.195 1.00 89.88 214 ILE A O 1
ATOM 1745 N N . LEU A 1 215 ? -6.666 -6.690 32.190 1.00 90.19 215 LEU A N 1
ATOM 1746 C CA . LEU A 1 215 ? -6.281 -6.116 30.902 1.00 90.19 215 LEU A CA 1
ATOM 1747 C C . LEU A 1 215 ? -6.712 -4.650 30.789 1.00 90.19 215 LEU A C 1
ATOM 1749 O O . LEU A 1 215 ? -7.555 -4.291 29.959 1.00 90.19 215 LEU A O 1
ATOM 1753 N N . HIS A 1 216 ? -6.159 -3.803 31.656 1.00 90.44 216 HIS A N 1
ATOM 1754 C CA . HIS A 1 216 ? -6.417 -2.359 31.711 1.00 90.44 216 HIS A CA 1
ATOM 1755 C C . HIS A 1 216 ? -5.135 -1.556 31.491 1.00 90.44 216 HIS A C 1
ATOM 1757 O O . HIS A 1 216 ? -4.033 -2.012 31.795 1.00 90.44 216 HIS A O 1
ATOM 1763 N N . GLY A 1 217 ? -5.302 -0.352 30.955 1.00 90.81 217 GLY A N 1
ATOM 1764 C CA . GLY A 1 217 ? -4.212 0.577 30.702 1.00 90.81 217 GLY A CA 1
ATOM 1765 C C . GLY A 1 217 ? -3.378 0.259 29.456 1.00 90.81 217 GLY A C 1
ATOM 1766 O O . GLY A 1 217 ? -3.337 -0.861 28.942 1.00 90.81 217 GLY A O 1
ATOM 1767 N N . ALA A 1 218 ? -2.694 1.283 28.947 1.00 88.69 218 ALA A N 1
ATOM 1768 C CA . ALA A 1 218 ? -1.988 1.226 27.666 1.00 88.69 218 ALA A CA 1
ATOM 1769 C C . ALA A 1 218 ? -0.780 0.269 27.650 1.00 88.69 218 ALA A C 1
ATOM 1771 O O . ALA A 1 218 ? -0.435 -0.273 26.596 1.00 88.69 218 ALA A O 1
ATOM 1772 N N . ALA A 1 219 ? -0.141 0.061 28.806 1.00 85.75 219 ALA A N 1
ATOM 1773 C CA . ALA A 1 219 ? 1.057 -0.769 28.940 1.00 85.75 219 ALA A CA 1
ATOM 1774 C C . ALA A 1 219 ? 0.757 -2.277 28.896 1.00 85.75 219 ALA A C 1
ATOM 1776 O O . ALA A 1 219 ? 1.629 -3.062 28.535 1.00 85.75 219 ALA A O 1
ATOM 1777 N N . CYS A 1 220 ? -0.472 -2.691 29.224 1.00 83.88 220 CYS A N 1
ATOM 1778 C CA . CYS A 1 220 ? -0.816 -4.105 29.366 1.00 83.88 220 CYS A CA 1
ATOM 1779 C C . CYS A 1 220 ? -0.624 -4.894 28.058 1.00 83.88 220 CYS A C 1
ATOM 1781 O O . CYS A 1 220 ? 0.010 -5.949 28.057 1.00 83.88 220 CYS A O 1
ATOM 1783 N N . LEU A 1 221 ? -1.088 -4.355 26.923 1.00 78.44 221 LEU A N 1
ATOM 1784 C CA . LEU A 1 221 ? -0.906 -5.021 25.628 1.00 78.44 221 LEU A CA 1
ATOM 1785 C C . LEU A 1 221 ? 0.575 -5.089 25.227 1.00 78.44 221 LEU A C 1
ATOM 1787 O O . LEU A 1 221 ? 1.010 -6.109 24.705 1.00 78.44 221 LEU A O 1
ATOM 1791 N N . GLN A 1 222 ? 1.377 -4.058 25.522 1.00 75.31 222 GLN A N 1
ATOM 1792 C CA . GLN A 1 222 ? 2.805 -4.049 25.169 1.00 75.31 222 GLN A CA 1
ATOM 1793 C C . GLN A 1 222 ? 3.558 -5.229 25.783 1.00 75.31 222 GLN A C 1
ATOM 1795 O O . GLN A 1 222 ? 4.305 -5.900 25.074 1.00 75.31 222 GLN A O 1
ATOM 1800 N N . THR A 1 223 ? 3.333 -5.499 27.071 1.00 71.88 223 THR A N 1
ATOM 1801 C CA . THR A 1 223 ? 3.958 -6.624 27.778 1.00 71.88 223 THR A CA 1
ATOM 1802 C C . THR A 1 223 ? 3.606 -7.953 27.112 1.00 71.88 223 THR A C 1
ATOM 1804 O O . THR A 1 223 ? 4.491 -8.754 26.836 1.00 71.88 223 THR A O 1
ATOM 1807 N N . ARG A 1 224 ? 2.335 -8.146 26.746 1.00 70.38 224 ARG A N 1
ATOM 1808 C CA . ARG A 1 224 ? 1.864 -9.385 26.109 1.00 70.38 224 ARG A CA 1
ATOM 1809 C C . ARG A 1 224 ? 2.427 -9.595 24.701 1.00 70.38 224 ARG A C 1
ATOM 1811 O O . ARG A 1 224 ? 2.754 -10.716 24.337 1.00 70.38 224 ARG A O 1
ATOM 1818 N N . HIS A 1 225 ? 2.596 -8.526 23.923 1.00 68.62 225 HIS A N 1
ATOM 1819 C CA . HIS A 1 225 ? 3.197 -8.610 22.585 1.00 68.62 225 HIS A CA 1
ATOM 1820 C C . HIS A 1 225 ? 4.722 -8.817 22.593 1.00 68.62 225 HIS A C 1
ATOM 1822 O O . HIS A 1 225 ? 5.297 -9.137 21.535 1.00 68.62 225 HIS A O 1
ATOM 1828 N N . ALA A 1 226 ? 5.373 -8.570 23.735 1.00 66.50 226 ALA A N 1
ATOM 1829 C CA . ALA A 1 226 ? 6.803 -8.776 23.936 1.00 66.50 226 ALA A CA 1
ATOM 1830 C C . ALA A 1 226 ? 7.147 -10.241 24.252 1.00 66.50 226 ALA A C 1
ATOM 1832 O O . ALA A 1 226 ? 8.245 -10.676 23.901 1.00 66.50 226 ALA A O 1
ATOM 1833 N N . ASP A 1 227 ? 6.215 -10.998 24.839 1.00 59.31 227 ASP A N 1
ATOM 1834 C CA . ASP A 1 227 ? 6.402 -12.418 25.131 1.00 59.31 227 ASP A CA 1
ATOM 1835 C C . ASP A 1 227 ? 6.458 -13.238 23.829 1.00 59.31 227 ASP A C 1
ATOM 1837 O O . ASP A 1 227 ? 5.546 -13.231 22.995 1.00 59.31 227 ASP A O 1
ATOM 1841 N N . GLN A 1 228 ? 7.591 -13.913 23.623 1.00 53.78 228 GLN A N 1
ATOM 1842 C CA . GLN A 1 228 ? 7.842 -14.802 22.492 1.00 53.78 228 GLN A CA 1
ATOM 1843 C C . GLN A 1 228 ? 7.654 -16.246 22.946 1.00 53.78 228 GLN A C 1
ATOM 1845 O O . GLN A 1 228 ? 8.554 -16.815 23.557 1.00 53.78 228 GLN A O 1
ATOM 1850 N N . ASP A 1 229 ? 6.518 -16.850 22.608 1.00 53.50 229 ASP A N 1
ATOM 1851 C CA . ASP A 1 229 ? 6.356 -18.297 22.731 1.00 53.50 229 ASP A CA 1
ATOM 1852 C C . ASP A 1 229 ? 6.582 -18.980 21.376 1.00 53.50 229 ASP A C 1
ATOM 1854 O O . ASP A 1 229 ? 5.759 -18.893 20.459 1.00 53.50 229 ASP A O 1
ATOM 1858 N N . ASP A 1 230 ? 7.687 -19.729 21.292 1.00 51.81 230 ASP A N 1
ATOM 1859 C CA . ASP A 1 230 ? 8.127 -20.566 20.158 1.00 51.81 230 ASP A CA 1
ATOM 1860 C C . ASP A 1 230 ? 7.263 -21.832 19.947 1.00 51.81 230 ASP A C 1
ATOM 1862 O O . ASP A 1 230 ? 7.647 -22.790 19.269 1.00 51.81 230 ASP A O 1
ATOM 1866 N N . HIS A 1 231 ? 6.068 -21.885 20.535 1.00 53.25 231 HIS A N 1
ATOM 1867 C CA . HIS A 1 231 ? 5.172 -23.026 20.386 1.00 53.25 231 HIS A CA 1
ATOM 1868 C C . HIS A 1 231 ? 4.641 -23.151 18.942 1.00 53.25 231 HIS A C 1
ATOM 1870 O O . HIS A 1 231 ? 4.455 -22.142 18.263 1.00 53.25 231 HIS A O 1
ATOM 1876 N N . PRO A 1 232 ? 4.318 -24.363 18.458 1.00 50.53 232 PRO A N 1
ATOM 1877 C CA . PRO A 1 232 ? 3.732 -24.554 17.128 1.00 50.53 232 PRO A CA 1
ATOM 1878 C C . PRO A 1 232 ? 2.435 -23.746 16.955 1.00 50.53 232 PRO A C 1
ATOM 1880 O O . PRO A 1 232 ? 1.706 -23.561 17.929 1.00 50.53 232 PRO A O 1
ATOM 1883 N N . HIS A 1 233 ? 2.145 -23.288 15.727 1.00 57.19 233 HIS A N 1
ATOM 1884 C CA . HIS A 1 233 ? 0.955 -22.503 15.354 1.00 57.19 233 HIS A CA 1
ATOM 1885 C C . HIS A 1 233 ? -0.356 -23.286 15.568 1.00 57.19 233 HIS A C 1
ATOM 1887 O O . HIS A 1 233 ? -0.982 -23.748 14.615 1.00 57.19 233 HIS A O 1
ATOM 1893 N N . GLN A 1 234 ? -0.774 -23.469 16.817 1.00 56.69 234 GLN A N 1
ATOM 1894 C CA . GLN A 1 234 ? -2.106 -23.962 17.146 1.00 56.69 234 GLN A CA 1
ATOM 1895 C C . GLN A 1 234 ? -3.043 -22.766 17.307 1.00 56.69 234 GLN A C 1
ATOM 1897 O O . GLN A 1 234 ? -2.722 -21.801 18.001 1.00 56.69 234 GLN A O 1
ATOM 1902 N N . ASP A 1 235 ? -4.171 -22.818 16.597 1.00 64.50 235 ASP A N 1
ATOM 1903 C CA . ASP A 1 235 ? -5.242 -21.827 16.697 1.00 64.50 235 ASP A CA 1
ATOM 1904 C C . ASP A 1 235 ? -5.941 -22.030 18.043 1.00 64.50 235 ASP A C 1
ATOM 1906 O O . ASP A 1 235 ? -6.803 -22.896 18.192 1.00 64.50 235 ASP A O 1
ATOM 1910 N N . GLU A 1 236 ? -5.488 -21.285 19.046 1.00 75.00 236 GLU A N 1
ATOM 1911 C CA . GLU A 1 236 ? -6.039 -21.302 20.393 1.00 75.00 236 GLU A CA 1
ATOM 1912 C C . GLU A 1 236 ? -6.860 -20.030 20.610 1.00 75.00 236 GLU A C 1
ATOM 1914 O O . GLU A 1 236 ? -6.410 -18.918 20.306 1.00 75.00 236 GLU A O 1
ATOM 1919 N N . THR A 1 237 ? -8.084 -20.202 21.110 1.00 84.12 237 THR A N 1
ATOM 1920 C CA . THR A 1 237 ? -8.960 -19.105 21.528 1.00 84.12 237 THR A CA 1
ATOM 1921 C C . THR A 1 237 ? -9.144 -19.188 23.034 1.00 84.12 237 THR A C 1
ATOM 1923 O O . THR A 1 237 ? -9.603 -20.202 23.552 1.00 84.12 237 THR A O 1
ATOM 1926 N N . LEU A 1 238 ? -8.758 -18.117 23.717 1.00 87.94 238 LEU A N 1
ATOM 1927 C CA . LEU A 1 238 ? -8.764 -18.001 25.163 1.00 87.94 238 LEU A CA 1
ATOM 1928 C C . LEU A 1 238 ? -9.721 -16.886 25.578 1.00 87.94 238 LEU A C 1
ATOM 1930 O O . LEU A 1 238 ? -9.717 -15.782 25.020 1.00 87.94 238 LEU A O 1
ATOM 1934 N N . ASP A 1 239 ? -10.553 -17.196 26.562 1.00 92.12 239 ASP A N 1
ATOM 1935 C CA . ASP A 1 239 ? -11.673 -16.349 26.937 1.00 92.12 239 ASP A CA 1
ATOM 1936 C C . ASP A 1 239 ? -11.237 -15.039 27.601 1.00 92.12 239 ASP A C 1
ATOM 1938 O O . ASP A 1 239 ? -10.253 -14.963 28.346 1.00 92.12 239 ASP A O 1
ATOM 1942 N N . LEU A 1 240 ? -12.026 -14.001 27.331 1.00 93.75 240 LEU A N 1
ATOM 1943 C CA . LEU A 1 240 ? -11.966 -12.709 27.999 1.00 93.75 240 LEU A CA 1
ATOM 1944 C C . LEU A 1 240 ? -13.281 -12.466 28.731 1.00 93.75 240 LEU A C 1
ATOM 1946 O O . LEU A 1 240 ? -14.356 -12.725 28.190 1.00 93.75 240 LEU A O 1
ATOM 1950 N N . PHE A 1 241 ? -13.191 -11.934 29.945 1.00 94.00 241 PHE A N 1
ATOM 1951 C CA . PHE A 1 241 ? -14.337 -11.674 30.808 1.00 94.00 241 PHE A CA 1
ATOM 1952 C C . PHE A 1 241 ? -14.434 -10.191 31.144 1.00 94.00 241 PHE A C 1
ATOM 1954 O O . PHE A 1 241 ? -13.446 -9.563 31.519 1.00 94.00 241 PHE A O 1
ATOM 1961 N N . TRP A 1 242 ? -15.639 -9.644 31.063 1.00 92.06 242 TRP A N 1
ATOM 1962 C CA . TRP A 1 242 ? -15.977 -8.332 31.589 1.00 92.06 242 TRP A CA 1
ATOM 1963 C C . TRP A 1 242 ? -16.634 -8.485 32.956 1.00 92.06 242 TRP A C 1
ATOM 1965 O O . TRP A 1 242 ? -17.740 -9.011 33.058 1.00 92.06 242 TRP A O 1
ATOM 1975 N N . GLN A 1 243 ? -15.953 -8.056 34.015 1.00 90.75 243 GLN A N 1
ATOM 1976 C CA . GLN A 1 243 ? -16.521 -8.056 35.356 1.00 90.75 243 GLN A CA 1
ATOM 1977 C C . GLN A 1 243 ? -17.344 -6.786 35.571 1.00 90.75 243 GLN A C 1
ATOM 1979 O O . GLN A 1 243 ? -16.801 -5.687 35.501 1.00 90.75 243 GLN A O 1
ATOM 1984 N N . LEU A 1 244 ? -18.637 -6.943 35.841 1.00 85.19 244 LEU A N 1
ATOM 1985 C CA . LEU A 1 244 ? -19.563 -5.860 36.166 1.00 85.19 244 LEU A CA 1
ATOM 1986 C C . LEU A 1 244 ? -19.347 -5.366 37.603 1.00 85.19 244 LEU A C 1
ATOM 1988 O O . LEU A 1 244 ? -18.770 -6.064 38.437 1.00 85.19 244 LEU A O 1
ATOM 1992 N N . ALA A 1 245 ? -19.893 -4.191 37.928 1.00 79.06 245 ALA A N 1
ATOM 1993 C CA . ALA A 1 245 ? -19.840 -3.631 39.284 1.00 79.06 245 ALA A CA 1
ATOM 1994 C C . ALA A 1 245 ? -20.504 -4.536 40.343 1.00 79.06 245 ALA A C 1
ATOM 1996 O O . ALA A 1 245 ? -20.174 -4.464 41.525 1.00 79.06 245 ALA A O 1
ATOM 1997 N N . THR A 1 246 ? -21.422 -5.410 39.920 1.00 80.88 246 THR A N 1
ATOM 1998 C CA . THR A 1 246 ? -22.067 -6.438 40.751 1.00 80.88 246 THR A CA 1
ATOM 1999 C C . THR A 1 246 ? -21.127 -7.596 41.118 1.00 80.88 246 THR A C 1
ATOM 2001 O O . THR A 1 246 ? -21.461 -8.402 41.982 1.00 80.88 246 THR A O 1
ATOM 2004 N N . GLY A 1 247 ? -19.959 -7.694 40.474 1.00 84.00 247 GLY A N 1
ATOM 2005 C CA . GLY A 1 247 ? -19.005 -8.799 40.594 1.00 84.00 247 GLY A CA 1
ATOM 2006 C C . GLY A 1 247 ? -19.222 -9.928 39.580 1.00 84.00 247 GLY A C 1
ATOM 2007 O O . GLY A 1 247 ? -18.339 -10.778 39.429 1.00 84.00 247 GLY A O 1
ATOM 2008 N N . GLU A 1 248 ? -20.351 -9.920 38.867 1.00 88.25 248 GLU A N 1
ATOM 2009 C CA . GLU A 1 248 ? -20.677 -10.859 37.791 1.00 88.25 248 GLU A CA 1
ATOM 2010 C C . GLU A 1 248 ? -19.685 -10.761 36.625 1.00 88.25 248 GLU A C 1
ATOM 2012 O O . GLU A 1 248 ? -19.231 -9.672 36.279 1.00 88.25 248 GLU A O 1
ATOM 2017 N N . LYS A 1 249 ? -19.351 -11.903 36.010 1.00 91.06 249 LYS A N 1
ATOM 2018 C CA . LYS A 1 249 ? -18.433 -11.984 34.867 1.00 91.06 249 LYS A CA 1
ATOM 2019 C C . LYS A 1 249 ? -19.199 -12.307 33.585 1.00 91.06 249 LYS A C 1
ATOM 2021 O O . LYS A 1 249 ? -19.693 -13.417 33.426 1.00 91.06 249 LYS A O 1
ATOM 2026 N N . LEU A 1 250 ? -19.212 -11.365 32.648 1.00 92.88 250 LEU A N 1
ATOM 2027 C CA . LEU A 1 250 ? -19.736 -11.536 31.296 1.00 92.88 250 LEU A CA 1
ATOM 2028 C C . LEU A 1 250 ? -18.636 -12.069 30.368 1.00 92.88 250 LEU A C 1
ATOM 2030 O O . LEU A 1 250 ? -17.599 -11.428 30.205 1.00 92.88 250 LEU A O 1
ATOM 2034 N N . LEU A 1 251 ? -18.860 -13.219 29.734 1.00 94.56 251 LEU A N 1
ATOM 2035 C CA . LEU A 1 251 ? -17.952 -13.762 28.722 1.00 94.56 251 LEU A CA 1
ATOM 2036 C C . LEU A 1 251 ? -18.019 -12.927 27.430 1.00 94.56 251 LEU A C 1
ATOM 2038 O O . LEU A 1 251 ? -19.103 -12.639 26.928 1.00 94.56 251 LEU A O 1
ATOM 2042 N N . LEU A 1 252 ? -16.863 -12.545 26.878 1.00 94.94 252 LEU A N 1
ATOM 2043 C CA . LEU A 1 252 ? -16.779 -11.723 25.663 1.00 94.94 252 LEU A CA 1
ATOM 2044 C C . LEU A 1 252 ? -16.499 -12.520 24.379 1.00 94.94 252 LEU A C 1
ATOM 2046 O O . LEU A 1 252 ? -16.683 -11.993 23.275 1.00 94.94 252 LEU A O 1
ATOM 2050 N N . SER A 1 253 ? -16.120 -13.793 24.500 1.00 90.88 253 SER A N 1
ATOM 2051 C CA . SER A 1 253 ? -15.998 -14.723 23.372 1.00 90.88 253 SER A CA 1
ATOM 2052 C C . SER A 1 253 ? -17.377 -15.019 22.757 1.00 90.88 253 SER A C 1
ATOM 2054 O O . SER A 1 253 ? -18.359 -15.097 23.496 1.00 90.88 253 SER A O 1
ATOM 2056 N N . PRO A 1 254 ? -17.520 -15.146 21.423 1.00 90.50 254 PRO A N 1
ATOM 2057 C CA . PRO A 1 254 ? -16.468 -15.141 20.396 1.00 90.50 254 PRO A CA 1
ATOM 2058 C C . PRO A 1 254 ? -16.120 -13.754 19.823 1.00 90.50 254 PRO A C 1
ATOM 2060 O O . PRO A 1 254 ? -15.214 -13.653 18.986 1.00 90.50 254 PRO A O 1
ATOM 2063 N N . LEU A 1 255 ? -16.842 -12.699 20.223 1.00 93.38 255 LEU A N 1
ATOM 2064 C CA . LEU A 1 255 ? -16.744 -11.352 19.642 1.00 93.38 255 LEU A CA 1
ATOM 2065 C C . LEU A 1 255 ? -15.477 -10.584 20.051 1.00 93.38 255 LEU A C 1
ATOM 2067 O O . LEU A 1 255 ? -14.998 -9.752 19.283 1.00 93.38 255 LEU A O 1
ATOM 2071 N N . LEU A 1 256 ? -14.923 -10.868 21.227 1.00 94.31 256 LEU A N 1
ATOM 2072 C CA . LEU A 1 256 ? -13.622 -10.384 21.678 1.00 94.31 256 LEU A CA 1
ATOM 2073 C C . LEU A 1 256 ? -12.952 -11.488 22.495 1.00 94.31 256 LEU A C 1
ATOM 2075 O O . LEU A 1 256 ? -13.490 -11.924 23.510 1.00 94.31 256 LEU A O 1
ATOM 2079 N N . ALA A 1 257 ? -11.787 -11.945 22.049 1.00 92.12 257 ALA A N 1
ATOM 2080 C CA . ALA A 1 257 ? -11.063 -13.028 22.706 1.00 92.12 257 ALA A CA 1
ATOM 2081 C C . ALA A 1 257 ? -9.552 -12.866 22.536 1.00 92.12 257 ALA A C 1
ATOM 2083 O O . ALA A 1 257 ? -9.089 -12.194 21.609 1.00 92.12 257 ALA A O 1
ATOM 2084 N N . LEU A 1 258 ? -8.787 -13.520 23.407 1.00 88.50 258 LEU A N 1
ATOM 2085 C CA . LEU A 1 258 ? -7.371 -13.742 23.158 1.00 88.50 258 LEU A CA 1
ATOM 2086 C C . LEU A 1 258 ? -7.252 -14.823 22.089 1.00 88.50 258 LEU A C 1
ATOM 2088 O O . LEU A 1 258 ? -7.808 -15.909 22.240 1.00 88.50 258 LEU A O 1
ATOM 2092 N N . ARG A 1 259 ? -6.555 -14.529 20.994 1.00 85.75 259 ARG A N 1
ATOM 2093 C CA . ARG A 1 259 ? -6.354 -15.496 19.912 1.00 85.75 259 ARG A CA 1
ATOM 2094 C C . ARG A 1 259 ? -4.899 -15.540 19.515 1.00 85.75 259 ARG A C 1
ATOM 2096 O O . ARG A 1 259 ? -4.231 -14.507 19.441 1.00 85.75 259 ARG A O 1
ATOM 2103 N N . ARG A 1 260 ? -4.429 -16.740 19.196 1.00 79.25 260 ARG A N 1
ATOM 2104 C CA . ARG A 1 260 ? -3.107 -16.919 18.614 1.00 79.25 260 ARG A CA 1
ATOM 2105 C C . ARG A 1 260 ? -3.151 -16.685 17.108 1.00 79.25 260 ARG A C 1
ATOM 2107 O O . ARG A 1 260 ? -3.829 -17.395 16.366 1.00 79.25 260 ARG A O 1
ATOM 2114 N N . CYS A 1 261 ? -2.420 -15.680 16.634 1.00 74.19 261 CYS A N 1
ATOM 2115 C CA . CYS A 1 261 ? -2.340 -15.375 15.214 1.00 74.19 261 CYS A CA 1
ATOM 2116 C C . CYS A 1 261 ? -1.705 -16.553 14.458 1.00 74.19 261 CYS A C 1
ATOM 2118 O O . CYS A 1 261 ? -0.567 -16.934 14.720 1.00 74.19 261 CYS A O 1
ATOM 2120 N N . THR A 1 262 ? -2.395 -17.103 13.458 1.00 68.62 262 THR A N 1
ATOM 2121 C CA . THR A 1 262 ? -1.852 -18.217 12.645 1.00 68.62 262 THR A CA 1
ATOM 2122 C C . THR A 1 262 ? -0.736 -17.804 11.700 1.00 68.62 262 THR A C 1
ATOM 2124 O O . THR A 1 262 ? -0.130 -18.669 11.083 1.00 68.62 262 THR A O 1
ATOM 2127 N N . VAL A 1 263 ? -0.506 -16.501 11.525 1.00 65.31 263 VAL A N 1
ATOM 2128 C CA . VAL A 1 263 ? 0.552 -15.996 10.645 1.00 65.31 263 VAL A CA 1
ATOM 2129 C C . VAL A 1 263 ? 1.839 -15.794 11.438 1.00 65.31 263 VAL A C 1
ATOM 2131 O O . VAL A 1 263 ? 2.865 -16.360 11.087 1.00 65.31 263 VAL A O 1
ATOM 2134 N N . CYS A 1 264 ? 1.792 -15.013 12.520 1.00 67.06 264 CYS A N 1
ATOM 2135 C CA . CYS A 1 264 ? 2.990 -14.655 13.288 1.00 67.06 264 CYS A CA 1
ATOM 2136 C C . CYS A 1 264 ? 3.145 -15.409 14.615 1.00 67.06 264 CYS A C 1
ATOM 2138 O O . CYS A 1 264 ? 4.158 -15.243 15.281 1.00 67.06 264 CYS A O 1
ATOM 2140 N N . GLY A 1 265 ? 2.157 -16.208 15.029 1.00 70.06 265 GLY A N 1
ATOM 2141 C CA . GLY A 1 265 ? 2.205 -16.992 16.267 1.00 70.06 265 GLY A CA 1
ATOM 2142 C C . GLY A 1 265 ? 1.979 -16.201 17.559 1.00 70.06 265 GLY A C 1
ATOM 2143 O O . GLY A 1 265 ? 1.887 -16.824 18.615 1.00 70.06 265 GLY A O 1
ATOM 2144 N N . LYS A 1 266 ? 1.850 -14.868 17.500 1.00 73.75 266 LYS A N 1
ATOM 2145 C CA . LYS A 1 266 ? 1.612 -14.021 18.680 1.00 73.75 266 LYS A CA 1
ATOM 2146 C C . LYS A 1 266 ? 0.182 -14.149 19.202 1.00 73.75 266 LYS A C 1
ATOM 2148 O O . LYS A 1 266 ? -0.755 -14.250 18.404 1.00 73.75 266 LYS A O 1
ATOM 2153 N N . GLN A 1 267 ? 0.028 -14.181 20.524 1.00 78.25 267 GLN A N 1
ATOM 2154 C CA . GLN A 1 267 ? -1.267 -14.282 21.192 1.00 78.25 267 GLN A CA 1
ATOM 2155 C C . GLN A 1 267 ? -1.738 -12.918 21.685 1.00 78.25 267 GLN A C 1
ATOM 2157 O O . GLN A 1 267 ? -1.267 -12.422 22.707 1.00 78.25 267 GLN A O 1
ATOM 2162 N N . ASP A 1 268 ? -2.765 -12.392 21.026 1.00 82.94 268 ASP A N 1
ATOM 2163 C CA . ASP A 1 268 ? -3.194 -11.006 21.202 1.00 82.94 268 ASP A CA 1
ATOM 2164 C C . ASP A 1 268 ? -4.717 -10.888 21.331 1.00 82.94 268 ASP A C 1
ATOM 2166 O O . ASP A 1 268 ? -5.452 -11.872 21.213 1.00 82.94 268 ASP A O 1
ATOM 2170 N N . VAL A 1 269 ? -5.202 -9.678 21.621 1.00 88.38 269 VAL A N 1
ATOM 2171 C CA . VAL A 1 269 ? -6.631 -9.390 21.807 1.00 88.38 269 VAL A CA 1
ATOM 2172 C C . VAL A 1 269 ? -7.279 -9.101 20.454 1.00 88.38 269 VAL A C 1
ATOM 2174 O O . VAL A 1 269 ? -7.084 -8.037 19.871 1.00 88.38 269 VAL A O 1
ATOM 2177 N N . PHE A 1 270 ? -8.097 -10.033 19.969 1.00 89.81 270 PHE A N 1
ATOM 2178 C CA . PHE A 1 270 ? -8.747 -9.939 18.664 1.00 89.81 270 PHE A CA 1
ATOM 2179 C C . PHE A 1 270 ? -10.235 -9.611 18.782 1.00 89.81 270 PHE A C 1
ATOM 2181 O O . PHE A 1 270 ? -11.010 -10.363 19.379 1.00 89.81 270 PHE A O 1
ATOM 2188 N N . PHE A 1 271 ? -10.642 -8.531 18.120 1.00 92.88 271 PHE A N 1
ATOM 2189 C CA . PHE A 1 271 ? -12.039 -8.171 17.901 1.00 92.88 271 PHE A CA 1
ATOM 2190 C C . PHE A 1 271 ? -12.587 -8.905 16.691 1.00 92.88 271 PHE A C 1
ATOM 2192 O O . PHE A 1 271 ? -11.925 -8.968 15.658 1.00 92.88 271 PHE A O 1
ATOM 2199 N N . PHE A 1 272 ? -13.825 -9.375 16.768 1.00 91.56 272 PHE A N 1
ATOM 2200 C CA . PHE A 1 272 ? -14.602 -9.684 15.578 1.00 91.56 272 PHE A CA 1
ATOM 2201 C C . PHE A 1 272 ? -14.791 -8.408 14.742 1.00 91.56 272 PHE A C 1
ATOM 2203 O O . PHE A 1 272 ? -15.216 -7.375 15.252 1.00 91.56 272 PHE A O 1
ATOM 2210 N N . ASP A 1 273 ? -14.456 -8.483 13.456 1.00 87.38 273 ASP A N 1
ATOM 2211 C CA . ASP A 1 273 ? -14.418 -7.351 12.522 1.00 87.38 273 ASP A CA 1
ATOM 2212 C C . ASP A 1 273 ? -15.434 -7.492 11.368 1.00 87.38 273 ASP A C 1
ATOM 2214 O O . ASP A 1 273 ? -15.539 -6.628 10.501 1.00 87.38 273 ASP A O 1
ATOM 2218 N N . GLY A 1 274 ? -16.220 -8.572 11.353 1.00 86.50 274 GLY A N 1
ATOM 2219 C CA . GLY A 1 274 ? -17.296 -8.787 10.384 1.00 86.50 274 GLY A CA 1
ATOM 2220 C C . GLY A 1 274 ? -17.154 -10.068 9.563 1.00 86.50 274 GLY A C 1
ATOM 2221 O O . GLY A 1 274 ? -16.227 -10.865 9.732 1.00 86.50 274 GLY A O 1
ATOM 2222 N N . ARG A 1 275 ? -18.103 -10.259 8.643 1.00 85.81 275 ARG A N 1
ATOM 2223 C CA . ARG A 1 275 ? -18.177 -11.412 7.736 1.00 85.81 275 ARG A CA 1
ATOM 2224 C C . ARG A 1 275 ? -17.964 -10.977 6.288 1.00 85.81 275 ARG A C 1
ATOM 2226 O O . ARG A 1 275 ? -18.587 -10.023 5.836 1.00 85.81 275 ARG A O 1
ATOM 2233 N N . ASP A 1 276 ? -17.122 -11.698 5.558 1.00 76.88 276 ASP A N 1
ATOM 2234 C CA . ASP A 1 276 ? -16.910 -11.519 4.119 1.00 76.88 276 ASP A CA 1
ATOM 2235 C C . ASP A 1 276 ? -17.379 -12.763 3.344 1.00 76.88 276 ASP A C 1
ATOM 2237 O O . ASP A 1 276 ? -17.160 -13.894 3.782 1.00 76.88 276 ASP A O 1
ATOM 2241 N N . GLY A 1 277 ? -18.027 -12.571 2.194 1.00 69.12 277 GLY A N 1
ATOM 2242 C CA . GLY A 1 277 ? -18.633 -13.639 1.385 1.00 69.12 277 GLY A CA 1
ATOM 2243 C C . GLY A 1 277 ? -20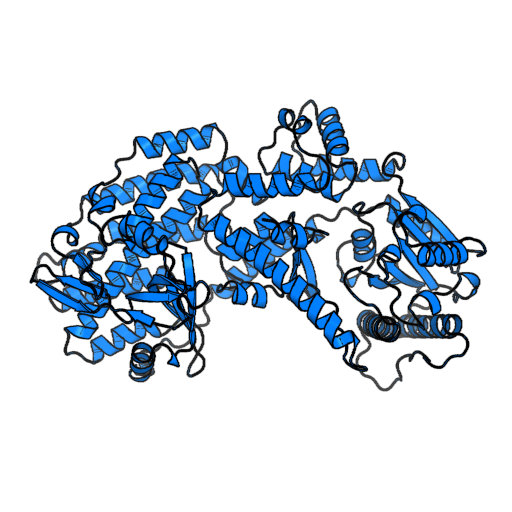.085 -13.995 1.752 1.00 69.12 277 GLY A C 1
ATOM 2244 O O . GLY A 1 277 ? -20.691 -13.407 2.648 1.00 69.12 277 GLY A O 1
ATOM 2245 N N . LYS A 1 278 ? -20.673 -14.965 1.038 1.00 62.78 278 LYS A N 1
ATOM 2246 C CA . LYS A 1 278 ? -22.080 -15.400 1.184 1.00 62.78 278 LYS A CA 1
ATOM 2247 C C . LYS A 1 278 ? -22.184 -16.889 1.547 1.00 62.78 278 LYS A C 1
ATOM 2249 O O . LYS A 1 278 ? -21.302 -17.678 1.202 1.00 62.78 278 LYS A O 1
ATOM 2254 N N . GLU A 1 279 ? -23.279 -17.250 2.220 1.00 63.00 279 GLU A N 1
ATOM 2255 C CA . GLU A 1 279 ? -23.699 -18.635 2.508 1.00 63.00 279 GLU A CA 1
ATOM 2256 C C . GLU A 1 279 ? -22.590 -19.521 3.101 1.00 63.00 279 GLU A C 1
ATOM 2258 O O . GLU A 1 279 ? -21.989 -19.122 4.081 1.00 63.00 279 GLU A O 1
ATOM 2263 N N . ASN A 1 280 ? -22.304 -20.705 2.537 1.00 57.06 280 ASN A N 1
ATOM 2264 C CA . ASN A 1 280 ? -21.367 -21.707 3.074 1.00 57.06 280 ASN A CA 1
ATOM 2265 C C . ASN A 1 280 ? -19.878 -21.425 2.775 1.00 57.06 280 ASN A C 1
ATOM 2267 O O . ASN A 1 280 ? -19.014 -22.205 3.177 1.00 57.06 280 ASN A O 1
ATOM 2271 N N . LYS A 1 281 ? -19.549 -20.337 2.063 1.00 67.62 281 LYS A N 1
ATOM 2272 C CA . LYS A 1 281 ? -18.168 -19.955 1.699 1.00 67.62 281 LYS A CA 1
ATOM 2273 C C . LYS A 1 281 ? -17.814 -18.557 2.213 1.00 67.62 281 LYS A C 1
ATOM 2275 O O . LYS A 1 281 ? -17.304 -17.723 1.469 1.00 67.62 281 LYS A O 1
ATOM 2280 N N . TYR A 1 282 ? -18.097 -18.298 3.486 1.00 76.31 282 TYR A N 1
ATOM 2281 C CA . TYR A 1 282 ? -17.739 -17.042 4.141 1.00 76.31 282 TYR A CA 1
ATOM 2282 C C . TYR A 1 282 ? -16.432 -17.145 4.928 1.00 76.31 282 TYR A C 1
ATOM 2284 O O . TYR A 1 282 ? -16.071 -18.201 5.465 1.00 76.31 282 TYR A O 1
ATOM 2292 N N . LYS A 1 283 ? -15.745 -16.007 5.018 1.00 83.75 283 LYS A N 1
ATOM 2293 C CA . LYS A 1 283 ? -14.620 -15.785 5.920 1.00 83.75 283 LYS A CA 1
ATOM 2294 C C . LYS A 1 283 ? -15.051 -14.812 7.027 1.00 83.75 283 LYS A C 1
ATOM 2296 O O . LYS A 1 283 ? -15.759 -13.843 6.772 1.00 83.75 283 LYS A O 1
ATOM 2301 N N . LEU A 1 284 ? -14.632 -15.071 8.255 1.00 86.81 284 LEU A N 1
ATOM 2302 C CA . LEU A 1 284 ? -14.775 -14.192 9.408 1.00 86.81 284 LEU A CA 1
ATOM 2303 C C . LEU A 1 284 ? -13.486 -13.395 9.567 1.00 86.81 284 LEU A C 1
ATOM 2305 O O . LEU A 1 284 ? -12.394 -13.960 9.495 1.00 86.81 284 LEU A O 1
ATOM 2309 N N . ALA A 1 285 ? -13.627 -12.090 9.744 1.00 86.69 285 ALA A N 1
ATOM 2310 C CA . ALA A 1 285 ? -12.523 -11.181 9.976 1.00 86.69 285 ALA A CA 1
ATOM 2311 C C . ALA A 1 285 ? -12.354 -10.948 11.477 1.00 86.69 285 ALA A C 1
ATOM 2313 O O . ALA A 1 285 ? -13.334 -10.711 12.184 1.00 86.69 285 ALA A O 1
ATOM 2314 N N . PHE A 1 286 ? -11.108 -10.958 11.935 1.00 87.88 286 PHE A N 1
ATOM 2315 C CA . PHE A 1 286 ? -10.723 -10.537 13.272 1.00 87.88 286 PHE A CA 1
ATOM 2316 C C . PHE A 1 286 ? -9.592 -9.514 13.194 1.00 87.88 286 PHE A C 1
ATOM 2318 O O . PHE A 1 286 ? -8.743 -9.608 12.307 1.00 87.88 286 PHE A O 1
ATOM 2325 N N . LEU A 1 287 ? -9.571 -8.547 14.108 1.00 88.06 287 LEU A N 1
ATOM 2326 C CA . LEU A 1 287 ? -8.577 -7.478 14.136 1.00 88.06 287 LEU A CA 1
ATOM 2327 C C . LEU A 1 287 ? -7.990 -7.322 15.538 1.00 88.06 287 LEU A C 1
ATOM 2329 O O . LEU A 1 287 ? -8.727 -7.098 16.498 1.00 88.06 287 LEU A O 1
ATOM 2333 N N . ASP A 1 288 ? -6.667 -7.412 15.628 1.00 87.38 288 ASP A N 1
ATOM 2334 C CA . ASP A 1 288 ? -5.899 -6.918 16.766 1.00 87.38 288 ASP A CA 1
ATOM 2335 C C . ASP A 1 288 ? -5.476 -5.472 16.487 1.00 87.38 288 ASP A C 1
ATOM 2337 O O . ASP A 1 288 ? -4.819 -5.172 15.482 1.00 87.38 288 ASP A O 1
ATOM 2341 N N . TYR A 1 289 ? -5.879 -4.573 17.382 1.00 85.00 289 TYR A N 1
ATOM 2342 C CA . TYR A 1 289 ? -5.594 -3.152 17.256 1.00 85.00 289 TYR A CA 1
ATOM 2343 C C . TYR A 1 289 ? -4.143 -2.826 17.569 1.00 85.00 289 TYR A C 1
ATOM 2345 O O . TYR A 1 289 ? -3.581 -2.007 16.853 1.00 85.00 289 TYR A O 1
ATOM 2353 N N . PHE A 1 290 ? -3.496 -3.506 18.516 1.00 82.88 290 PHE A N 1
ATOM 2354 C CA . PHE A 1 290 ? -2.136 -3.163 18.922 1.00 82.88 290 PHE A CA 1
ATOM 2355 C C . PHE A 1 290 ? -1.149 -3.268 17.757 1.00 82.88 290 PHE A C 1
ATOM 2357 O O . PHE A 1 290 ? -0.452 -2.304 17.431 1.00 82.88 290 PHE A O 1
ATOM 2364 N N . ALA A 1 291 ? -1.121 -4.415 17.072 1.00 75.06 291 ALA A N 1
ATOM 2365 C CA . ALA A 1 291 ? -0.236 -4.611 15.929 1.00 75.06 291 ALA A CA 1
ATOM 2366 C C . ALA A 1 291 ? -0.891 -4.233 14.586 1.00 75.06 291 ALA A C 1
ATOM 2368 O O . ALA A 1 291 ? -0.228 -4.195 13.545 1.00 75.06 291 ALA A O 1
ATOM 2369 N N . GLY A 1 292 ? -2.198 -3.944 14.576 1.00 74.62 292 GLY A N 1
ATOM 2370 C CA . GLY A 1 292 ? -2.966 -3.762 13.343 1.00 74.62 292 GLY A CA 1
ATOM 2371 C C . GLY A 1 292 ? -3.009 -5.042 12.503 1.00 74.62 292 GLY A C 1
ATOM 2372 O O . GLY A 1 292 ? -2.969 -4.971 11.266 1.00 74.62 292 GLY A O 1
ATOM 2373 N N . HIS A 1 293 ? -3.016 -6.199 13.174 1.00 77.44 293 HIS A N 1
ATOM 2374 C CA . HIS A 1 293 ? -3.025 -7.524 12.567 1.00 77.44 293 HIS A CA 1
ATOM 2375 C C . HIS A 1 293 ? -4.454 -7.948 12.237 1.00 77.44 293 HIS A C 1
ATOM 2377 O O . HIS A 1 293 ? -5.289 -8.120 13.125 1.00 77.44 293 HIS A O 1
ATOM 2383 N N . LYS A 1 294 ? -4.722 -8.173 10.948 1.00 79.50 294 LYS A N 1
ATOM 2384 C CA . LYS A 1 294 ? -5.996 -8.715 10.480 1.00 79.50 294 LYS A CA 1
ATOM 2385 C C . LYS A 1 294 ? -5.882 -10.214 10.241 1.00 79.50 294 LYS A C 1
ATOM 2387 O O . LYS A 1 294 ? -4.985 -10.680 9.545 1.00 79.50 294 LYS A O 1
ATOM 2392 N N . MET A 1 295 ? -6.818 -10.965 10.802 1.00 80.56 295 MET A N 1
ATOM 2393 C CA . MET A 1 295 ? -6.873 -12.416 10.723 1.00 80.56 295 MET A CA 1
ATOM 2394 C C . MET A 1 295 ? -8.186 -12.847 10.076 1.00 80.56 295 MET A C 1
ATOM 2396 O O . MET A 1 295 ? -9.264 -12.619 10.619 1.00 80.56 295 MET A O 1
ATOM 2400 N N . MET A 1 296 ? -8.096 -13.480 8.906 1.00 81.31 296 MET A N 1
ATOM 2401 C CA . MET A 1 296 ? -9.252 -14.036 8.200 1.00 81.31 296 MET A CA 1
ATOM 2402 C C . MET A 1 296 ? -9.359 -15.540 8.475 1.00 81.31 296 MET A C 1
ATOM 2404 O O . MET A 1 296 ? -8.371 -16.271 8.388 1.00 81.31 296 MET A O 1
ATOM 2408 N N . ARG A 1 297 ? -10.565 -16.018 8.785 1.00 78.94 297 ARG A N 1
ATOM 2409 C CA . ARG A 1 297 ? -10.848 -17.425 9.108 1.00 78.94 297 ARG A CA 1
ATOM 2410 C C . ARG A 1 297 ? -12.024 -17.946 8.314 1.00 78.94 297 ARG A C 1
ATOM 2412 O O . ARG A 1 297 ? -13.018 -17.250 8.183 1.00 78.94 297 ARG A O 1
ATOM 2419 N N . ALA A 1 298 ? -11.958 -19.176 7.817 1.00 81.62 298 ALA A N 1
ATOM 2420 C CA . ALA A 1 298 ? -13.168 -19.822 7.314 1.00 81.62 298 ALA A CA 1
ATOM 2421 C C . ALA A 1 298 ? -14.169 -20.014 8.467 1.00 81.62 298 ALA A C 1
ATOM 2423 O O . ALA A 1 298 ? -13.760 -20.285 9.595 1.00 81.62 298 ALA A O 1
ATOM 2424 N N . GLY A 1 299 ? -15.469 -19.893 8.184 1.00 77.75 299 GLY A N 1
ATOM 2425 C CA . GLY A 1 299 ? -16.515 -19.919 9.214 1.00 77.75 299 GLY A CA 1
ATOM 2426 C C . GLY A 1 299 ? -16.464 -21.114 10.176 1.00 77.75 299 GLY A C 1
ATOM 2427 O O . GLY A 1 299 ? -16.756 -20.960 11.355 1.00 77.75 299 GLY A O 1
ATOM 2428 N N . HIS A 1 300 ? -16.026 -22.287 9.708 1.00 78.06 300 HIS A N 1
ATOM 2429 C CA . HIS A 1 300 ? -15.944 -23.501 10.528 1.00 78.06 300 HIS A CA 1
ATOM 2430 C C . HIS A 1 300 ? -14.869 -23.462 11.630 1.00 78.06 300 HIS A C 1
ATOM 2432 O O . HIS A 1 300 ? -14.938 -24.273 12.546 1.00 78.06 300 HIS A O 1
ATOM 2438 N N . TYR A 1 301 ? -13.915 -22.524 11.580 1.00 78.62 301 TYR A N 1
ATOM 2439 C CA . TYR A 1 301 ? -12.937 -22.304 12.657 1.00 78.62 301 TYR A CA 1
ATOM 2440 C C . TYR A 1 301 ? -13.483 -21.437 13.808 1.00 78.62 301 TYR A C 1
ATOM 2442 O O . TYR A 1 301 ? -12.777 -21.201 14.780 1.00 78.62 301 TYR A O 1
ATOM 2450 N N . ALA A 1 302 ? -14.729 -20.957 13.718 1.00 81.50 302 ALA A N 1
ATOM 2451 C CA . ALA A 1 302 ? -15.424 -20.263 14.803 1.00 81.50 302 ALA A CA 1
ATOM 2452 C C . ALA A 1 302 ? -16.843 -20.844 14.953 1.00 81.50 302 ALA A C 1
ATOM 2454 O O . ALA A 1 302 ? -17.811 -20.266 14.440 1.00 81.50 302 ALA A O 1
ATOM 2455 N N . PRO A 1 303 ? -16.981 -22.020 15.593 1.00 84.12 303 PRO A N 1
ATOM 2456 C CA . PRO A 1 303 ? -18.230 -22.770 15.611 1.00 84.12 303 PRO A CA 1
ATOM 2457 C C . PRO A 1 303 ? -19.375 -22.005 16.280 1.00 84.12 303 PRO A C 1
ATOM 2459 O O . PRO A 1 303 ? -20.500 -22.132 15.799 1.00 84.12 303 PRO A O 1
ATOM 2462 N N . GLU A 1 304 ? -19.122 -21.169 17.300 1.00 87.12 304 GLU A N 1
ATOM 2463 C CA . GLU A 1 304 ? -20.193 -20.377 17.926 1.00 87.12 304 GLU A CA 1
ATOM 2464 C C . GLU A 1 304 ? -20.777 -19.350 16.948 1.00 87.12 304 GLU A C 1
ATOM 2466 O O . GLU A 1 304 ? -21.993 -19.259 16.799 1.00 87.12 304 GLU A O 1
ATOM 2471 N N . LEU A 1 305 ? -19.924 -18.629 16.210 1.00 88.75 305 LEU A N 1
ATOM 2472 C CA . LEU A 1 305 ? -20.364 -17.664 15.194 1.00 88.75 305 LEU A CA 1
ATOM 2473 C C . LEU A 1 305 ? -21.054 -18.357 14.012 1.00 88.75 305 LEU A C 1
ATOM 2475 O O . LEU A 1 305 ? -22.021 -17.837 13.457 1.00 88.75 305 LEU A O 1
ATOM 2479 N N . ALA A 1 306 ? -20.578 -19.543 13.623 1.00 85.88 306 ALA A N 1
ATOM 2480 C CA . ALA A 1 306 ? -21.201 -20.345 12.574 1.00 85.88 306 ALA A CA 1
ATOM 2481 C C . ALA A 1 306 ? -22.547 -20.948 12.990 1.00 85.88 306 ALA A C 1
ATOM 2483 O O . ALA A 1 306 ? -23.414 -21.166 12.145 1.00 85.88 306 ALA A O 1
ATOM 2484 N N . HIS A 1 307 ? -22.716 -21.264 14.271 1.00 87.94 307 HIS A N 1
ATOM 2485 C CA . HIS A 1 307 ? -23.998 -21.664 14.832 1.00 87.94 307 HIS A CA 1
ATOM 2486 C C . HIS A 1 307 ? -24.952 -20.469 14.864 1.00 87.94 307 HIS A C 1
ATOM 2488 O O . HIS A 1 307 ? -26.023 -20.541 14.276 1.00 87.94 307 HIS A O 1
ATOM 2494 N N . ALA A 1 308 ? -24.522 -19.342 15.437 1.00 88.00 308 ALA A N 1
ATOM 2495 C CA . ALA A 1 308 ? -25.311 -18.116 15.493 1.00 88.00 308 ALA A CA 1
ATOM 2496 C C . ALA A 1 308 ? -25.821 -17.684 14.112 1.00 88.00 308 ALA A C 1
ATOM 2498 O O . ALA A 1 308 ? -26.997 -17.383 13.969 1.00 88.00 308 ALA A O 1
ATOM 2499 N N . LEU A 1 309 ? -24.975 -17.732 13.075 1.00 86.69 309 LEU A N 1
ATOM 2500 C CA . LEU A 1 309 ? -25.376 -17.395 11.706 1.00 86.69 309 LEU A CA 1
ATOM 2501 C C . LEU A 1 309 ? -26.480 -18.309 11.146 1.00 86.69 309 LEU A C 1
ATOM 2503 O O . LEU A 1 309 ? -27.307 -17.844 10.369 1.00 86.69 309 LEU A O 1
ATOM 2507 N N . ARG A 1 310 ? -26.489 -19.596 11.519 1.00 86.38 310 ARG A N 1
ATOM 2508 C CA . ARG A 1 310 ? -27.500 -20.571 11.071 1.00 86.38 310 ARG A CA 1
ATOM 2509 C C . ARG A 1 310 ? -28.856 -20.365 11.738 1.00 86.38 310 ARG A C 1
ATOM 2511 O O . ARG A 1 310 ? -29.870 -20.661 11.117 1.00 86.38 310 ARG A O 1
ATOM 2518 N N . GLU A 1 311 ? -28.856 -19.842 12.957 1.00 87.69 311 GLU A N 1
ATOM 2519 C CA . GLU A 1 311 ? -30.070 -19.554 13.724 1.00 87.69 311 GLU A CA 1
ATOM 2520 C C . GLU A 1 311 ? -30.729 -18.223 13.330 1.00 87.69 311 GLU A C 1
ATOM 2522 O O . GLU A 1 311 ? -31.831 -17.933 13.788 1.00 87.69 311 GLU A O 1
ATOM 2527 N N . ILE A 1 312 ? -30.087 -17.399 12.488 1.00 86.81 312 ILE A N 1
ATOM 2528 C CA . ILE A 1 312 ? -30.673 -16.135 12.023 1.00 86.81 312 ILE A CA 1
ATOM 2529 C C . ILE A 1 312 ? -31.754 -16.428 10.967 1.00 86.81 312 ILE A C 1
ATOM 2531 O O . ILE A 1 312 ? -31.440 -16.976 9.905 1.00 86.81 312 ILE A O 1
ATOM 2535 N N . PRO A 1 313 ? -33.010 -16.004 11.198 1.00 86.12 313 PRO A N 1
ATOM 2536 C CA . PRO A 1 313 ? -34.070 -16.059 10.201 1.00 86.12 313 PRO A CA 1
ATOM 2537 C C . PRO A 1 313 ? -33.685 -15.333 8.895 1.00 86.12 313 PRO A C 1
ATOM 2539 O O . PRO A 1 313 ? -33.160 -14.215 8.951 1.00 86.12 313 PRO A O 1
ATOM 2542 N N . PRO A 1 314 ? -33.956 -15.911 7.706 1.00 81.50 314 PRO A N 1
ATOM 2543 C CA . PRO A 1 314 ? -33.586 -15.305 6.423 1.00 81.50 314 PRO A CA 1
ATOM 2544 C C . PRO A 1 314 ? -34.142 -13.893 6.188 1.00 81.50 314 PRO A C 1
ATOM 2546 O O . PRO A 1 314 ? -33.523 -13.110 5.478 1.00 81.50 314 PRO A O 1
ATOM 2549 N N . ASP A 1 315 ? -35.288 -13.561 6.781 1.00 83.75 315 ASP A N 1
ATOM 2550 C CA . ASP A 1 315 ? -35.947 -12.251 6.713 1.00 83.75 315 ASP A CA 1
ATOM 2551 C C . ASP A 1 315 ? -35.245 -11.161 7.539 1.00 83.75 315 ASP A C 1
ATOM 2553 O O . ASP A 1 315 ? -35.432 -9.973 7.275 1.00 83.75 315 ASP A O 1
ATOM 2557 N N . LEU A 1 316 ? -34.412 -11.546 8.513 1.00 81.88 316 LEU A N 1
ATOM 2558 C CA . LEU A 1 316 ? -33.575 -10.620 9.280 1.00 81.88 316 LEU A CA 1
ATOM 2559 C C . LEU A 1 316 ? -32.217 -10.358 8.619 1.00 81.88 316 LEU A C 1
ATOM 2561 O O . LEU A 1 316 ? -31.533 -9.397 8.986 1.00 81.88 316 LEU A O 1
ATOM 2565 N N . LEU A 1 317 ? -31.812 -11.182 7.650 1.00 76.81 317 LEU A N 1
ATOM 2566 C CA . LEU A 1 317 ? -30.603 -10.929 6.877 1.00 76.81 317 LEU A CA 1
ATOM 2567 C C . LEU A 1 317 ? -30.857 -9.785 5.881 1.00 76.81 317 LEU A C 1
ATOM 2569 O O . LEU A 1 317 ? -31.901 -9.755 5.229 1.00 76.81 317 LEU A O 1
ATOM 2573 N N . PRO A 1 318 ? -29.918 -8.835 5.725 1.00 64.81 318 PRO A N 1
ATOM 2574 C CA . PRO A 1 318 ? -30.070 -7.773 4.740 1.00 64.81 318 PRO A CA 1
ATOM 2575 C C . PRO A 1 318 ? -30.257 -8.370 3.337 1.00 64.81 318 PRO A C 1
ATOM 2577 O O . PRO A 1 318 ? -29.408 -9.133 2.877 1.00 64.81 318 PRO A O 1
ATOM 2580 N N . HIS A 1 319 ? -31.335 -8.005 2.637 1.00 50.38 319 HIS A N 1
ATOM 2581 C CA . HIS A 1 319 ? -31.416 -8.228 1.194 1.00 50.38 319 HIS A CA 1
ATOM 2582 C C . HIS A 1 319 ? -30.358 -7.356 0.516 1.00 50.38 319 HIS A C 1
ATOM 2584 O O . HIS A 1 319 ? -30.278 -6.162 0.803 1.00 50.38 319 HIS A O 1
ATOM 2590 N N . ASP A 1 320 ? -29.534 -7.959 -0.344 1.00 43.12 320 ASP A N 1
ATOM 2591 C CA . ASP A 1 320 ? -28.443 -7.285 -1.049 1.00 43.12 320 ASP A CA 1
ATOM 2592 C C . ASP A 1 320 ? -28.975 -6.105 -1.882 1.00 43.12 320 ASP A C 1
ATOM 2594 O O . ASP A 1 320 ? -29.330 -6.247 -3.049 1.00 43.12 320 ASP A O 1
ATOM 2598 N N . THR A 1 321 ? -29.009 -4.909 -1.305 1.00 35.34 321 THR A N 1
ATOM 2599 C CA . THR A 1 321 ? -28.866 -3.692 -2.096 1.00 35.34 321 THR A CA 1
ATOM 2600 C C . THR A 1 321 ? -27.389 -3.596 -2.427 1.00 35.34 321 THR A C 1
ATOM 2602 O O . THR A 1 321 ? -26.587 -3.355 -1.522 1.00 35.34 321 THR A O 1
ATOM 2605 N N . GLU A 1 322 ? -27.033 -3.837 -3.690 1.00 34.94 322 GLU A N 1
ATOM 2606 C CA . GLU A 1 322 ? -25.705 -3.545 -4.232 1.00 34.94 322 GLU A CA 1
ATOM 2607 C C . GLU A 1 322 ? -25.253 -2.175 -3.703 1.00 34.94 322 GLU A C 1
ATOM 2609 O O . GLU A 1 322 ? -25.868 -1.143 -3.982 1.00 34.94 322 GLU A O 1
ATOM 2614 N N . GLU A 1 323 ? -24.246 -2.169 -2.824 1.00 38.31 323 GLU A N 1
ATOM 2615 C CA . GLU A 1 323 ? -23.783 -0.944 -2.181 1.00 38.31 323 GLU A CA 1
ATOM 2616 C C . GLU A 1 323 ? -23.205 -0.005 -3.251 1.00 38.31 323 GLU A C 1
ATOM 2618 O O . GLU A 1 323 ? -22.117 -0.226 -3.783 1.00 38.31 323 GLU A O 1
ATOM 2623 N N . ILE A 1 324 ? -23.910 1.104 -3.495 1.00 32.50 324 ILE A N 1
ATOM 2624 C CA . ILE A 1 324 ? -23.537 2.219 -4.388 1.00 32.50 324 ILE A CA 1
ATOM 2625 C C . ILE A 1 324 ? -22.141 2.806 -4.044 1.00 32.50 324 ILE A C 1
ATOM 2627 O O . ILE A 1 324 ? -21.518 3.491 -4.854 1.00 32.50 324 ILE A O 1
ATOM 2631 N N . GLY A 1 325 ? -21.592 2.505 -2.859 1.00 33.00 325 GLY A N 1
ATOM 2632 C CA . GLY A 1 325 ? -20.254 2.930 -2.436 1.00 33.00 325 GLY A CA 1
ATOM 2633 C C . GLY A 1 325 ? -19.086 2.212 -3.130 1.00 33.00 325 GLY A C 1
ATOM 2634 O O . GLY A 1 325 ? -18.011 2.802 -3.260 1.00 33.00 325 GLY A O 1
ATOM 2635 N N . GLY A 1 326 ? -19.274 0.974 -3.607 1.00 34.66 326 GLY A N 1
ATOM 2636 C CA . GLY A 1 326 ? -18.209 0.187 -4.247 1.00 34.66 326 GLY A CA 1
ATOM 2637 C C . GLY A 1 326 ? -17.759 0.758 -5.597 1.00 34.66 326 GLY A C 1
ATOM 2638 O O . GLY A 1 326 ? -16.562 0.800 -5.890 1.00 34.66 326 GLY A O 1
ATOM 2639 N N . ASP A 1 327 ? -18.704 1.278 -6.381 1.00 33.56 327 ASP A N 1
ATOM 2640 C CA . ASP A 1 327 ? -18.432 1.853 -7.703 1.00 33.56 327 ASP A CA 1
ATOM 2641 C C . ASP A 1 327 ? -17.728 3.211 -7.626 1.00 33.56 327 ASP A C 1
ATOM 2643 O O . ASP A 1 327 ? -16.873 3.519 -8.461 1.00 33.56 327 ASP A O 1
ATOM 2647 N N . PHE A 1 328 ? -18.002 4.007 -6.588 1.00 36.06 328 PHE A N 1
ATOM 2648 C CA . PHE A 1 328 ? -17.300 5.275 -6.379 1.00 36.06 328 PHE A CA 1
ATOM 2649 C C . PHE A 1 328 ? -15.848 5.048 -5.933 1.00 36.06 328 PHE A C 1
ATOM 2651 O O . PHE A 1 328 ? -14.942 5.713 -6.436 1.00 36.06 328 PHE A O 1
ATOM 2658 N N . ILE A 1 329 ? -15.606 4.050 -5.067 1.00 37.94 329 ILE A N 1
ATOM 2659 C CA . ILE A 1 329 ? -14.252 3.619 -4.676 1.00 37.94 329 ILE A CA 1
ATOM 2660 C C . ILE A 1 329 ? -13.490 3.108 -5.891 1.00 37.94 329 ILE A C 1
ATOM 2662 O O . ILE A 1 329 ? -12.357 3.522 -6.105 1.00 37.94 329 ILE A O 1
ATOM 2666 N N . LYS A 1 330 ? -14.106 2.252 -6.711 1.00 41.25 330 LYS A N 1
ATOM 2667 C CA . LYS A 1 330 ? -13.485 1.733 -7.932 1.00 41.25 330 LYS A CA 1
ATOM 2668 C C . LYS A 1 330 ? -13.128 2.862 -8.896 1.00 41.25 330 LYS A C 1
ATOM 2670 O O . LYS A 1 330 ? -12.012 2.900 -9.388 1.00 41.25 330 LYS A O 1
ATOM 2675 N N . THR A 1 331 ? -14.013 3.840 -9.076 1.00 39.34 331 THR A N 1
ATOM 2676 C CA . THR A 1 331 ? -13.777 4.980 -9.976 1.00 39.34 331 THR A CA 1
ATOM 2677 C C . THR A 1 331 ? -12.693 5.931 -9.453 1.00 39.34 331 THR A C 1
ATOM 2679 O O . THR A 1 331 ? -11.843 6.376 -10.224 1.00 39.34 331 THR A O 1
ATOM 2682 N N . ALA A 1 332 ? -12.675 6.230 -8.150 1.00 40.06 332 ALA A N 1
ATOM 2683 C CA . ALA A 1 332 ? -11.650 7.069 -7.524 1.00 40.06 332 ALA A CA 1
ATOM 2684 C C . ALA A 1 332 ? -10.284 6.363 -7.451 1.00 40.06 332 ALA A C 1
ATOM 2686 O O . ALA A 1 332 ? -9.255 6.989 -7.700 1.00 40.06 332 ALA A O 1
ATOM 2687 N N . LEU A 1 333 ? -10.277 5.055 -7.179 1.00 45.47 333 LEU A N 1
ATOM 2688 C CA . LEU A 1 333 ? -9.092 4.202 -7.183 1.00 45.47 333 LEU A CA 1
ATOM 2689 C C . LEU A 1 333 ? -8.526 4.047 -8.594 1.00 45.47 333 LEU A C 1
ATOM 2691 O O . LEU A 1 333 ? -7.334 4.256 -8.790 1.00 45.47 333 LEU A O 1
ATOM 2695 N N . ASP A 1 334 ? -9.369 3.760 -9.585 1.00 46.38 334 ASP A N 1
ATOM 2696 C CA . ASP A 1 334 ? -8.970 3.679 -10.990 1.00 46.38 334 ASP A CA 1
ATOM 2697 C C . ASP A 1 334 ? -8.419 5.022 -11.469 1.00 46.38 334 ASP A C 1
ATOM 2699 O O . ASP A 1 334 ? -7.428 5.056 -12.193 1.00 46.38 334 ASP A O 1
ATOM 2703 N N . LYS A 1 335 ? -9.009 6.143 -11.033 1.00 44.66 335 LYS A N 1
ATOM 2704 C CA . LYS A 1 335 ? -8.504 7.487 -11.328 1.00 44.66 335 LYS A CA 1
ATOM 2705 C C . LYS A 1 335 ? -7.153 7.751 -10.658 1.00 44.66 335 LYS A C 1
ATOM 2707 O O . LYS A 1 335 ? -6.234 8.183 -11.343 1.00 44.66 335 LYS A O 1
ATOM 2712 N N . LEU A 1 336 ? -6.985 7.425 -9.376 1.00 44.28 336 LEU A N 1
ATOM 2713 C CA . LEU A 1 336 ? -5.724 7.615 -8.651 1.00 44.28 336 LEU A CA 1
ATOM 2714 C C . LEU A 1 336 ? -4.610 6.709 -9.200 1.00 44.28 336 LEU A C 1
ATOM 2716 O O . LEU A 1 336 ? -3.485 7.163 -9.382 1.00 44.28 336 LEU A O 1
ATOM 2720 N N . LEU A 1 337 ? -4.919 5.454 -9.541 1.00 48.94 337 LEU A N 1
ATOM 2721 C CA . LEU A 1 337 ? -3.994 4.519 -10.190 1.00 48.94 337 LEU A CA 1
ATOM 2722 C C . LEU A 1 337 ? -3.675 4.913 -11.641 1.00 48.94 337 LEU A C 1
ATOM 2724 O O . LEU A 1 337 ? -2.571 4.633 -12.110 1.00 48.94 337 LEU A O 1
ATOM 2728 N N . LYS A 1 338 ? -4.600 5.570 -12.357 1.00 48.16 338 LYS A N 1
ATOM 2729 C CA . LYS A 1 338 ? -4.361 6.169 -13.686 1.00 48.16 338 LYS A CA 1
ATOM 2730 C C . LYS A 1 338 ? -3.494 7.422 -13.612 1.00 48.16 338 LYS A C 1
ATOM 2732 O O . LYS A 1 338 ? -2.541 7.538 -14.370 1.00 48.16 338 LYS A O 1
ATOM 2737 N N . GLU A 1 339 ? -3.764 8.322 -12.676 1.00 44.97 339 GLU A N 1
ATOM 2738 C CA . GLU A 1 339 ? -2.982 9.548 -12.472 1.00 44.97 339 GLU A CA 1
ATOM 2739 C C . GLU A 1 339 ? -1.565 9.262 -11.944 1.00 44.97 339 GLU A C 1
ATOM 2741 O O . GLU A 1 339 ? -0.662 10.076 -12.117 1.00 44.97 339 GLU A O 1
ATOM 2746 N N . LYS A 1 340 ? -1.359 8.100 -11.309 1.00 47.59 340 LYS A N 1
ATOM 2747 C CA . LYS A 1 340 ? -0.080 7.659 -10.726 1.00 47.59 340 LYS A CA 1
ATOM 2748 C C . LYS A 1 340 ? 0.638 6.570 -11.523 1.00 47.59 340 LYS A C 1
ATOM 2750 O O . LYS A 1 340 ? 1.684 6.099 -11.074 1.00 47.59 340 LYS A O 1
ATOM 2755 N N . SER A 1 341 ? 0.087 6.120 -12.651 1.00 49.44 341 SER A N 1
ATOM 2756 C CA . SER A 1 341 ? 0.760 5.123 -13.490 1.00 49.44 341 SER A CA 1
ATOM 2757 C C . SER A 1 341 ? 1.962 5.704 -14.221 1.00 49.44 341 SER A C 1
ATOM 2759 O O . SER A 1 341 ? 1.999 6.899 -14.502 1.00 49.44 341 SER A O 1
ATOM 2761 N N . LEU A 1 342 ? 2.906 4.825 -14.579 1.00 48.94 342 LEU A N 1
ATOM 2762 C CA . LEU A 1 342 ? 4.060 5.132 -15.434 1.00 48.94 342 LEU A CA 1
ATOM 2763 C C . LEU A 1 342 ? 3.663 5.935 -16.687 1.00 48.94 342 LEU A C 1
ATOM 2765 O O . LEU A 1 342 ? 4.416 6.806 -17.107 1.00 48.94 342 LEU A O 1
ATOM 2769 N N . ASP A 1 343 ? 2.462 5.696 -17.213 1.00 50.09 343 ASP A N 1
ATOM 2770 C CA . ASP A 1 343 ? 1.872 6.354 -18.380 1.00 50.09 343 ASP A CA 1
ATOM 2771 C C . ASP A 1 343 ? 1.713 7.874 -18.205 1.00 50.09 343 ASP A C 1
ATOM 2773 O O . ASP A 1 343 ? 1.960 8.627 -19.140 1.00 50.09 343 ASP A O 1
ATOM 2777 N N . ALA A 1 344 ? 1.375 8.348 -17.000 1.00 52.25 344 ALA A N 1
ATOM 2778 C CA . ALA A 1 344 ? 1.248 9.780 -16.706 1.00 52.25 344 ALA A CA 1
ATOM 2779 C C . ALA A 1 344 ? 2.612 10.471 -16.531 1.00 52.25 344 ALA A C 1
ATOM 2781 O O . ALA A 1 344 ? 2.704 11.696 -16.533 1.00 52.25 344 ALA A O 1
ATOM 2782 N N . GLU A 1 345 ? 3.672 9.683 -16.340 1.00 60.22 345 GLU A N 1
ATOM 2783 C CA . GLU A 1 345 ? 5.026 10.155 -16.070 1.00 60.22 345 GLU A CA 1
ATOM 2784 C C . GLU A 1 345 ? 5.989 9.944 -17.250 1.00 60.22 345 GLU A C 1
ATOM 2786 O O . GLU A 1 345 ? 7.159 10.333 -17.164 1.00 60.22 345 GLU A O 1
ATOM 2791 N N . TYR A 1 346 ? 5.512 9.319 -18.328 1.00 70.69 346 TYR A N 1
ATOM 2792 C CA . TYR A 1 346 ? 6.291 9.015 -19.516 1.00 70.69 346 TYR A CA 1
ATOM 2793 C C . TYR A 1 346 ? 6.574 10.290 -20.314 1.00 70.69 346 TYR A C 1
ATOM 2795 O O . TYR A 1 346 ? 5.666 10.951 -20.809 1.00 70.69 346 TYR A O 1
ATOM 2803 N N . LEU A 1 347 ? 7.858 10.608 -20.477 1.00 76.50 347 LEU A N 1
ATOM 2804 C CA . LEU A 1 347 ? 8.306 11.600 -21.447 1.00 76.50 347 LEU A CA 1
ATOM 2805 C C . LEU A 1 347 ? 8.869 10.887 -22.669 1.00 76.50 347 LEU A C 1
ATOM 2807 O O . LEU A 1 347 ? 9.870 10.170 -22.572 1.00 76.50 347 LEU A O 1
ATOM 2811 N N . SER A 1 348 ? 8.231 11.125 -23.815 1.00 81.50 348 SER A N 1
ATOM 2812 C CA . SER A 1 348 ? 8.638 10.569 -25.101 1.00 81.50 348 SER A CA 1
ATOM 2813 C C . SER A 1 348 ? 10.105 10.907 -25.408 1.00 81.50 348 SER A C 1
ATOM 2815 O O . SER A 1 348 ? 10.464 12.084 -25.530 1.00 81.50 348 SER A O 1
ATOM 2817 N N . PRO A 1 349 ? 11.001 9.910 -25.543 1.00 86.06 349 PRO A N 1
ATOM 2818 C CA . PRO A 1 349 ? 12.395 10.158 -25.862 1.00 86.06 349 PRO A CA 1
ATOM 2819 C C . PRO A 1 349 ? 12.533 10.402 -27.368 1.00 86.06 349 PRO A C 1
ATOM 2821 O O . PRO A 1 349 ? 12.954 9.517 -28.119 1.00 86.06 349 PRO A O 1
ATOM 2824 N N . THR A 1 350 ? 12.225 11.619 -27.825 1.00 86.06 350 THR A N 1
ATOM 2825 C CA . THR A 1 350 ? 12.321 12.012 -29.245 1.00 86.06 350 THR A CA 1
ATOM 2826 C C . THR A 1 350 ? 13.697 11.694 -29.834 1.00 86.06 350 THR A C 1
ATOM 2828 O O . THR A 1 350 ? 13.799 11.243 -30.969 1.00 86.06 350 THR A O 1
ATOM 2831 N N . TYR A 1 351 ? 14.755 11.812 -29.025 1.00 88.88 351 TYR A N 1
ATOM 2832 C CA . TYR A 1 351 ? 16.130 11.493 -29.417 1.00 88.88 351 TYR A CA 1
ATOM 2833 C C . TYR A 1 351 ? 16.387 10.013 -29.755 1.00 88.88 351 TYR A C 1
ATOM 2835 O O . TYR A 1 351 ? 17.416 9.709 -30.350 1.00 88.88 351 TYR A O 1
ATOM 2843 N N . LEU A 1 352 ? 15.498 9.098 -29.355 1.00 91.88 352 LEU A N 1
ATOM 2844 C CA . LEU A 1 352 ? 15.514 7.685 -29.753 1.00 91.88 352 LEU A CA 1
ATOM 2845 C C . LEU A 1 352 ? 14.496 7.403 -30.859 1.00 91.88 352 LEU A C 1
ATOM 2847 O O . LEU A 1 352 ? 14.784 6.634 -31.774 1.00 91.88 352 LEU A O 1
ATOM 2851 N N . ARG A 1 353 ? 13.321 8.041 -30.788 1.00 92.38 353 ARG A N 1
ATOM 2852 C CA . ARG A 1 353 ? 12.245 7.875 -31.773 1.00 92.38 353 ARG A CA 1
ATOM 2853 C C . ARG A 1 353 ? 12.654 8.381 -33.149 1.00 92.38 353 ARG A C 1
ATOM 2855 O O . ARG A 1 353 ? 12.516 7.648 -34.121 1.00 92.38 353 ARG A O 1
ATOM 2862 N N . GLN A 1 354 ? 13.193 9.595 -33.231 1.00 91.81 354 GLN A N 1
ATOM 2863 C CA . GLN A 1 354 ? 13.532 10.222 -34.505 1.00 91.81 354 GLN A CA 1
ATOM 2864 C C . GLN A 1 354 ? 14.598 9.424 -35.282 1.00 91.81 354 GLN A C 1
ATOM 2866 O O . GLN A 1 354 ? 14.315 9.072 -36.425 1.00 91.81 354 GLN A O 1
ATOM 2871 N N . PRO A 1 355 ? 15.744 9.015 -34.696 1.00 93.56 355 PRO A N 1
ATOM 2872 C CA . PRO A 1 355 ? 16.712 8.184 -35.418 1.00 93.56 355 PRO A CA 1
ATOM 2873 C C . PRO A 1 355 ? 16.152 6.830 -35.874 1.00 93.56 355 PRO A C 1
ATOM 2875 O O . PRO A 1 355 ? 16.519 6.338 -36.939 1.00 93.56 355 PRO A O 1
ATOM 2878 N N . LEU A 1 356 ? 15.258 6.217 -35.089 1.00 95.62 356 LEU A N 1
ATOM 2879 C CA . LEU A 1 356 ? 14.607 4.965 -35.476 1.00 95.62 356 LEU A CA 1
ATOM 2880 C C . LEU A 1 356 ? 13.611 5.177 -36.630 1.00 95.62 356 LEU A C 1
ATOM 2882 O O . LEU A 1 356 ? 13.583 4.382 -37.568 1.00 95.62 356 LEU A O 1
ATOM 2886 N N . ALA A 1 357 ? 12.822 6.251 -36.592 1.00 94.56 357 ALA A N 1
ATOM 2887 C CA . ALA A 1 357 ? 11.894 6.617 -37.660 1.00 94.56 357 ALA A CA 1
ATOM 2888 C C . ALA A 1 357 ? 12.634 6.964 -38.965 1.00 94.56 357 ALA A C 1
ATOM 2890 O O . ALA A 1 357 ? 12.268 6.483 -40.039 1.00 94.56 357 ALA A O 1
ATOM 2891 N N . GLU A 1 358 ? 13.720 7.736 -38.878 1.00 94.25 358 GLU A N 1
ATOM 2892 C CA . GLU A 1 358 ? 14.609 8.050 -40.003 1.00 94.25 358 GLU A CA 1
ATOM 2893 C C . GLU A 1 358 ? 15.211 6.774 -40.603 1.00 94.25 358 GLU A C 1
ATOM 2895 O O . GLU A 1 358 ? 15.175 6.574 -41.815 1.00 94.25 358 GLU A O 1
ATOM 2900 N N . PHE A 1 359 ? 15.665 5.843 -39.763 1.00 95.06 359 PHE A N 1
ATOM 2901 C CA . PHE A 1 359 ? 16.158 4.550 -40.228 1.00 95.06 359 PHE A CA 1
ATOM 2902 C C . PHE A 1 359 ? 15.087 3.745 -40.988 1.00 95.06 359 PHE A C 1
ATOM 2904 O O . PHE A 1 359 ? 15.336 3.250 -42.088 1.00 95.06 359 PHE A O 1
ATOM 2911 N N . ILE A 1 360 ? 13.872 3.640 -40.445 1.00 95.00 360 ILE A N 1
ATOM 2912 C CA . ILE A 1 360 ? 12.774 2.891 -41.081 1.00 95.00 360 ILE A CA 1
ATOM 2913 C C . ILE A 1 360 ? 12.309 3.554 -42.391 1.00 95.00 360 ILE A C 1
ATOM 2915 O O . ILE A 1 360 ? 11.785 2.885 -43.286 1.00 95.00 360 ILE A O 1
ATOM 2919 N N . THR A 1 361 ? 12.457 4.872 -42.527 1.00 93.44 361 THR A N 1
ATOM 2920 C CA . THR A 1 361 ? 12.062 5.605 -43.741 1.00 93.44 361 THR A CA 1
ATOM 2921 C C . THR A 1 361 ? 13.129 5.559 -44.833 1.00 93.44 361 THR A C 1
ATOM 2923 O O . THR A 1 361 ? 12.770 5.455 -46.004 1.00 93.44 361 THR A O 1
ATOM 2926 N N . GLN A 1 362 ? 14.414 5.575 -44.472 1.00 92.75 362 GLN A N 1
ATOM 2927 C CA . GLN A 1 362 ? 15.535 5.594 -45.421 1.00 92.75 362 GLN A CA 1
ATOM 2928 C C . GLN A 1 362 ? 15.922 4.211 -45.956 1.00 92.75 362 GLN A C 1
ATOM 2930 O O . GLN A 1 362 ? 16.499 4.110 -47.038 1.00 92.75 362 GLN A O 1
ATOM 2935 N N . HIS A 1 363 ? 15.606 3.142 -45.224 1.00 91.50 363 HIS A N 1
ATOM 2936 C CA . HIS A 1 363 ? 15.946 1.775 -45.611 1.00 91.50 363 HIS A CA 1
ATOM 2937 C C . HIS A 1 363 ? 14.697 0.972 -45.969 1.00 91.50 363 HIS A C 1
ATOM 2939 O O . HIS A 1 363 ? 13.665 1.096 -45.315 1.00 91.50 363 HIS A O 1
ATOM 2945 N N . SER A 1 364 ? 14.789 0.085 -46.964 1.00 92.00 364 SER A N 1
ATOM 2946 C CA . S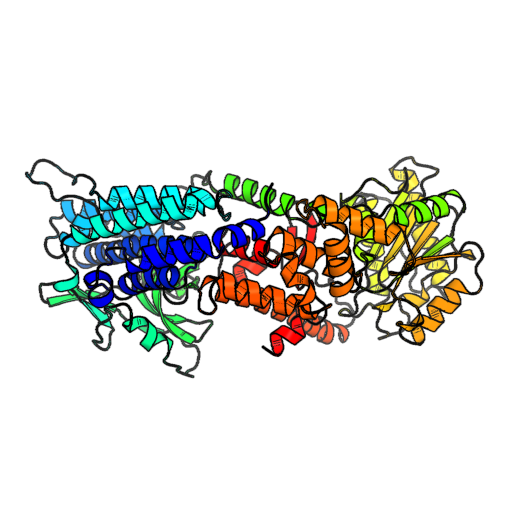ER A 1 364 ? 13.697 -0.840 -47.309 1.00 92.00 364 SER A CA 1
ATOM 2947 C C . SER A 1 364 ? 13.544 -1.991 -46.310 1.00 92.00 364 SER A C 1
ATOM 2949 O O . SER A 1 364 ? 12.501 -2.633 -46.279 1.00 92.00 364 SER A O 1
ATOM 2951 N N . ARG A 1 365 ? 14.576 -2.268 -45.507 1.00 93.31 365 ARG A N 1
ATOM 2952 C CA . ARG A 1 365 ? 14.655 -3.304 -44.463 1.00 93.31 365 ARG A CA 1
ATOM 2953 C C . ARG A 1 365 ? 15.893 -3.059 -43.607 1.00 93.31 365 ARG A C 1
ATOM 2955 O O . ARG A 1 365 ? 16.815 -2.395 -44.079 1.00 93.31 365 ARG A O 1
ATOM 2962 N N . GLY A 1 366 ? 15.975 -3.638 -42.411 1.00 93.69 366 GLY A N 1
ATOM 2963 C CA . GLY A 1 366 ? 17.240 -3.634 -41.668 1.00 93.69 366 GLY A CA 1
ATOM 2964 C C . GLY A 1 366 ? 17.132 -3.837 -40.162 1.00 93.69 366 GLY A C 1
ATOM 2965 O O . GLY A 1 366 ? 16.055 -4.079 -39.619 1.00 93.69 366 GLY A O 1
ATOM 2966 N N . ILE A 1 367 ? 18.276 -3.729 -39.482 1.00 93.38 367 ILE A N 1
ATOM 2967 C CA . ILE A 1 367 ? 18.375 -3.858 -38.022 1.00 93.38 367 ILE A CA 1
ATOM 2968 C C . ILE A 1 367 ? 18.834 -2.533 -37.415 1.00 93.38 367 ILE A C 1
ATOM 2970 O O . ILE A 1 367 ? 19.901 -2.020 -37.752 1.00 93.38 367 ILE A O 1
ATOM 2974 N N . PHE A 1 368 ? 18.056 -2.010 -36.474 1.00 94.12 368 PHE A N 1
ATOM 2975 C CA . PHE A 1 368 ? 18.451 -0.897 -35.625 1.00 94.12 368 PHE A CA 1
ATOM 2976 C C . PHE A 1 368 ? 18.936 -1.445 -34.284 1.00 94.12 368 PHE A C 1
ATOM 2978 O O . PHE A 1 368 ? 18.185 -2.093 -33.556 1.00 94.12 368 PHE A O 1
ATOM 2985 N N . TYR A 1 369 ? 20.197 -1.206 -33.946 1.00 92.88 369 TYR A N 1
ATOM 2986 C CA . TYR A 1 369 ? 20.798 -1.703 -32.716 1.00 92.88 369 TYR A CA 1
ATOM 2987 C C . TYR A 1 369 ? 21.041 -0.559 -31.731 1.00 92.88 369 TYR A C 1
ATOM 2989 O O . TYR A 1 369 ? 21.977 0.230 -31.876 1.00 92.88 369 TYR A O 1
ATOM 2997 N N . LEU A 1 370 ? 20.192 -0.486 -30.705 1.00 92.75 370 LEU A N 1
ATOM 2998 C CA . LEU A 1 370 ? 20.274 0.490 -29.626 1.00 92.75 370 LEU A CA 1
ATOM 2999 C C . LEU A 1 370 ? 21.076 -0.081 -28.456 1.00 92.75 370 LEU A C 1
ATOM 3001 O O . LEU A 1 370 ? 20.592 -0.929 -27.705 1.00 92.75 370 LEU A O 1
ATOM 3005 N N . HIS A 1 371 ? 22.270 0.451 -28.223 1.00 89.06 371 HIS A N 1
ATOM 3006 C CA . HIS A 1 371 ? 23.062 0.074 -27.059 1.00 89.06 371 HIS A CA 1
ATOM 3007 C C . HIS A 1 371 ? 23.289 1.261 -26.131 1.00 89.06 371 HIS A C 1
ATOM 3009 O O . HIS A 1 371 ? 23.833 2.306 -26.496 1.00 89.06 371 HIS A O 1
ATOM 3015 N N . ALA A 1 372 ? 22.860 1.090 -24.885 1.00 87.12 372 ALA A N 1
ATOM 3016 C CA . ALA A 1 372 ? 22.935 2.136 -23.881 1.00 87.12 372 ALA A CA 1
ATOM 3017 C C . ALA A 1 372 ? 23.096 1.554 -22.472 1.00 87.12 372 ALA A C 1
ATOM 3019 O O . ALA A 1 372 ? 22.614 0.444 -22.220 1.00 87.12 372 ALA A O 1
ATOM 3020 N N . PRO A 1 373 ? 23.720 2.282 -21.528 1.00 84.81 373 PRO A N 1
ATOM 3021 C CA . PRO A 1 373 ? 23.860 1.837 -20.142 1.00 84.81 373 PRO A CA 1
ATOM 3022 C C . PRO A 1 373 ? 22.524 1.457 -19.481 1.00 84.81 373 PRO A C 1
ATOM 3024 O O . PRO A 1 373 ? 21.434 1.792 -19.955 1.00 84.81 373 PRO A O 1
ATOM 3027 N N . ALA A 1 374 ? 22.579 0.732 -18.363 1.00 78.00 374 ALA A N 1
ATOM 3028 C CA . ALA A 1 374 ? 21.370 0.418 -17.600 1.00 78.00 374 ALA A CA 1
ATOM 3029 C C . ALA A 1 374 ? 20.693 1.689 -17.037 1.00 78.00 374 ALA A C 1
ATOM 3031 O O . ALA A 1 374 ? 21.363 2.669 -16.704 1.00 78.00 374 ALA A O 1
ATOM 3032 N N . HIS A 1 375 ? 19.367 1.640 -16.880 1.00 75.50 375 HIS A N 1
ATOM 3033 C CA . HIS A 1 375 ? 18.539 2.698 -16.271 1.00 75.50 375 HIS A CA 1
ATOM 3034 C C . HIS A 1 375 ? 18.467 4.041 -17.027 1.00 75.50 375 HIS A C 1
ATOM 3036 O O . HIS A 1 375 ? 18.149 5.065 -16.430 1.00 75.50 375 HIS A O 1
ATOM 3042 N N . VAL A 1 376 ? 18.713 4.041 -18.341 1.00 84.19 376 VAL A N 1
ATOM 3043 C CA . VAL A 1 376 ? 18.481 5.206 -19.227 1.00 84.19 376 VAL A CA 1
ATOM 3044 C C . VAL A 1 376 ? 17.102 5.203 -19.905 1.00 84.19 376 VAL A C 1
ATOM 3046 O O . VAL A 1 376 ? 16.809 6.102 -20.681 1.00 84.19 376 VAL A O 1
ATOM 3049 N N . GLY A 1 377 ? 16.276 4.178 -19.653 1.00 78.94 377 GLY A N 1
ATOM 3050 C CA . GLY A 1 377 ? 14.918 4.080 -20.203 1.00 78.94 377 GLY A CA 1
ATOM 3051 C C . GLY A 1 377 ? 14.749 3.227 -21.468 1.00 78.94 377 GLY A C 1
ATOM 3052 O O . GLY A 1 377 ? 13.710 3.332 -22.100 1.00 78.94 377 GLY A O 1
ATOM 3053 N N . LYS A 1 378 ? 15.703 2.354 -21.840 1.00 87.19 378 LYS A N 1
ATOM 3054 C CA . LYS A 1 378 ? 15.593 1.491 -23.045 1.00 87.19 378 LYS A CA 1
ATOM 3055 C C . LYS A 1 378 ? 14.290 0.679 -23.109 1.00 87.19 378 LYS A C 1
ATOM 3057 O O . LYS A 1 378 ? 13.561 0.777 -24.086 1.00 87.19 378 LYS A O 1
ATOM 3062 N N . SER A 1 379 ? 13.983 -0.079 -22.053 1.00 81.62 379 SER A N 1
ATOM 3063 C CA . SER A 1 379 ? 12.756 -0.883 -22.011 1.00 81.62 379 SER A CA 1
ATOM 3064 C C . SER A 1 379 ? 11.500 -0.020 -22.060 1.00 81.62 379 SER A C 1
ATOM 3066 O O . SER A 1 379 ? 10.534 -0.407 -22.703 1.00 81.62 379 SER A O 1
ATOM 3068 N N . LEU A 1 380 ? 11.526 1.153 -21.418 1.00 78.69 380 LEU A N 1
ATOM 3069 C CA . LEU A 1 380 ? 10.405 2.092 -21.422 1.00 78.69 380 LEU A CA 1
ATOM 3070 C C . LEU A 1 380 ? 10.206 2.715 -22.814 1.00 78.69 380 LEU A C 1
ATOM 3072 O O . LEU A 1 380 ? 9.080 2.884 -23.260 1.00 78.69 380 LEU A O 1
ATOM 3076 N N . PHE A 1 381 ? 11.297 2.988 -23.536 1.00 88.00 381 PHE A N 1
ATOM 3077 C CA . PHE A 1 381 ? 11.254 3.383 -24.941 1.00 88.00 381 PHE A CA 1
ATOM 3078 C C . PHE A 1 381 ? 10.604 2.298 -25.806 1.00 88.00 381 PHE A C 1
ATOM 3080 O O . PHE A 1 381 ? 9.668 2.613 -26.526 1.00 88.00 381 PHE A O 1
ATOM 3087 N N . VAL A 1 382 ? 11.031 1.033 -25.691 1.00 88.06 382 VAL A N 1
ATOM 3088 C CA . VAL A 1 382 ? 10.429 -0.082 -26.450 1.00 88.06 382 VAL A CA 1
ATOM 3089 C C . VAL A 1 382 ? 8.950 -0.265 -26.108 1.00 88.06 382 VAL A C 1
ATOM 3091 O O . VAL A 1 382 ? 8.143 -0.467 -27.009 1.00 88.06 382 VAL A O 1
ATOM 3094 N N . GLN A 1 383 ? 8.581 -0.152 -24.830 1.00 80.69 383 GLN A N 1
ATOM 3095 C CA . GLN A 1 383 ? 7.179 -0.187 -24.403 1.00 80.69 383 GLN A CA 1
ATOM 3096 C C . GLN A 1 383 ? 6.370 0.952 -25.037 1.00 80.69 383 GLN A C 1
ATOM 3098 O O . GLN A 1 383 ? 5.281 0.705 -25.539 1.00 80.69 383 GLN A O 1
ATOM 3103 N N . GLY A 1 384 ? 6.926 2.166 -25.099 1.00 81.19 384 GLY A N 1
ATOM 3104 C CA . GLY A 1 384 ? 6.285 3.321 -25.737 1.00 81.19 384 GLY A CA 1
ATOM 3105 C C . GLY A 1 384 ? 6.166 3.253 -27.264 1.00 81.19 384 GLY A C 1
ATOM 3106 O O . GLY A 1 384 ? 5.537 4.124 -27.856 1.00 81.19 384 GLY A O 1
ATOM 3107 N N . LEU A 1 385 ? 6.749 2.242 -27.920 1.00 86.62 385 LEU A N 1
ATOM 3108 C CA . LEU A 1 385 ? 6.532 1.989 -29.350 1.00 86.62 385 LEU A CA 1
ATOM 3109 C C . LEU A 1 385 ? 5.276 1.148 -29.616 1.00 86.62 385 LEU A C 1
ATOM 3111 O O . LEU A 1 385 ? 4.746 1.187 -30.725 1.00 86.62 385 LEU A O 1
ATOM 3115 N N . ALA A 1 386 ? 4.820 0.359 -28.639 1.00 79.31 386 ALA A N 1
ATOM 3116 C CA . ALA A 1 386 ? 3.660 -0.505 -28.802 1.00 79.31 386 ALA A CA 1
ATOM 3117 C C . ALA A 1 386 ? 2.368 0.306 -28.632 1.00 79.31 386 ALA A C 1
ATOM 3119 O O . ALA A 1 386 ? 2.114 0.858 -27.565 1.00 79.31 386 ALA A O 1
ATOM 3120 N N . VAL A 1 387 ? 1.524 0.337 -29.668 1.00 65.75 387 VAL A N 1
ATOM 3121 C CA . VAL A 1 387 ? 0.254 1.092 -29.660 1.00 65.75 387 VAL A CA 1
ATOM 3122 C C . VAL A 1 387 ? -0.667 0.641 -28.517 1.00 65.75 387 VAL A C 1
ATOM 3124 O O . VAL A 1 387 ? -1.306 1.468 -27.874 1.00 65.75 387 VAL A O 1
ATOM 3127 N N . GLU A 1 388 ? -0.676 -0.657 -28.204 1.00 60.00 388 GLU A N 1
ATOM 3128 C CA . GLU A 1 388 ? -1.458 -1.244 -27.105 1.00 60.00 388 GLU A CA 1
ATOM 3129 C C . GLU A 1 388 ? -1.065 -0.706 -25.718 1.00 60.00 388 GLU A C 1
ATOM 3131 O O . GLU A 1 388 ? -1.882 -0.726 -24.800 1.00 60.00 388 GLU A O 1
ATOM 3136 N N . ALA A 1 389 ? 0.163 -0.197 -25.556 1.00 56.66 389 ALA A N 1
ATOM 3137 C CA . ALA A 1 389 ? 0.620 0.381 -24.296 1.00 56.66 389 ALA A CA 1
ATOM 3138 C C . ALA A 1 389 ? 0.045 1.786 -24.041 1.00 56.66 389 ALA A C 1
ATOM 3140 O O . ALA A 1 389 ? 0.050 2.234 -22.899 1.00 56.66 389 ALA A O 1
ATOM 3141 N N . GLY A 1 390 ? -0.436 2.489 -25.078 1.00 61.06 390 GLY A N 1
ATOM 3142 C CA . GLY A 1 390 ? -1.076 3.806 -24.949 1.00 61.06 390 GLY A CA 1
ATOM 3143 C C . GLY A 1 390 ? -0.195 4.911 -24.348 1.00 61.06 390 GLY A C 1
ATOM 3144 O O . GLY A 1 390 ? -0.725 5.901 -23.852 1.00 61.06 390 GLY A O 1
ATOM 3145 N N . LEU A 1 391 ? 1.132 4.734 -24.355 1.00 61.44 391 LEU A N 1
ATOM 3146 C CA . LEU A 1 391 ? 2.096 5.645 -23.723 1.00 61.44 391 LEU A CA 1
ATOM 3147 C C . LEU A 1 391 ? 2.443 6.866 -24.583 1.00 61.44 391 LEU A C 1
ATOM 3149 O O . LEU A 1 391 ? 2.870 7.887 -24.053 1.00 61.44 391 LEU A O 1
ATOM 3153 N N . ASP A 1 392 ? 2.343 6.731 -25.903 1.00 72.94 392 ASP A N 1
ATOM 3154 C CA . ASP A 1 392 ? 2.800 7.727 -26.866 1.00 72.94 392 ASP A CA 1
ATOM 3155 C C . ASP A 1 392 ? 2.068 7.549 -28.199 1.00 72.94 392 ASP A C 1
ATOM 3157 O O . ASP A 1 392 ? 1.427 6.521 -28.444 1.00 72.94 392 ASP A O 1
ATOM 3161 N N . GLU A 1 393 ? 2.204 8.529 -29.084 1.00 80.12 393 GLU A N 1
ATOM 3162 C CA . GLU A 1 393 ? 1.730 8.408 -30.458 1.00 80.12 393 GLU A CA 1
ATOM 3163 C C . GLU A 1 393 ? 2.483 7.282 -31.198 1.00 80.12 393 GLU A C 1
ATOM 3165 O O . GLU A 1 393 ? 3.620 6.940 -30.840 1.00 80.12 393 GLU A O 1
ATOM 3170 N N . PRO A 1 394 ? 1.894 6.679 -32.247 1.00 84.19 394 PRO A N 1
ATOM 3171 C CA . PRO A 1 394 ? 2.599 5.719 -33.092 1.00 84.19 394 PRO A CA 1
ATOM 3172 C C . PRO A 1 394 ? 3.919 6.287 -33.637 1.00 84.19 394 PRO A C 1
ATOM 3174 O O . PRO A 1 394 ? 4.039 7.478 -33.912 1.00 84.19 394 PRO A O 1
ATOM 3177 N N . LEU A 1 395 ? 4.943 5.439 -33.793 1.00 89.19 395 LEU A N 1
ATOM 3178 C CA . LEU A 1 395 ? 6.241 5.882 -34.329 1.00 89.19 395 LEU A CA 1
ATOM 3179 C C . LEU A 1 395 ? 6.132 6.373 -35.777 1.00 89.19 395 LEU A C 1
ATOM 3181 O O . LEU A 1 395 ? 6.766 7.358 -36.145 1.00 89.19 395 LEU A O 1
ATOM 3185 N N . LEU A 1 396 ? 5.362 5.648 -36.585 1.00 88.69 396 LEU A N 1
ATOM 3186 C CA . LEU A 1 396 ? 5.028 5.950 -37.970 1.00 88.69 396 LEU A CA 1
ATOM 3187 C C . LEU A 1 396 ? 3.616 5.429 -38.239 1.00 88.69 396 LEU A C 1
ATOM 3189 O O . LEU A 1 396 ? 3.207 4.420 -37.654 1.00 88.69 396 LEU A O 1
ATOM 3193 N N . ASP A 1 397 ? 2.918 6.055 -39.180 1.00 83.69 397 ASP A N 1
ATOM 3194 C CA . ASP A 1 397 ? 1.658 5.527 -39.695 1.00 83.69 397 ASP A CA 1
ATOM 3195 C C . ASP A 1 397 ? 1.866 4.134 -40.307 1.00 83.69 397 ASP A C 1
ATOM 3197 O O . ASP A 1 397 ? 2.860 3.876 -40.995 1.00 83.69 397 ASP A O 1
ATOM 3201 N N . ASN A 1 398 ? 0.902 3.234 -40.097 1.00 86.69 398 ASN A N 1
ATOM 3202 C CA . ASN A 1 398 ? 0.876 1.894 -40.699 1.00 86.69 398 ASN A CA 1
ATOM 3203 C C . ASN A 1 398 ? 2.098 1.012 -40.357 1.00 86.69 398 ASN A C 1
ATOM 3205 O O . ASN A 1 398 ? 2.516 0.170 -41.161 1.00 86.69 398 ASN A O 1
ATOM 3209 N N . LEU A 1 399 ? 2.682 1.200 -39.170 1.00 90.88 399 LEU A N 1
ATOM 3210 C CA . LEU A 1 399 ? 3.754 0.363 -38.635 1.00 90.88 399 LEU A CA 1
ATOM 3211 C C . LEU A 1 399 ? 3.201 -0.642 -37.614 1.00 90.88 399 LEU A C 1
ATOM 3213 O O . LEU A 1 399 ? 2.768 -0.264 -36.529 1.00 90.88 399 LEU A O 1
ATOM 3217 N N . LEU A 1 400 ? 3.280 -1.931 -37.937 1.00 90.75 400 LEU A N 1
ATOM 3218 C CA . LEU A 1 400 ? 3.023 -3.017 -36.997 1.00 90.75 400 LEU A CA 1
ATOM 3219 C C . LEU A 1 400 ? 4.224 -3.171 -36.058 1.00 90.75 400 LEU A C 1
ATOM 3221 O O . LEU A 1 400 ? 5.310 -3.536 -36.507 1.00 90.75 400 LEU A O 1
ATOM 3225 N N . VAL A 1 401 ? 4.031 -2.928 -34.762 1.00 90.81 401 VAL A N 1
ATOM 3226 C CA . VAL A 1 401 ? 5.076 -3.084 -33.741 1.00 90.81 401 VAL A CA 1
ATOM 3227 C C . VAL A 1 401 ? 4.791 -4.319 -32.899 1.00 90.81 401 VAL A C 1
ATOM 3229 O O . VAL A 1 401 ? 3.717 -4.435 -32.318 1.00 90.81 401 VAL A O 1
ATOM 3232 N N . VAL A 1 402 ? 5.767 -5.220 -32.801 1.00 89.38 402 VAL A N 1
ATOM 3233 C CA . VAL A 1 402 ? 5.701 -6.401 -31.931 1.00 89.38 402 VAL A CA 1
ATOM 3234 C C . VAL A 1 402 ? 6.917 -6.422 -31.025 1.00 89.38 402 VAL A C 1
ATOM 3236 O O . VAL A 1 402 ? 8.048 -6.327 -31.498 1.00 89.38 402 VAL A O 1
ATOM 3239 N N . THR A 1 403 ? 6.698 -6.548 -29.719 1.00 88.81 403 THR A N 1
ATOM 3240 C CA . THR A 1 403 ? 7.758 -6.455 -28.713 1.00 88.81 403 THR A CA 1
ATOM 3241 C C . THR A 1 403 ? 7.980 -7.784 -27.992 1.00 88.81 403 THR A C 1
ATOM 3243 O O . THR A 1 403 ? 7.051 -8.547 -27.721 1.00 88.81 403 THR A O 1
ATOM 3246 N N . PHE A 1 404 ? 9.242 -8.054 -27.666 1.00 86.50 404 PHE A N 1
ATOM 3247 C CA . PHE A 1 404 ? 9.692 -9.143 -26.810 1.00 86.50 404 PHE A CA 1
ATOM 3248 C C . PHE A 1 404 ? 10.720 -8.602 -25.817 1.00 86.50 404 PHE A C 1
ATOM 3250 O O . PHE A 1 404 ? 11.696 -7.969 -26.222 1.00 86.50 404 PHE A O 1
ATOM 3257 N N . HIS A 1 405 ? 10.523 -8.852 -24.523 1.00 83.00 405 HIS A N 1
ATOM 3258 C CA . HIS A 1 405 ? 11.395 -8.339 -23.466 1.00 83.00 405 HIS A CA 1
ATOM 3259 C C . HIS A 1 405 ? 12.150 -9.478 -22.790 1.00 83.00 405 HIS A C 1
ATOM 3261 O O . HIS A 1 405 ? 11.554 -10.259 -22.060 1.00 83.00 405 HIS A O 1
ATOM 3267 N N . LEU A 1 406 ? 13.466 -9.530 -22.976 1.00 77.81 406 LEU A N 1
ATOM 3268 C CA . LEU A 1 406 ? 14.349 -10.417 -22.230 1.00 77.81 406 LEU A CA 1
ATOM 3269 C C . LEU A 1 406 ? 14.608 -9.862 -20.830 1.00 77.81 406 LEU A C 1
ATOM 3271 O O . LEU A 1 406 ? 14.708 -8.651 -20.629 1.00 77.81 406 LEU A O 1
ATOM 3275 N N . ARG A 1 407 ? 14.712 -10.778 -19.867 1.00 68.50 407 ARG A N 1
ATOM 3276 C CA . ARG A 1 407 ? 15.035 -10.510 -18.462 1.00 68.50 407 ARG A CA 1
ATOM 3277 C C . ARG A 1 407 ? 15.986 -11.573 -17.938 1.00 68.50 407 ARG A C 1
ATOM 3279 O O . ARG A 1 407 ? 15.926 -12.719 -18.367 1.00 68.50 407 ARG A O 1
ATOM 3286 N N . ARG A 1 408 ? 16.869 -11.208 -17.016 1.00 64.25 408 ARG A N 1
ATOM 3287 C CA . ARG A 1 408 ? 17.930 -12.116 -16.551 1.00 64.25 408 ARG A CA 1
ATOM 3288 C C . ARG A 1 408 ? 17.400 -13.208 -15.640 1.00 64.25 408 ARG A C 1
ATOM 3290 O O . ARG A 1 408 ? 18.007 -14.264 -15.516 1.00 64.25 408 ARG A O 1
ATOM 3297 N N . GLU A 1 409 ? 16.308 -12.881 -14.976 1.00 50.72 409 GLU A N 1
ATOM 3298 C CA . GLU A 1 409 ? 15.683 -13.658 -13.928 1.00 50.72 409 GLU A CA 1
ATOM 3299 C C . GLU A 1 409 ? 14.899 -14.850 -14.505 1.00 50.72 409 GLU A C 1
ATOM 3301 O O . GLU A 1 409 ? 14.704 -15.822 -13.787 1.00 50.72 409 GLU A O 1
ATOM 3306 N N . TYR A 1 410 ? 14.561 -14.836 -15.806 1.00 59.44 410 TYR A N 1
ATOM 3307 C CA . TYR A 1 410 ? 13.893 -15.957 -16.482 1.00 59.44 410 TYR A CA 1
ATOM 3308 C C . TYR A 1 410 ? 14.833 -16.743 -17.395 1.00 59.44 410 TYR A C 1
ATOM 3310 O O . TYR A 1 410 ? 15.770 -16.209 -18.004 1.00 59.44 410 TYR A O 1
ATOM 3318 N N . ARG A 1 411 ? 14.529 -18.032 -17.548 1.00 62.97 411 ARG A N 1
ATOM 3319 C CA . ARG A 1 411 ? 15.231 -18.941 -18.456 1.00 62.97 411 ARG A CA 1
ATOM 3320 C C . ARG A 1 411 ? 14.481 -19.037 -19.780 1.00 62.97 411 ARG A C 1
ATOM 3322 O O . ARG A 1 411 ? 13.575 -19.828 -19.947 1.00 62.97 411 ARG A O 1
ATOM 3329 N N . TYR A 1 412 ? 14.876 -18.227 -20.756 1.00 69.94 412 TYR A N 1
ATOM 3330 C CA . TYR A 1 412 ? 14.193 -18.219 -22.048 1.00 69.94 412 TYR A CA 1
ATOM 3331 C C . TYR A 1 412 ? 14.623 -19.371 -22.965 1.00 69.94 412 TYR A C 1
ATOM 3333 O O . TYR A 1 412 ? 15.780 -19.440 -23.392 1.00 69.94 412 TYR A O 1
ATOM 3341 N N . HIS A 1 413 ? 13.657 -20.196 -23.369 1.00 76.62 413 HIS A N 1
ATOM 3342 C CA . HIS A 1 413 ? 13.820 -21.217 -24.408 1.00 76.62 413 HIS A CA 1
ATOM 3343 C C . HIS A 1 413 ? 13.335 -20.719 -25.783 1.00 76.62 413 HIS A C 1
ATOM 3345 O O . HIS A 1 413 ? 12.475 -19.840 -25.884 1.00 76.62 413 HIS A O 1
ATOM 3351 N N . LEU A 1 414 ? 13.855 -21.302 -26.875 1.00 82.44 414 LEU A N 1
ATOM 3352 C CA . LEU A 1 414 ? 13.464 -20.909 -28.237 1.00 82.44 414 LEU A CA 1
ATOM 3353 C C . LEU A 1 414 ? 11.958 -21.096 -28.492 1.00 82.44 414 LEU A C 1
ATOM 3355 O O . LEU A 1 414 ? 11.326 -20.234 -29.095 1.00 82.44 414 LEU A O 1
ATOM 3359 N N . ASN A 1 415 ? 11.373 -22.198 -28.015 1.00 79.12 415 ASN A N 1
ATOM 3360 C CA . ASN A 1 415 ? 9.946 -22.467 -28.207 1.00 79.12 415 ASN A CA 1
ATOM 3361 C C . ASN A 1 415 ? 9.072 -21.399 -27.550 1.00 79.12 415 ASN A C 1
ATOM 3363 O O . ASN A 1 415 ? 8.151 -20.902 -28.189 1.00 79.12 415 ASN A O 1
ATOM 3367 N N . PHE A 1 416 ? 9.419 -20.993 -26.326 1.00 77.00 416 PHE A N 1
ATOM 3368 C CA . PHE A 1 416 ? 8.725 -19.917 -25.628 1.00 77.00 416 PHE A CA 1
ATOM 3369 C C . PHE A 1 416 ? 8.766 -18.610 -26.434 1.00 77.00 416 PHE A C 1
ATOM 3371 O O . PHE A 1 416 ? 7.734 -17.981 -26.646 1.00 77.00 416 PHE A O 1
ATOM 3378 N N . PHE A 1 417 ? 9.941 -18.230 -26.946 1.00 82.69 417 PHE A N 1
ATOM 3379 C CA . PHE A 1 417 ? 10.101 -17.027 -27.769 1.00 82.69 417 PHE A CA 1
ATOM 3380 C C . PHE A 1 417 ? 9.193 -17.035 -29.007 1.00 82.69 417 PHE A C 1
ATOM 3382 O O . PHE A 1 417 ? 8.504 -16.052 -29.278 1.00 82.69 417 PHE A O 1
ATOM 3389 N N . ILE A 1 418 ? 9.158 -18.152 -29.737 1.00 87.88 418 ILE A N 1
ATOM 3390 C CA . ILE A 1 418 ? 8.316 -18.307 -30.930 1.00 87.88 418 ILE A CA 1
ATOM 3391 C C . ILE A 1 418 ? 6.826 -18.276 -30.571 1.00 87.88 418 ILE A C 1
ATOM 3393 O O . ILE A 1 418 ? 6.053 -17.577 -31.227 1.00 87.88 418 ILE A O 1
ATOM 3397 N N . ASP A 1 419 ? 6.419 -19.004 -29.532 1.00 78.81 419 ASP A N 1
ATOM 3398 C CA . ASP A 1 419 ? 5.016 -19.098 -29.124 1.00 78.81 419 ASP A CA 1
ATOM 3399 C C . ASP A 1 419 ? 4.485 -17.747 -28.628 1.00 78.81 419 ASP A C 1
ATOM 3401 O O . ASP A 1 419 ? 3.383 -17.338 -29.007 1.00 78.81 419 ASP A O 1
ATOM 3405 N N . TYR A 1 420 ? 5.290 -17.025 -27.846 1.00 80.38 420 TYR A N 1
ATOM 3406 C CA . TYR A 1 420 ? 4.968 -15.689 -27.352 1.00 80.38 420 TYR A CA 1
ATOM 3407 C C . TYR A 1 420 ? 4.828 -14.685 -28.498 1.00 80.38 420 TYR A C 1
ATOM 3409 O O . TYR A 1 420 ? 3.822 -13.980 -28.586 1.00 80.38 420 TYR A O 1
ATOM 3417 N N . LEU A 1 421 ? 5.796 -14.644 -29.423 1.00 85.69 421 LEU A N 1
ATOM 3418 C CA . LEU A 1 421 ? 5.694 -13.778 -30.598 1.00 85.69 421 LEU A CA 1
ATOM 3419 C C . LEU A 1 421 ? 4.456 -14.118 -31.430 1.00 85.69 421 LEU A C 1
ATOM 3421 O O . LEU A 1 421 ? 3.748 -13.215 -31.865 1.00 85.69 421 LEU A O 1
ATOM 3425 N N . GLY A 1 422 ? 4.154 -15.407 -31.604 1.00 83.81 422 GLY A N 1
ATOM 3426 C CA . GLY A 1 422 ? 2.970 -15.862 -32.326 1.00 83.81 422 GLY A CA 1
ATOM 3427 C C . GLY A 1 422 ? 1.663 -15.396 -31.685 1.00 83.81 422 GLY A C 1
ATOM 3428 O O . GLY A 1 422 ? 0.741 -15.019 -32.406 1.00 83.81 422 GLY A O 1
ATOM 3429 N N . GLN A 1 423 ? 1.575 -15.381 -30.352 1.00 77.38 423 GLN A N 1
ATOM 3430 C CA . GLN A 1 423 ? 0.423 -14.819 -29.639 1.00 77.38 423 GLN A CA 1
ATOM 3431 C C . GLN A 1 423 ? 0.345 -13.299 -29.773 1.00 77.38 423 GLN A C 1
ATOM 3433 O O . GLN A 1 423 ? -0.731 -12.791 -30.079 1.00 77.38 423 GLN A O 1
ATOM 3438 N N . ASN A 1 424 ? 1.461 -12.579 -29.634 1.00 78.00 424 ASN A N 1
ATOM 3439 C CA . ASN A 1 424 ? 1.462 -11.127 -29.817 1.00 78.00 424 ASN A CA 1
ATOM 3440 C C . ASN A 1 424 ? 1.040 -10.733 -31.233 1.00 78.00 424 ASN A C 1
ATOM 3442 O O . ASN A 1 424 ? 0.178 -9.877 -31.387 1.00 78.00 424 ASN A O 1
ATOM 3446 N N . PHE A 1 425 ? 1.537 -11.415 -32.268 1.00 84.25 425 PHE A N 1
ATOM 3447 C CA . PHE A 1 425 ? 1.060 -11.193 -33.633 1.00 84.25 425 PHE A CA 1
ATOM 3448 C C . PHE A 1 425 ? -0.452 -11.429 -33.769 1.00 84.25 425 PHE A C 1
ATOM 3450 O O . PHE A 1 425 ? -1.140 -10.623 -34.390 1.00 84.25 425 PHE A O 1
ATOM 3457 N N . ARG A 1 426 ? -1.000 -12.497 -33.173 1.00 79.81 426 ARG A N 1
ATOM 3458 C CA . ARG A 1 426 ? -2.452 -12.764 -33.200 1.00 79.81 426 ARG A CA 1
ATOM 3459 C C . ARG A 1 426 ? -3.256 -11.644 -32.547 1.00 79.81 426 ARG A C 1
ATOM 3461 O O . ARG A 1 426 ? -4.248 -11.208 -33.127 1.00 79.81 426 ARG A O 1
ATOM 3468 N N . ASN A 1 427 ? -2.815 -11.199 -31.372 1.00 73.19 427 ASN A N 1
ATOM 3469 C CA . ASN A 1 427 ? -3.482 -10.157 -30.599 1.00 73.19 427 ASN A CA 1
ATOM 3470 C C . ASN A 1 427 ? -3.463 -8.824 -31.353 1.00 73.19 427 ASN A C 1
ATOM 3472 O O . ASN A 1 427 ? -4.516 -8.227 -31.560 1.00 73.19 427 ASN A O 1
ATOM 3476 N N . THR A 1 428 ? -2.298 -8.412 -31.860 1.00 69.25 428 THR A N 1
ATOM 3477 C CA . THR A 1 428 ? -2.139 -7.120 -32.539 1.00 69.25 428 THR A CA 1
ATOM 3478 C C . THR A 1 428 ? -2.843 -7.067 -33.898 1.00 69.25 428 THR A C 1
ATOM 3480 O O . THR A 1 428 ? -3.284 -6.003 -34.323 1.00 69.25 428 THR A O 1
ATOM 3483 N N . VAL A 1 429 ? -2.999 -8.204 -34.588 1.00 72.06 429 VAL A N 1
ATOM 3484 C CA . VAL A 1 429 ? -3.739 -8.274 -35.864 1.00 72.06 429 VAL A CA 1
ATOM 3485 C C . VAL A 1 429 ? -5.255 -8.479 -35.641 1.00 72.06 429 VAL A C 1
ATOM 3487 O O . VAL A 1 429 ? -6.028 -8.438 -36.595 1.00 72.06 429 VAL A O 1
ATOM 3490 N N . ASN A 1 430 ? -5.697 -8.679 -34.390 1.00 67.56 430 ASN A N 1
ATOM 3491 C CA . ASN A 1 430 ? -7.096 -8.877 -33.982 1.00 67.56 430 ASN A CA 1
ATOM 3492 C C . ASN A 1 430 ? -7.854 -9.938 -34.812 1.00 67.56 430 ASN A C 1
ATOM 3494 O O . ASN A 1 430 ? -9.033 -9.788 -35.145 1.00 67.56 430 ASN A O 1
ATOM 3498 N N . VAL A 1 431 ? -7.168 -11.021 -35.187 1.00 62.00 431 VAL A N 1
ATOM 3499 C CA . VAL A 1 431 ? -7.771 -12.102 -35.978 1.00 62.00 431 VAL A CA 1
ATOM 3500 C C . VAL A 1 431 ? -8.572 -13.004 -35.040 1.00 62.00 431 VAL A C 1
ATOM 3502 O O . VAL A 1 431 ? -7.996 -13.794 -34.291 1.00 62.00 431 VAL A O 1
ATOM 3505 N N . GLN A 1 432 ? -9.906 -12.908 -35.074 1.00 54.09 432 GLN A N 1
ATOM 3506 C CA . GLN A 1 432 ? -10.770 -13.912 -34.439 1.00 54.09 432 GLN A CA 1
ATOM 3507 C C . GLN A 1 432 ? -10.545 -15.281 -35.092 1.00 54.09 432 GLN A C 1
ATOM 3509 O O . GLN A 1 432 ? -10.192 -15.353 -36.268 1.00 54.09 432 GLN A O 1
ATOM 3514 N N . ALA A 1 433 ? -10.747 -16.366 -34.336 1.00 46.06 433 ALA A N 1
ATOM 3515 C CA . ALA A 1 433 ? -10.601 -17.741 -34.816 1.00 46.06 433 ALA A CA 1
ATOM 3516 C C . ALA A 1 433 ? -11.534 -18.013 -36.016 1.00 46.06 433 ALA A C 1
ATOM 3518 O O . ALA A 1 433 ? -12.680 -18.424 -35.857 1.00 46.06 433 ALA A O 1
ATOM 3519 N N . GLY A 1 434 ? -11.040 -17.729 -37.218 1.00 49.91 434 GLY A N 1
ATOM 3520 C CA . GLY A 1 434 ? -11.704 -17.941 -38.497 1.00 49.91 434 GLY A CA 1
ATOM 3521 C C . GLY A 1 434 ? -11.042 -19.059 -39.301 1.00 49.91 434 GLY A C 1
ATOM 3522 O O . GLY A 1 434 ? -10.043 -19.645 -38.895 1.00 49.91 434 GLY A O 1
ATOM 3523 N N . SER A 1 435 ? -11.599 -19.346 -40.475 1.00 44.62 435 SER A N 1
ATOM 3524 C CA . SER A 1 435 ? -11.296 -20.517 -41.315 1.00 44.62 435 SER A CA 1
ATOM 3525 C C . SER A 1 435 ? -9.926 -20.510 -42.015 1.00 44.62 435 SER A C 1
ATOM 3527 O O . SER A 1 435 ? -9.645 -21.433 -42.777 1.00 44.62 435 SER A O 1
ATOM 3529 N N . GLN A 1 436 ? -9.092 -19.480 -41.825 1.00 57.34 436 GLN A N 1
ATOM 3530 C CA . GLN A 1 436 ? -7.770 -19.399 -42.455 1.00 57.34 436 GLN A CA 1
ATOM 3531 C C . GLN A 1 436 ? -6.667 -19.887 -41.505 1.00 57.34 436 GLN A C 1
ATOM 3533 O O . GLN A 1 436 ? -6.637 -19.472 -40.345 1.00 57.34 436 GLN A O 1
ATOM 3538 N N . PRO A 1 437 ? -5.738 -20.739 -41.978 1.00 65.81 437 PRO A N 1
ATOM 3539 C CA . PRO A 1 437 ? -4.613 -21.181 -41.168 1.00 65.81 437 PRO A CA 1
ATOM 3540 C C . PRO A 1 437 ? -3.697 -19.992 -40.861 1.00 65.81 437 PRO A C 1
ATOM 3542 O O . PRO A 1 437 ? -3.218 -19.303 -41.763 1.00 65.81 437 PRO A O 1
ATOM 3545 N N . LEU A 1 438 ? -3.458 -19.749 -39.572 1.00 78.50 438 LEU A N 1
ATOM 3546 C CA . LEU A 1 438 ? -2.520 -18.724 -39.119 1.00 78.50 438 LEU A CA 1
ATOM 3547 C C . LEU A 1 438 ? -1.073 -19.146 -39.429 1.00 78.50 438 LEU A C 1
ATOM 3549 O O . LEU A 1 438 ? -0.784 -20.344 -39.447 1.00 78.50 438 LEU A O 1
ATOM 3553 N N . PRO A 1 439 ? -0.140 -18.197 -39.635 1.00 86.75 439 PRO A N 1
ATOM 3554 C CA . PRO A 1 439 ? 1.256 -18.533 -39.891 1.00 86.75 439 PRO A CA 1
ATOM 3555 C C . PRO A 1 439 ? 1.885 -19.338 -38.744 1.00 86.75 439 PRO A C 1
ATOM 3557 O O . PRO A 1 439 ? 1.999 -18.857 -37.612 1.00 86.75 439 PRO A O 1
ATOM 3560 N N . GLU A 1 440 ? 2.359 -20.545 -39.048 1.00 87.62 440 GLU A N 1
ATOM 3561 C CA . GLU A 1 440 ? 3.119 -21.389 -38.123 1.00 87.62 440 GLU A CA 1
ATOM 3562 C C . GLU A 1 440 ? 4.621 -21.335 -38.421 1.00 87.62 440 GLU A C 1
ATOM 3564 O O . GLU A 1 440 ? 5.042 -21.213 -39.575 1.00 87.62 440 GLU A O 1
ATOM 3569 N N . PHE A 1 441 ? 5.429 -21.411 -37.362 1.00 89.94 441 PHE A N 1
ATOM 3570 C CA . PHE A 1 441 ? 6.885 -21.443 -37.455 1.00 89.94 441 PHE A CA 1
ATOM 3571 C C . PHE A 1 441 ? 7.385 -22.889 -37.579 1.00 89.94 441 PHE A C 1
ATOM 3573 O O . PHE A 1 441 ? 7.096 -23.727 -36.716 1.00 89.94 441 PHE A O 1
ATOM 3580 N N . ASP A 1 442 ? 8.167 -23.170 -38.625 1.00 88.19 442 ASP A N 1
ATOM 3581 C CA . ASP A 1 442 ? 8.816 -24.469 -38.813 1.00 88.19 442 ASP A CA 1
ATOM 3582 C C . ASP A 1 442 ? 10.048 -24.597 -37.906 1.00 88.19 442 ASP A C 1
ATOM 3584 O O . ASP A 1 442 ? 11.151 -24.150 -38.222 1.00 88.19 442 ASP A O 1
ATOM 3588 N N . ARG A 1 443 ? 9.845 -25.261 -36.767 1.00 83.50 443 ARG A N 1
ATOM 3589 C CA . ARG A 1 443 ? 10.889 -25.532 -35.767 1.00 83.50 443 ARG A CA 1
ATOM 3590 C C . ARG A 1 443 ? 11.920 -26.563 -36.235 1.00 83.50 443 ARG A C 1
ATOM 3592 O O . ARG A 1 443 ? 12.969 -26.685 -35.612 1.00 83.50 443 ARG A O 1
ATOM 3599 N N . SER A 1 444 ? 11.622 -27.313 -37.296 1.00 85.12 444 SER A N 1
ATOM 3600 C CA . SER A 1 444 ? 12.496 -28.352 -37.851 1.00 85.12 444 SER A CA 1
ATOM 3601 C C . SER A 1 444 ? 13.353 -27.861 -39.021 1.00 85.12 444 SER A C 1
ATOM 3603 O O . SER A 1 444 ? 14.153 -28.624 -39.572 1.00 85.12 444 SER A O 1
ATOM 3605 N N . ALA A 1 445 ? 13.218 -26.584 -39.390 1.00 88.19 445 ALA A N 1
ATOM 3606 C CA . ALA A 1 445 ? 13.942 -25.998 -40.501 1.00 88.19 445 ALA A CA 1
ATOM 3607 C C . ALA A 1 445 ? 15.463 -26.093 -40.300 1.00 88.19 445 ALA A C 1
ATOM 3609 O O . ALA A 1 445 ? 16.011 -25.714 -39.265 1.00 88.19 445 ALA A O 1
ATOM 3610 N N . LYS A 1 446 ? 16.174 -26.530 -41.348 1.00 86.56 446 LYS A N 1
ATOM 3611 C CA . LYS A 1 446 ? 17.649 -26.601 -41.350 1.00 86.56 446 LYS A CA 1
ATOM 3612 C C . LYS A 1 446 ? 18.314 -25.229 -41.189 1.00 86.56 446 LYS A C 1
ATOM 3614 O O . LYS A 1 446 ? 19.444 -25.153 -40.721 1.00 86.56 446 LYS A O 1
ATOM 3619 N N . ASN A 1 447 ? 17.634 -24.161 -41.609 1.00 90.75 447 ASN A N 1
ATOM 3620 C CA . ASN A 1 447 ? 18.078 -22.776 -41.484 1.00 90.75 447 ASN A CA 1
ATOM 3621 C C . ASN A 1 447 ? 17.013 -21.990 -40.710 1.00 90.75 447 ASN A C 1
ATOM 3623 O O . ASN A 1 447 ? 16.078 -21.446 -41.299 1.00 90.75 447 ASN A O 1
ATOM 3627 N N . LEU A 1 448 ? 17.146 -21.976 -39.383 1.00 91.38 448 LEU A N 1
ATOM 3628 C CA . LEU A 1 448 ? 16.175 -21.329 -38.503 1.00 91.38 448 LEU A CA 1
ATOM 3629 C C . LEU A 1 448 ? 16.052 -19.807 -38.735 1.00 91.38 448 LEU A C 1
ATOM 3631 O O . LEU A 1 448 ? 14.918 -19.332 -38.746 1.00 91.38 448 LEU A O 1
ATOM 3635 N N . PRO A 1 449 ? 17.134 -19.033 -38.989 1.00 91.00 449 PRO A N 1
ATOM 3636 C CA . PRO A 1 449 ? 17.007 -17.616 -39.340 1.00 91.00 449 PRO A CA 1
ATOM 3637 C C . PRO A 1 449 ? 16.148 -17.368 -40.584 1.00 91.00 449 PRO A C 1
ATOM 3639 O O . PRO A 1 449 ? 15.316 -16.464 -40.588 1.00 91.00 449 PRO A O 1
ATOM 3642 N N . GLN A 1 450 ? 16.315 -18.184 -41.630 1.00 92.62 450 GLN A N 1
ATOM 3643 C CA . GLN A 1 450 ? 15.512 -18.077 -42.851 1.00 92.62 450 GLN A CA 1
ATOM 3644 C C . GLN A 1 450 ? 14.033 -18.381 -42.573 1.00 92.62 450 GLN A C 1
ATOM 3646 O O . GLN A 1 450 ? 13.162 -17.591 -42.940 1.00 92.62 450 GLN A O 1
ATOM 3651 N N . ALA A 1 451 ? 13.753 -19.475 -41.856 1.00 93.62 451 ALA A N 1
ATOM 3652 C CA . ALA A 1 451 ? 12.393 -19.833 -41.455 1.00 93.62 451 ALA A CA 1
ATOM 3653 C C . ALA A 1 451 ? 11.737 -18.742 -40.590 1.00 93.62 451 ALA A C 1
ATOM 3655 O O . ALA A 1 451 ? 10.539 -18.483 -40.708 1.00 93.62 451 ALA A O 1
ATOM 3656 N N . PHE A 1 452 ? 12.523 -18.063 -39.749 1.00 94.62 452 PHE A N 1
ATOM 3657 C CA . PHE A 1 452 ? 12.041 -16.980 -38.896 1.00 94.62 452 PHE A CA 1
ATOM 3658 C C . PHE A 1 452 ? 11.627 -15.755 -39.710 1.00 94.62 452 PHE A C 1
ATOM 3660 O O . PHE A 1 452 ? 10.542 -15.217 -39.486 1.00 94.62 452 PHE A O 1
ATOM 3667 N N . VAL A 1 453 ? 12.432 -15.348 -40.699 1.00 93.62 453 VAL A N 1
ATOM 3668 C CA . VAL A 1 453 ? 12.076 -14.227 -41.583 1.00 93.62 453 VAL A CA 1
ATOM 3669 C C . VAL A 1 453 ? 10.832 -14.535 -42.415 1.00 93.62 453 VAL A C 1
ATOM 3671 O O . VAL A 1 453 ? 9.948 -13.687 -42.544 1.00 93.62 453 VAL A O 1
ATOM 3674 N N . GLU A 1 454 ? 10.735 -15.745 -42.964 1.00 93.88 454 GLU A N 1
ATOM 3675 C CA . GLU A 1 454 ? 9.554 -16.170 -43.719 1.00 93.88 454 GLU A CA 1
ATOM 3676 C C . GLU A 1 454 ? 8.295 -16.144 -42.849 1.00 93.88 454 GLU A C 1
ATOM 3678 O O . GLU A 1 454 ? 7.231 -15.713 -43.296 1.00 93.88 454 GLU A O 1
ATOM 3683 N N . TRP A 1 455 ? 8.414 -16.560 -41.588 1.00 94.94 455 TRP A N 1
ATOM 3684 C CA . TRP A 1 455 ? 7.311 -16.559 -40.639 1.00 94.94 455 TRP A CA 1
ATOM 3685 C C . TRP A 1 455 ? 6.836 -15.144 -40.273 1.00 94.94 455 TRP A C 1
ATOM 3687 O O . TRP A 1 455 ? 5.640 -14.867 -40.387 1.00 94.94 455 TRP A O 1
ATOM 3697 N N . ILE A 1 456 ? 7.735 -14.214 -39.923 1.00 94.25 456 ILE A N 1
ATOM 3698 C CA . ILE A 1 456 ? 7.340 -12.814 -39.655 1.00 94.25 456 ILE A CA 1
ATOM 3699 C C . ILE A 1 456 ? 6.822 -12.109 -40.923 1.00 94.25 456 ILE A C 1
ATOM 3701 O O . ILE A 1 456 ? 5.912 -11.286 -40.844 1.00 94.25 456 ILE A O 1
ATOM 3705 N N . GLY A 1 457 ? 7.342 -12.459 -42.106 1.00 93.69 457 GLY A N 1
ATOM 3706 C CA . GLY A 1 457 ? 6.866 -11.934 -43.388 1.00 93.69 457 GLY A CA 1
ATOM 3707 C C . GLY A 1 457 ? 5.433 -12.369 -43.708 1.00 93.69 457 GLY A C 1
ATOM 3708 O O . GLY A 1 457 ? 4.630 -11.555 -44.166 1.00 93.69 457 GLY A O 1
ATOM 3709 N N . LYS A 1 458 ? 5.076 -13.623 -43.395 1.00 93.12 458 LYS A N 1
ATOM 3710 C CA . LYS A 1 458 ? 3.688 -14.109 -43.480 1.00 93.12 458 LYS A CA 1
ATOM 3711 C C . LYS A 1 458 ? 2.766 -13.319 -42.550 1.00 93.12 458 LYS A C 1
ATOM 3713 O O . LYS A 1 458 ? 1.682 -12.934 -42.975 1.00 93.12 458 LYS A O 1
ATOM 3718 N N . TRP A 1 459 ? 3.198 -13.016 -41.324 1.00 92.25 459 TRP A N 1
ATOM 3719 C CA . TRP A 1 459 ? 2.424 -12.170 -40.407 1.00 92.25 459 TRP A CA 1
ATOM 3720 C C . TRP A 1 459 ? 2.211 -10.749 -40.933 1.00 92.25 459 TRP A C 1
ATOM 3722 O O . TRP A 1 459 ? 1.090 -10.247 -40.875 1.00 92.25 459 TRP A O 1
ATOM 3732 N N . LEU A 1 460 ? 3.241 -10.122 -41.512 1.00 92.12 460 LEU A N 1
ATOM 3733 C CA . LEU A 1 460 ? 3.086 -8.821 -42.166 1.00 92.12 460 LEU A CA 1
ATOM 3734 C C . LEU A 1 460 ? 2.082 -8.892 -43.328 1.00 92.12 460 LEU A C 1
ATOM 3736 O O . LEU A 1 460 ? 1.243 -8.005 -43.458 1.00 92.12 460 LEU A O 1
ATOM 3740 N N . ALA A 1 461 ? 2.118 -9.944 -44.149 1.00 91.38 461 ALA A N 1
ATOM 3741 C CA . ALA A 1 461 ? 1.151 -10.123 -45.232 1.00 91.38 461 ALA A CA 1
ATOM 3742 C C . ALA A 1 461 ? -0.295 -10.221 -44.711 1.00 91.38 461 ALA A C 1
ATOM 3744 O O . ALA A 1 461 ? -1.180 -9.557 -45.253 1.00 91.38 461 ALA A O 1
ATOM 3745 N N . VAL A 1 462 ? -0.519 -10.970 -43.623 1.00 89.38 462 VAL A N 1
ATOM 3746 C CA . VAL A 1 462 ? -1.831 -11.048 -42.955 1.00 89.38 462 VAL A CA 1
ATOM 3747 C C . VAL A 1 462 ? -2.265 -9.667 -42.462 1.00 89.38 462 VAL A C 1
ATOM 3749 O O . VAL A 1 462 ? -3.380 -9.242 -42.750 1.00 89.38 462 VAL A O 1
ATOM 3752 N N . TYR A 1 463 ? -1.384 -8.926 -41.785 1.00 87.50 463 TYR A N 1
ATOM 3753 C CA . TYR A 1 463 ? -1.688 -7.575 -41.305 1.00 87.50 463 TYR A CA 1
ATOM 3754 C C . TYR A 1 463 ? -2.084 -6.623 -42.445 1.00 87.50 463 TYR A C 1
ATOM 3756 O O . TYR A 1 463 ? -3.117 -5.956 -42.372 1.00 87.50 463 TYR A O 1
ATOM 3764 N N . ARG A 1 464 ? -1.318 -6.612 -43.544 1.00 91.00 464 ARG A N 1
ATOM 3765 C CA . ARG A 1 464 ? -1.618 -5.807 -44.742 1.00 91.00 464 ARG A CA 1
ATOM 3766 C C . ARG A 1 464 ? -2.987 -6.135 -45.329 1.00 91.00 464 ARG A C 1
ATOM 3768 O O . ARG A 1 464 ? -3.693 -5.229 -45.761 1.00 91.00 464 ARG A O 1
ATOM 3775 N N . GLN A 1 465 ? -3.352 -7.415 -45.345 1.00 87.81 465 GLN A N 1
ATOM 3776 C CA . GLN A 1 465 ? -4.633 -7.876 -45.866 1.00 87.81 465 GLN A CA 1
ATOM 3777 C C . GLN A 1 465 ? -5.800 -7.486 -44.951 1.00 87.81 465 GLN A C 1
ATOM 3779 O O . GLN A 1 465 ? -6.784 -6.935 -45.438 1.00 87.81 465 GLN A O 1
ATOM 3784 N N . VAL A 1 466 ? -5.690 -7.745 -43.643 1.00 85.12 466 VAL A N 1
ATOM 3785 C CA . VAL A 1 466 ? -6.752 -7.476 -42.656 1.00 85.12 466 VAL A CA 1
ATOM 3786 C C . VAL A 1 466 ? -7.079 -5.986 -42.588 1.00 85.12 466 VAL A C 1
ATOM 3788 O O . VAL A 1 466 ? -8.250 -5.615 -42.606 1.00 85.12 466 VAL A O 1
ATOM 3791 N N . TYR A 1 467 ? -6.055 -5.132 -42.568 1.00 84.19 467 TYR A N 1
ATOM 3792 C CA . TYR A 1 467 ? -6.228 -3.683 -42.437 1.00 84.19 467 TYR A CA 1
ATOM 3793 C C . TYR A 1 467 ? -6.244 -2.934 -43.777 1.00 84.19 467 TYR A C 1
ATOM 3795 O O . TYR A 1 467 ? -6.393 -1.718 -43.785 1.00 84.19 467 TYR A O 1
ATOM 3803 N N . GLN A 1 468 ? -6.118 -3.636 -44.911 1.00 86.75 468 GLN A N 1
ATOM 3804 C CA . GLN A 1 468 ? -6.065 -3.051 -46.262 1.00 86.75 468 GLN A CA 1
ATOM 3805 C C . GLN A 1 468 ? -4.944 -2.006 -46.433 1.00 86.75 468 GLN A C 1
ATOM 3807 O O . GLN A 1 468 ? -5.108 -0.979 -47.090 1.00 86.75 468 GLN A O 1
ATOM 3812 N N . LEU A 1 469 ? -3.772 -2.289 -45.858 1.00 88.00 469 LEU A N 1
ATOM 3813 C CA . LEU A 1 469 ? -2.601 -1.409 -45.857 1.00 88.00 469 LEU A CA 1
ATOM 3814 C C . LEU A 1 469 ? -1.463 -2.028 -46.687 1.00 88.00 469 LEU A C 1
ATOM 3816 O O . LEU A 1 469 ? -0.538 -2.597 -46.111 1.00 88.00 469 LEU A O 1
ATOM 3820 N N . PRO A 1 470 ? -1.461 -1.935 -48.031 1.00 86.81 470 PRO A N 1
ATOM 3821 C CA . PRO A 1 470 ? -0.512 -2.665 -48.889 1.00 86.81 470 PRO A CA 1
ATOM 3822 C C . PRO A 1 470 ? 0.963 -2.307 -48.645 1.00 86.81 470 PRO A C 1
ATOM 3824 O O . PRO A 1 470 ? 1.853 -3.112 -48.919 1.00 86.81 470 PRO A O 1
ATOM 3827 N N . HIS A 1 471 ? 1.223 -1.123 -48.089 1.00 90.06 471 HIS A N 1
ATOM 3828 C CA . HIS A 1 471 ? 2.562 -0.610 -47.795 1.00 90.06 471 HIS A CA 1
ATOM 3829 C C . HIS A 1 471 ? 2.910 -0.626 -46.299 1.00 90.06 471 HIS A C 1
ATOM 3831 O O . HIS A 1 471 ? 3.906 -0.018 -45.910 1.00 90.06 471 HIS A O 1
ATOM 3837 N N . ALA A 1 472 ? 2.125 -1.313 -45.456 1.00 92.38 472 ALA A N 1
ATOM 3838 C CA . ALA A 1 472 ? 2.426 -1.396 -44.028 1.00 92.38 472 ALA A CA 1
ATOM 3839 C C . ALA A 1 472 ? 3.808 -2.009 -43.776 1.00 92.38 472 ALA A C 1
ATOM 3841 O O . ALA A 1 472 ? 4.275 -2.860 -44.543 1.00 92.38 472 ALA A O 1
ATOM 3842 N N . LYS A 1 473 ? 4.439 -1.592 -42.684 1.00 95.44 473 LYS A N 1
ATOM 3843 C CA . LYS A 1 473 ? 5.768 -2.045 -42.256 1.00 95.44 473 LYS A CA 1
ATOM 3844 C C . LYS A 1 473 ? 5.660 -2.863 -40.971 1.00 95.44 473 LYS A C 1
ATOM 3846 O O . LYS A 1 473 ? 4.685 -2.722 -40.241 1.00 95.44 473 LYS A O 1
ATOM 3851 N N . LEU A 1 474 ? 6.663 -3.690 -40.681 1.00 95.44 474 LEU A N 1
ATOM 3852 C CA . LEU A 1 474 ? 6.774 -4.457 -39.435 1.00 95.44 474 LEU A CA 1
ATOM 3853 C C . LEU A 1 474 ? 8.056 -4.079 -38.696 1.00 95.44 474 LEU A C 1
ATOM 3855 O O . LEU A 1 474 ? 9.140 -4.138 -39.273 1.00 95.44 474 LEU A O 1
ATOM 3859 N N . LEU A 1 475 ? 7.937 -3.764 -37.408 1.00 95.62 475 LEU A N 1
ATOM 3860 C CA . LEU A 1 475 ? 9.046 -3.594 -36.476 1.00 95.62 475 LEU A CA 1
ATOM 3861 C C . LEU A 1 475 ? 8.959 -4.644 -35.363 1.00 95.62 475 LEU A C 1
ATOM 3863 O O . LEU A 1 475 ? 8.063 -4.599 -34.522 1.00 95.62 475 LEU A O 1
ATOM 3867 N N . LEU A 1 476 ? 9.927 -5.560 -35.330 1.00 95.19 476 LEU A N 1
ATOM 3868 C CA . LEU A 1 476 ? 10.114 -6.499 -34.227 1.00 95.19 476 LEU A CA 1
ATOM 3869 C C . LEU A 1 476 ? 11.124 -5.925 -33.229 1.00 95.19 476 LEU A C 1
ATOM 3871 O O . LEU A 1 476 ? 12.297 -5.763 -33.562 1.00 95.19 476 LEU A O 1
ATOM 3875 N N . CYS A 1 477 ? 10.707 -5.649 -32.000 1.00 94.81 477 CYS A N 1
ATOM 3876 C CA . CYS A 1 477 ? 11.594 -5.193 -30.935 1.00 94.81 477 CYS A CA 1
ATOM 3877 C C . CYS A 1 477 ? 11.992 -6.359 -30.027 1.00 94.81 477 CYS A C 1
ATOM 3879 O O . CYS A 1 477 ? 11.135 -6.955 -29.382 1.00 94.81 477 CYS A O 1
ATOM 3881 N N . VAL A 1 478 ? 13.290 -6.639 -29.917 1.00 93.06 478 VAL A N 1
ATOM 3882 C CA . VAL A 1 478 ? 13.855 -7.570 -28.932 1.00 93.06 478 VAL A CA 1
ATOM 3883 C C . VAL A 1 478 ? 14.675 -6.760 -27.931 1.00 93.06 478 VAL A C 1
ATOM 3885 O O . VAL A 1 478 ? 15.792 -6.317 -28.210 1.00 93.06 478 VAL A O 1
ATOM 3888 N N . ASP A 1 479 ? 14.077 -6.516 -26.771 1.00 91.50 479 ASP A N 1
ATOM 3889 C CA . ASP A 1 479 ? 14.625 -5.680 -25.706 1.00 91.50 479 ASP A CA 1
ATOM 3890 C C . ASP A 1 479 ? 15.441 -6.516 -24.714 1.00 91.50 479 ASP A C 1
ATOM 3892 O O . ASP A 1 479 ? 14.987 -7.571 -24.286 1.00 91.50 479 ASP A O 1
ATOM 3896 N N . GLY A 1 480 ? 16.617 -6.031 -24.309 1.00 88.94 480 GLY A N 1
ATOM 3897 C CA . GLY A 1 480 ? 17.398 -6.615 -23.216 1.00 88.94 480 GLY A CA 1
ATOM 3898 C C . GLY A 1 480 ? 18.244 -7.829 -23.600 1.00 88.94 480 GLY A C 1
ATOM 3899 O O . GLY A 1 480 ? 18.385 -8.747 -22.798 1.00 88.94 480 GLY A O 1
ATOM 3900 N N . LEU A 1 481 ? 18.845 -7.859 -24.797 1.00 89.38 481 LEU A N 1
ATOM 3901 C CA . LEU A 1 481 ? 19.697 -8.979 -25.233 1.00 89.38 481 LEU A CA 1
ATOM 3902 C C . LEU A 1 481 ? 20.839 -9.302 -24.255 1.00 89.38 481 LEU A C 1
ATOM 3904 O O . LEU A 1 481 ? 21.271 -10.449 -24.194 1.00 89.38 481 LEU A O 1
ATOM 3908 N N . ASP A 1 482 ? 21.328 -8.318 -23.490 1.00 84.31 482 ASP A N 1
ATOM 3909 C CA . ASP A 1 482 ? 22.345 -8.514 -22.447 1.00 84.31 482 ASP A CA 1
ATOM 3910 C C . ASP A 1 482 ? 21.860 -9.331 -21.243 1.00 84.31 482 ASP A C 1
ATOM 3912 O O . ASP A 1 482 ? 22.681 -9.821 -20.466 1.00 84.31 482 ASP A O 1
ATOM 3916 N N . GLU A 1 483 ? 20.547 -9.481 -21.089 1.00 79.50 483 GLU A N 1
ATOM 3917 C CA . GLU A 1 483 ? 19.923 -10.194 -19.981 1.00 79.50 483 GLU A CA 1
ATOM 3918 C C . GLU A 1 483 ? 19.720 -11.689 -20.287 1.00 79.50 483 GLU A C 1
ATOM 3920 O O . GLU A 1 483 ? 19.383 -12.448 -19.389 1.00 79.50 483 GLU A O 1
ATOM 3925 N N . PHE A 1 484 ? 19.987 -12.157 -21.513 1.00 81.88 484 PHE A N 1
ATOM 3926 C CA . PHE A 1 484 ? 19.816 -13.567 -21.873 1.00 81.88 484 PHE A CA 1
ATOM 3927 C C . PHE A 1 484 ? 20.834 -14.497 -21.189 1.00 81.88 484 PHE A C 1
ATOM 3929 O O . PHE A 1 484 ? 22.044 -14.246 -21.194 1.00 81.88 484 PHE A O 1
ATOM 3936 N N . THR A 1 485 ? 20.350 -15.637 -20.693 1.00 73.25 485 THR A N 1
ATOM 3937 C CA . THR A 1 485 ? 21.178 -16.704 -20.116 1.00 73.25 485 THR A CA 1
ATOM 3938 C C . THR A 1 485 ? 21.202 -17.916 -21.048 1.00 73.25 485 THR A C 1
ATOM 3940 O O . THR A 1 485 ? 20.160 -18.428 -21.442 1.00 73.25 485 THR A O 1
ATOM 3943 N N . PHE A 1 486 ? 22.396 -18.403 -21.401 1.00 70.75 486 PHE A N 1
ATOM 3944 C CA . PHE A 1 486 ? 22.547 -19.590 -22.251 1.00 70.75 486 PHE A CA 1
ATOM 3945 C C . PHE A 1 486 ? 22.353 -20.864 -21.427 1.00 70.75 486 PHE A C 1
ATOM 3947 O O . PHE A 1 486 ? 23.276 -21.267 -20.719 1.00 70.75 486 PHE A O 1
ATOM 3954 N N . VAL A 1 487 ? 21.178 -21.483 -21.543 1.00 64.62 487 VAL A N 1
ATOM 3955 C CA . VAL A 1 487 ? 20.846 -22.735 -20.843 1.00 64.62 487 VAL A CA 1
ATOM 3956 C C . VAL A 1 487 ? 20.874 -23.932 -21.802 1.00 64.62 487 VAL A C 1
ATOM 3958 O O . VAL A 1 487 ? 21.474 -24.953 -21.480 1.00 64.62 487 VAL A O 1
ATOM 3961 N N . GLU A 1 488 ? 20.321 -23.788 -23.013 1.00 68.12 488 GLU A N 1
ATOM 3962 C CA . GLU A 1 488 ? 20.178 -24.873 -23.999 1.00 68.12 488 GLU A CA 1
ATOM 3963 C C . GLU A 1 488 ? 20.438 -24.399 -25.445 1.00 68.12 488 GLU A C 1
ATOM 3965 O O . GLU A 1 488 ? 20.613 -23.207 -25.711 1.00 68.12 488 GLU A O 1
ATOM 3970 N N . SER A 1 489 ? 20.487 -25.336 -26.398 1.00 68.81 489 SER A N 1
ATOM 3971 C CA . SER A 1 489 ? 20.526 -25.062 -27.844 1.00 68.81 489 SER A CA 1
ATOM 3972 C C . SER A 1 489 ? 19.530 -25.971 -28.582 1.00 68.81 489 SER A C 1
ATOM 3974 O O . SER A 1 489 ? 19.456 -27.153 -28.240 1.00 68.81 489 SER A O 1
ATOM 3976 N N . PRO A 1 490 ? 18.799 -25.475 -29.601 1.00 77.50 490 PRO A N 1
ATOM 3977 C CA . PRO A 1 490 ? 18.848 -24.115 -30.148 1.00 77.50 490 PRO A CA 1
ATOM 3978 C C . PRO A 1 490 ? 18.196 -23.060 -29.232 1.00 77.50 490 PRO A C 1
ATOM 3980 O O . PRO A 1 490 ? 17.279 -23.353 -28.467 1.00 77.50 490 PRO A O 1
ATOM 3983 N N . HIS A 1 491 ? 18.678 -21.822 -29.310 1.00 83.94 491 HIS A N 1
ATOM 3984 C CA . HIS A 1 491 ? 18.270 -20.677 -28.491 1.00 83.94 491 HIS A CA 1
ATOM 3985 C C . HIS A 1 491 ? 17.857 -19.464 -29.343 1.00 83.94 491 HIS A C 1
ATOM 3987 O O . HIS A 1 491 ? 18.044 -19.451 -30.555 1.00 83.94 491 HIS A O 1
ATOM 3993 N N . ILE A 1 492 ? 17.355 -18.394 -28.714 1.00 88.12 492 ILE A N 1
ATOM 3994 C CA . ILE A 1 492 ? 16.843 -17.188 -29.403 1.00 88.12 492 ILE A CA 1
ATOM 3995 C C . ILE A 1 492 ? 17.858 -16.594 -30.395 1.00 88.12 492 ILE A C 1
ATOM 3997 O O . ILE A 1 492 ? 17.497 -16.242 -31.515 1.00 88.12 492 ILE A O 1
ATOM 4001 N N . PHE A 1 493 ? 19.147 -16.537 -30.041 1.00 87.19 493 PHE A N 1
ATOM 4002 C CA . PHE A 1 493 ? 20.180 -16.018 -30.950 1.00 87.19 493 PHE A CA 1
ATOM 4003 C C . PHE A 1 493 ? 20.380 -16.864 -32.221 1.00 87.19 493 PHE A C 1
ATOM 4005 O O . PHE A 1 493 ? 20.965 -16.356 -33.172 1.00 87.19 493 PHE A O 1
ATOM 4012 N N . ASP A 1 494 ? 19.884 -18.106 -32.266 1.00 87.31 494 ASP A N 1
ATOM 4013 C CA . ASP A 1 494 ? 19.980 -18.970 -33.451 1.00 87.31 494 ASP A CA 1
ATOM 4014 C C . ASP A 1 494 ? 18.910 -18.642 -34.496 1.00 87.31 494 ASP A C 1
ATOM 4016 O O . ASP A 1 494 ? 19.009 -19.113 -35.624 1.00 87.31 494 ASP A O 1
ATOM 4020 N N . VAL A 1 495 ? 17.889 -17.851 -34.142 1.00 89.94 495 VAL A N 1
ATOM 4021 C CA . VAL A 1 495 ? 16.811 -17.455 -35.065 1.00 89.94 495 VAL A CA 1
ATOM 4022 C C . VAL A 1 495 ? 16.834 -15.975 -35.423 1.00 89.94 495 VAL A C 1
ATOM 4024 O O . VAL A 1 495 ? 16.224 -15.585 -36.416 1.00 89.94 495 VAL A O 1
ATOM 4027 N N . LEU A 1 496 ? 17.549 -15.144 -34.654 1.00 89.12 496 LEU A N 1
ATOM 4028 C CA . LEU A 1 496 ? 17.697 -13.722 -34.964 1.00 89.12 496 LEU A CA 1
ATOM 4029 C C . LEU A 1 496 ? 18.405 -13.549 -36.324 1.00 89.12 496 LEU A C 1
ATOM 4031 O O . LEU A 1 496 ? 19.547 -13.992 -36.480 1.00 89.12 496 LEU A O 1
ATOM 4035 N N . PRO A 1 497 ? 17.757 -12.916 -37.317 1.00 87.00 497 PRO A N 1
ATOM 4036 C CA . PRO A 1 497 ? 18.288 -12.856 -38.671 1.00 87.00 497 PRO A CA 1
ATOM 4037 C C . PRO A 1 497 ? 19.358 -11.771 -38.819 1.00 87.00 497 PRO A C 1
ATOM 4039 O O . PRO A 1 497 ? 19.355 -10.763 -38.115 1.00 87.00 497 PRO A O 1
ATOM 4042 N N . LEU A 1 498 ? 20.242 -11.946 -39.804 1.00 87.12 498 LEU A N 1
ATOM 4043 C CA . LEU A 1 498 ? 21.065 -10.855 -40.333 1.00 87.12 498 LEU A CA 1
ATOM 4044 C C . LEU A 1 498 ? 20.202 -9.918 -41.188 1.00 87.12 498 LEU A C 1
ATOM 4046 O O . LEU A 1 498 ? 19.243 -10.361 -41.821 1.00 87.12 498 LEU A O 1
ATOM 4050 N N . ALA A 1 499 ? 20.580 -8.640 -41.282 1.00 86.56 499 ALA A N 1
ATOM 4051 C CA . ALA A 1 499 ? 19.798 -7.635 -42.011 1.00 86.56 499 ALA A CA 1
ATOM 4052 C C . ALA A 1 499 ? 19.549 -8.004 -43.486 1.00 86.56 499 ALA A C 1
ATOM 4054 O O . ALA A 1 499 ? 18.471 -7.744 -44.013 1.00 86.56 499 ALA A O 1
ATOM 4055 N N . ALA A 1 500 ? 20.513 -8.669 -44.132 1.00 85.69 500 ALA A N 1
ATOM 4056 C CA . ALA A 1 500 ? 20.404 -9.115 -45.522 1.00 85.69 500 ALA A CA 1
ATOM 4057 C C . ALA A 1 500 ? 19.311 -10.176 -45.754 1.00 85.69 500 ALA A C 1
ATOM 4059 O O . ALA A 1 500 ? 18.804 -10.287 -46.871 1.00 85.69 500 ALA A O 1
ATOM 4060 N N . LEU A 1 501 ? 18.949 -10.944 -44.718 1.00 89.19 501 LEU A N 1
ATOM 4061 C CA . LEU A 1 501 ? 17.914 -11.975 -44.807 1.00 89.19 501 LEU A CA 1
ATOM 4062 C C . LEU A 1 501 ? 16.505 -11.404 -44.665 1.00 89.19 501 LEU A C 1
ATOM 4064 O O . LEU A 1 501 ? 15.573 -12.039 -45.138 1.00 89.19 501 LEU A O 1
ATOM 4068 N N . LEU A 1 502 ? 16.335 -10.233 -44.038 1.00 91.94 502 LEU A N 1
ATOM 4069 C CA . LEU A 1 502 ? 15.019 -9.637 -43.794 1.00 91.94 502 LEU A CA 1
ATOM 4070 C C . LEU A 1 502 ? 14.261 -9.383 -45.107 1.00 91.94 502 LEU A C 1
ATOM 4072 O O . LEU A 1 502 ? 14.841 -8.937 -46.096 1.00 91.94 502 LEU A O 1
ATOM 4076 N N . GLY A 1 503 ? 12.952 -9.634 -45.111 1.00 90.94 503 GLY A N 1
ATOM 4077 C CA . GLY A 1 503 ? 12.075 -9.235 -46.213 1.00 90.94 503 GLY A CA 1
ATOM 4078 C C . GLY A 1 503 ? 11.932 -7.713 -46.311 1.00 90.94 503 GLY A C 1
ATOM 4079 O O . GLY A 1 503 ? 12.220 -6.989 -45.356 1.00 90.94 503 GLY A O 1
ATOM 4080 N N . GLU A 1 504 ? 11.477 -7.213 -47.460 1.00 92.12 504 GLU A N 1
ATOM 4081 C CA . GLU A 1 504 ? 11.141 -5.793 -47.603 1.00 92.12 504 GLU A CA 1
ATOM 4082 C C . GLU A 1 504 ? 10.079 -5.366 -46.583 1.00 92.12 504 GLU A C 1
ATOM 4084 O O . GLU A 1 504 ? 9.108 -6.080 -46.338 1.00 92.12 504 GLU A O 1
ATOM 4089 N N . ASN A 1 505 ? 10.234 -4.157 -46.047 1.00 95.25 505 ASN A N 1
ATOM 4090 C CA . ASN A 1 505 ? 9.402 -3.542 -45.014 1.00 95.25 505 ASN A CA 1
ATOM 4091 C C . ASN A 1 505 ? 9.435 -4.244 -43.645 1.00 95.25 505 ASN A C 1
ATOM 4093 O O . ASN A 1 505 ? 8.606 -3.930 -42.789 1.00 95.25 505 ASN A O 1
ATOM 4097 N N . CYS A 1 506 ? 10.393 -5.148 -43.418 1.00 95.62 506 CYS A N 1
ATOM 4098 C CA . CYS A 1 506 ? 10.642 -5.766 -42.119 1.00 95.62 506 CYS A CA 1
ATOM 4099 C C . CYS A 1 506 ? 11.889 -5.167 -41.459 1.00 95.62 506 CYS A C 1
ATOM 4101 O O . CYS A 1 506 ? 12.976 -5.127 -42.045 1.00 95.62 506 CYS A O 1
ATOM 4103 N N . TYR A 1 507 ? 11.733 -4.755 -40.204 1.00 95.81 507 TYR A N 1
ATOM 4104 C CA . TYR A 1 507 ? 12.777 -4.138 -39.398 1.00 95.81 507 TYR A CA 1
ATOM 4105 C C . TYR A 1 507 ? 12.871 -4.819 -38.037 1.00 95.81 507 TYR A C 1
ATOM 4107 O O . TYR A 1 507 ? 11.872 -5.283 -37.484 1.00 95.81 507 TYR A O 1
ATOM 4115 N N . VAL A 1 508 ? 14.078 -4.850 -37.477 1.00 94.94 508 VAL A N 1
ATOM 4116 C CA . VAL A 1 508 ? 14.323 -5.378 -36.131 1.00 94.94 508 VAL A CA 1
ATOM 4117 C C . VAL A 1 508 ? 14.990 -4.306 -35.279 1.00 94.94 508 VAL A C 1
ATOM 4119 O O . VAL A 1 508 ? 16.033 -3.781 -35.657 1.00 94.94 508 VAL A O 1
ATOM 4122 N N . LEU A 1 509 ? 14.411 -3.997 -34.120 1.00 95.56 509 LEU A N 1
ATOM 4123 C CA . LEU A 1 509 ? 15.043 -3.193 -33.077 1.00 95.56 509 LEU A CA 1
ATOM 4124 C C . LEU A 1 509 ? 15.637 -4.130 -32.030 1.00 95.56 509 LEU A C 1
ATOM 4126 O O . LEU A 1 509 ? 14.908 -4.854 -31.357 1.00 95.56 509 LEU A O 1
ATOM 4130 N N . LEU A 1 510 ? 16.952 -4.088 -31.862 1.00 94.12 510 LEU A N 1
ATOM 4131 C CA . LEU A 1 510 ? 17.650 -4.820 -30.811 1.00 94.12 510 LEU A CA 1
ATOM 4132 C C . LEU A 1 510 ? 18.106 -3.838 -29.738 1.00 94.12 510 LEU A C 1
ATOM 4134 O O . LEU A 1 510 ? 18.716 -2.820 -30.069 1.00 94.12 510 LEU A O 1
ATOM 4138 N N . THR A 1 511 ? 17.863 -4.149 -28.463 1.00 93.62 511 THR A N 1
ATOM 4139 C CA . THR A 1 511 ? 18.417 -3.356 -27.359 1.00 93.62 511 THR A CA 1
ATOM 4140 C C . THR A 1 511 ? 19.362 -4.173 -26.489 1.00 93.62 511 THR A C 1
ATOM 4142 O O . THR A 1 511 ? 19.137 -5.356 -26.226 1.00 93.62 511 THR A O 1
ATOM 4145 N N . SER A 1 512 ? 20.426 -3.531 -26.008 1.00 91.50 512 SER A N 1
ATOM 4146 C CA . SER A 1 512 ? 21.279 -4.108 -24.970 1.00 91.50 512 SER A CA 1
ATOM 4147 C C . SER A 1 512 ? 22.034 -3.047 -24.168 1.00 91.50 512 SER A C 1
ATOM 4149 O O . SER A 1 512 ? 22.013 -1.844 -24.461 1.00 91.50 512 SER A O 1
ATOM 4151 N N . ARG A 1 513 ? 22.746 -3.492 -23.134 1.00 87.69 513 ARG A N 1
ATOM 4152 C CA . ARG A 1 513 ? 23.882 -2.757 -22.560 1.00 87.69 513 ARG A CA 1
ATOM 4153 C C . ARG A 1 513 ? 25.049 -2.646 -23.548 1.00 87.69 513 ARG A C 1
ATOM 4155 O O . ARG A 1 513 ? 25.088 -3.381 -24.538 1.00 87.69 513 ARG A O 1
ATOM 4162 N N . PRO A 1 514 ? 26.018 -1.746 -23.291 1.00 84.62 514 PRO A N 1
ATOM 4163 C CA . PRO A 1 514 ? 27.271 -1.715 -24.032 1.00 84.62 514 PRO A CA 1
ATOM 4164 C C . PRO A 1 514 ? 27.896 -3.112 -24.157 1.00 84.62 514 PRO A C 1
ATOM 4166 O O . PRO A 1 514 ? 27.886 -3.908 -23.218 1.00 84.62 514 PRO A O 1
ATOM 4169 N N . THR A 1 515 ? 28.442 -3.433 -25.329 1.00 80.56 515 THR A N 1
ATOM 4170 C CA . THR A 1 515 ? 28.951 -4.780 -25.653 1.00 80.56 515 THR A CA 1
ATOM 4171 C C . THR A 1 515 ? 30.062 -5.250 -24.713 1.00 80.56 515 THR A C 1
ATOM 4173 O O . THR A 1 515 ? 30.209 -6.452 -24.482 1.00 80.56 515 THR A O 1
ATOM 4176 N N . ASN A 1 516 ? 30.823 -4.322 -24.127 1.00 77.88 516 ASN A N 1
ATOM 4177 C CA . ASN A 1 516 ? 31.831 -4.598 -23.103 1.00 77.88 516 ASN A CA 1
ATOM 4178 C C . ASN A 1 516 ? 31.237 -5.042 -21.747 1.00 77.88 516 ASN A C 1
ATOM 4180 O O . ASN A 1 516 ? 31.936 -5.705 -20.987 1.00 77.88 516 ASN A O 1
ATOM 4184 N N . GLU A 1 517 ? 29.969 -4.736 -21.470 1.00 76.75 517 GLU A N 1
ATOM 4185 C CA . GLU A 1 517 ? 29.219 -5.188 -20.287 1.00 76.75 517 GLU A CA 1
ATOM 4186 C C . GLU A 1 517 ? 28.446 -6.496 -20.538 1.00 76.75 517 GLU A C 1
ATOM 4188 O O . GLU A 1 517 ? 27.970 -7.131 -19.600 1.00 76.75 517 GLU A O 1
ATOM 4193 N N . CYS A 1 518 ? 28.325 -6.917 -21.798 1.00 78.75 518 CYS A N 1
ATOM 4194 C CA . CYS A 1 518 ? 27.660 -8.162 -22.170 1.00 78.75 518 CYS A CA 1
ATOM 4195 C C . CYS A 1 518 ? 28.573 -9.376 -21.939 1.00 78.75 518 CYS A C 1
ATOM 4197 O O . CYS A 1 518 ? 29.798 -9.295 -22.103 1.00 78.75 518 CYS A O 1
ATOM 4199 N N . ALA A 1 519 ? 27.965 -10.532 -21.649 1.00 76.06 519 ALA A N 1
ATOM 4200 C CA . ALA A 1 519 ? 28.683 -11.801 -21.554 1.00 76.06 519 ALA A CA 1
ATOM 4201 C C . ALA A 1 519 ? 29.442 -12.119 -22.866 1.00 76.06 519 ALA A C 1
ATOM 4203 O O . ALA A 1 519 ? 28.951 -11.777 -23.947 1.00 76.06 519 ALA A O 1
ATOM 4204 N N . PRO A 1 520 ? 30.602 -12.811 -22.823 1.00 75.81 520 PRO A N 1
ATOM 4205 C CA . PRO A 1 520 ? 31.449 -13.022 -24.004 1.00 75.81 520 PRO A CA 1
ATOM 4206 C C . PRO A 1 520 ? 30.727 -13.650 -25.205 1.00 75.81 520 PRO A C 1
ATOM 4208 O O . PRO A 1 520 ? 30.955 -13.247 -26.345 1.00 75.81 520 PRO A O 1
ATOM 4211 N N . LYS A 1 521 ? 29.813 -14.600 -24.953 1.00 74.38 521 LYS A N 1
ATOM 4212 C CA . LYS A 1 521 ? 28.985 -15.228 -25.995 1.00 74.38 521 LYS A CA 1
ATOM 4213 C C . LYS A 1 521 ? 28.035 -14.221 -26.655 1.00 74.38 521 LYS A C 1
ATOM 4215 O O . LYS A 1 521 ? 28.014 -14.131 -27.877 1.00 74.38 521 LYS A O 1
ATOM 4220 N N . ILE A 1 522 ? 27.325 -13.414 -25.860 1.00 82.81 522 ILE A N 1
ATOM 4221 C CA . ILE A 1 522 ? 26.428 -12.348 -26.349 1.00 82.81 522 ILE A CA 1
ATOM 4222 C C . ILE A 1 522 ? 27.227 -11.323 -27.153 1.00 82.81 522 ILE A C 1
ATOM 4224 O O . ILE A 1 522 ? 26.833 -10.960 -28.256 1.00 82.81 522 ILE A O 1
ATOM 4228 N N . ARG A 1 523 ? 28.395 -10.908 -26.645 1.00 81.19 523 ARG A N 1
ATOM 4229 C CA . ARG A 1 523 ? 29.295 -9.986 -27.347 1.00 81.19 523 ARG A CA 1
ATOM 4230 C C . ARG A 1 523 ? 29.659 -10.514 -28.730 1.00 81.19 523 ARG A C 1
ATOM 4232 O O . ARG A 1 523 ? 29.556 -9.769 -29.693 1.00 81.19 523 ARG A O 1
ATOM 4239 N N . ARG A 1 524 ? 30.035 -11.792 -28.839 1.00 79.94 524 ARG A N 1
ATOM 4240 C CA . ARG A 1 524 ? 30.348 -12.425 -30.127 1.00 79.94 524 ARG A CA 1
ATOM 4241 C C . ARG A 1 524 ? 29.147 -12.400 -31.077 1.00 79.94 524 ARG A C 1
ATOM 4243 O O . ARG A 1 524 ? 29.329 -12.037 -32.233 1.00 79.94 524 ARG A O 1
ATOM 4250 N N . TYR A 1 525 ? 27.945 -12.732 -30.604 1.00 80.25 525 TYR A N 1
ATOM 4251 C CA . TYR A 1 525 ? 26.727 -12.672 -31.424 1.00 80.25 525 TYR A CA 1
ATOM 4252 C C . TYR A 1 525 ? 26.404 -11.253 -31.897 1.00 80.25 525 TYR A C 1
ATOM 4254 O O . TYR A 1 525 ? 26.204 -11.036 -33.088 1.00 80.25 525 TYR A O 1
ATOM 4262 N N . LEU A 1 526 ? 26.430 -10.272 -30.995 1.00 82.94 526 LEU A N 1
ATOM 4263 C CA . LEU A 1 526 ? 26.203 -8.866 -31.332 1.00 82.94 526 LEU A CA 1
ATOM 4264 C C . LEU A 1 526 ? 27.263 -8.343 -32.308 1.00 82.94 526 LEU A C 1
ATOM 4266 O O . LEU A 1 526 ? 26.931 -7.626 -33.249 1.00 82.94 526 LEU A O 1
ATOM 4270 N N . SER A 1 527 ? 28.528 -8.739 -32.140 1.00 80.06 527 SER A N 1
ATOM 4271 C CA . SER A 1 527 ? 29.592 -8.414 -33.093 1.00 80.06 527 SER A CA 1
ATOM 4272 C C . SER A 1 527 ? 29.337 -9.040 -34.463 1.00 80.06 527 SER A C 1
ATOM 4274 O O . SER A 1 527 ? 29.552 -8.374 -35.462 1.00 80.06 527 SER A O 1
ATOM 4276 N N . LEU A 1 528 ? 28.841 -10.277 -34.543 1.00 78.75 528 LEU A N 1
ATOM 4277 C CA . LEU A 1 528 ? 28.498 -10.908 -35.823 1.00 78.75 528 LEU A CA 1
ATOM 4278 C C . LEU A 1 528 ? 27.303 -10.228 -36.507 1.00 78.75 528 LEU A C 1
ATOM 4280 O O . LEU A 1 528 ? 27.361 -9.980 -37.708 1.00 78.75 528 LEU A O 1
ATOM 4284 N N . LEU A 1 529 ? 26.266 -9.869 -35.744 1.00 75.50 529 LEU A N 1
ATOM 4285 C CA . LEU A 1 529 ? 25.088 -9.154 -36.248 1.00 75.50 529 LEU A CA 1
ATOM 4286 C C . LEU A 1 529 ? 25.456 -7.770 -36.818 1.00 75.50 529 LEU A C 1
ATOM 4288 O O . LEU A 1 529 ? 24.856 -7.327 -37.798 1.00 75.50 529 LEU A O 1
ATOM 4292 N N . THR A 1 530 ? 26.464 -7.112 -36.232 1.00 73.25 530 THR A N 1
ATOM 4293 C CA . THR A 1 530 ? 26.861 -5.728 -36.557 1.00 73.25 530 THR A CA 1
ATOM 4294 C C . THR A 1 530 ? 28.067 -5.598 -37.497 1.00 73.25 530 THR A C 1
ATOM 4296 O O . THR A 1 530 ? 28.168 -4.595 -38.193 1.00 73.25 530 THR A O 1
ATOM 4299 N N . ALA A 1 531 ? 28.984 -6.573 -37.564 1.00 65.50 531 ALA A N 1
ATOM 4300 C CA . ALA A 1 531 ? 30.270 -6.413 -38.259 1.00 65.50 531 ALA A CA 1
ATOM 4301 C C . ALA A 1 531 ? 30.240 -6.603 -39.788 1.00 65.50 531 ALA A C 1
ATOM 4303 O O . ALA A 1 531 ? 31.258 -6.332 -40.426 1.00 65.50 531 ALA A O 1
ATOM 4304 N N . ARG A 1 532 ? 29.152 -7.110 -40.394 1.00 54.06 532 ARG A N 1
ATOM 4305 C CA . ARG A 1 532 ? 29.132 -7.492 -41.830 1.00 54.06 532 ARG A CA 1
ATOM 4306 C C . ARG A 1 532 ? 27.780 -7.352 -42.543 1.00 54.06 532 ARG A C 1
ATOM 4308 O O . ARG A 1 532 ? 27.478 -8.132 -43.441 1.00 54.06 532 ARG A O 1
ATOM 4315 N N . SER A 1 533 ? 26.973 -6.368 -42.179 1.00 55.59 533 SER A N 1
ATOM 4316 C CA . SER A 1 533 ? 25.607 -6.273 -42.696 1.00 55.59 533 SER A CA 1
ATOM 4317 C C . SER A 1 533 ? 25.351 -4.900 -43.317 1.00 55.59 533 SER A C 1
ATOM 4319 O O . SER A 1 533 ? 25.407 -3.889 -42.621 1.00 55.59 533 SER A O 1
ATOM 4321 N N . GLU A 1 534 ? 25.034 -4.856 -44.613 1.00 66.00 534 GLU A N 1
ATOM 4322 C CA . GLU A 1 534 ? 24.329 -3.707 -45.193 1.00 66.00 534 GLU A CA 1
ATOM 4323 C C . GLU A 1 534 ? 23.003 -3.508 -44.430 1.00 66.00 534 GLU A C 1
ATOM 4325 O O . GLU A 1 534 ? 22.366 -4.485 -44.029 1.00 66.00 534 GLU A O 1
ATOM 4330 N N . ASN A 1 535 ? 22.577 -2.259 -44.217 1.00 80.00 535 ASN A N 1
ATOM 4331 C CA . ASN A 1 535 ? 21.339 -1.909 -43.498 1.00 80.00 535 ASN A CA 1
ATOM 4332 C C . ASN A 1 535 ? 21.304 -2.273 -41.997 1.00 80.00 535 ASN A C 1
ATOM 4334 O O . ASN A 1 535 ? 20.253 -2.635 -41.458 1.00 80.00 535 ASN A O 1
ATOM 4338 N N . VAL A 1 536 ? 22.439 -2.154 -41.299 1.00 85.12 536 VAL A N 1
ATOM 4339 C CA . VAL A 1 536 ? 22.479 -2.125 -39.826 1.00 85.12 536 VAL A CA 1
ATOM 4340 C C . VAL A 1 536 ? 22.879 -0.735 -39.351 1.00 85.12 536 VAL A C 1
ATOM 4342 O O . VAL A 1 536 ? 23.935 -0.237 -39.731 1.00 85.12 536 VAL A O 1
ATOM 4345 N N . SER A 1 537 ? 22.053 -0.123 -38.502 1.00 87.25 537 SER A N 1
ATOM 4346 C CA . SER A 1 537 ? 22.347 1.168 -37.870 1.00 87.25 537 SER A CA 1
ATOM 4347 C C . SER A 1 537 ? 22.565 0.979 -36.373 1.00 87.25 537 SER A C 1
ATOM 4349 O O . SER A 1 537 ? 21.699 0.459 -35.669 1.00 87.25 537 SER A O 1
ATOM 4351 N N . GLY A 1 538 ? 23.745 1.361 -35.885 1.00 86.94 538 GLY A N 1
ATOM 4352 C CA . GLY A 1 538 ? 24.080 1.331 -34.463 1.00 86.94 538 GLY A CA 1
ATOM 4353 C C . GLY A 1 538 ? 23.842 2.692 -33.819 1.00 86.94 538 GLY A C 1
ATOM 4354 O O . GLY A 1 538 ? 24.395 3.691 -34.274 1.00 86.94 538 GLY A O 1
ATOM 4355 N N . PHE A 1 539 ? 23.076 2.731 -32.730 1.00 88.56 539 PHE A N 1
ATOM 4356 C CA . PHE A 1 539 ? 22.837 3.949 -31.962 1.00 88.56 539 PHE A CA 1
ATOM 4357 C C . PHE A 1 539 ? 23.330 3.794 -30.524 1.00 88.56 539 PHE A C 1
ATOM 4359 O O . PHE A 1 539 ? 22.855 2.947 -29.764 1.00 88.56 539 PHE A O 1
ATOM 4366 N N . THR A 1 540 ? 24.289 4.640 -30.141 1.00 88.69 540 THR A N 1
ATOM 4367 C CA . THR A 1 540 ? 24.882 4.640 -28.800 1.00 88.69 540 THR A CA 1
ATOM 4368 C C . THR A 1 540 ? 24.383 5.815 -27.978 1.00 88.69 540 THR A C 1
ATOM 4370 O O . THR A 1 540 ? 24.622 6.969 -28.334 1.00 88.69 540 THR A O 1
ATOM 4373 N N . VAL A 1 541 ? 23.808 5.544 -26.806 1.00 86.81 541 VAL A N 1
ATOM 4374 C CA . VAL A 1 541 ? 23.564 6.607 -25.820 1.00 86.81 541 VAL A CA 1
ATOM 4375 C C . VAL A 1 541 ? 24.756 6.699 -24.879 1.00 86.81 541 VAL A C 1
ATOM 4377 O O . VAL A 1 541 ? 25.023 5.795 -24.085 1.00 86.81 541 VAL A O 1
ATOM 4380 N N . ASN A 1 542 ? 25.462 7.823 -24.937 1.00 86.75 542 ASN A N 1
ATOM 4381 C CA . ASN A 1 542 ? 26.498 8.167 -23.980 1.00 86.75 542 ASN A CA 1
ATOM 4382 C C . ASN A 1 542 ? 25.924 9.162 -22.968 1.00 86.75 542 ASN A C 1
ATOM 4384 O O . ASN A 1 542 ? 25.673 10.317 -23.301 1.00 86.75 542 ASN A O 1
ATOM 4388 N N . MET A 1 543 ? 25.778 8.739 -21.711 1.00 84.88 543 MET A N 1
ATOM 4389 C CA . MET A 1 543 ? 25.167 9.562 -20.655 1.00 84.88 543 MET A CA 1
ATOM 4390 C C . MET A 1 543 ? 25.885 10.900 -20.397 1.00 84.88 543 MET A C 1
ATOM 4392 O O . MET A 1 543 ? 25.317 11.763 -19.739 1.00 84.88 543 MET A O 1
ATOM 4396 N N . GLN A 1 544 ? 27.127 11.078 -20.863 1.00 83.31 544 GLN A N 1
ATOM 4397 C CA . GLN A 1 544 ? 27.879 12.331 -20.735 1.00 83.31 544 GLN A CA 1
ATOM 4398 C C . GLN A 1 544 ? 27.849 13.189 -22.005 1.00 83.31 544 GLN A C 1
ATOM 4400 O O . GLN A 1 544 ? 27.921 14.408 -21.903 1.00 83.31 544 GLN A O 1
ATOM 4405 N N . LYS A 1 545 ? 27.795 12.563 -23.187 1.00 84.56 545 LYS A N 1
ATOM 4406 C CA . LYS A 1 545 ? 27.991 13.242 -24.481 1.00 84.56 545 LYS A CA 1
ATOM 4407 C C . LYS A 1 545 ? 26.717 13.391 -25.308 1.00 84.56 545 LYS A C 1
ATOM 4409 O O . LYS A 1 545 ? 26.670 14.235 -26.193 1.00 84.56 545 LYS A O 1
ATOM 4414 N N . THR A 1 546 ? 25.693 12.580 -25.058 1.00 86.81 546 THR A N 1
ATOM 4415 C CA . THR A 1 546 ? 24.431 12.654 -25.799 1.00 86.81 546 THR A CA 1
ATOM 4416 C C . THR A 1 546 ? 23.612 13.835 -25.275 1.00 86.81 546 THR A C 1
ATOM 4418 O O . THR A 1 546 ? 22.837 13.693 -24.331 1.00 86.81 546 THR A O 1
ATOM 4421 N N . THR A 1 547 ? 23.783 15.011 -25.887 1.00 88.56 547 THR A N 1
ATOM 4422 C CA . THR A 1 547 ? 23.106 16.263 -25.493 1.00 88.56 547 THR A CA 1
ATOM 4423 C C . THR A 1 547 ? 21.592 16.100 -25.397 1.00 88.56 547 THR A C 1
ATOM 4425 O O . THR A 1 547 ? 20.992 16.543 -24.425 1.00 88.56 547 THR A O 1
ATOM 4428 N N . ALA A 1 548 ? 20.985 15.387 -26.346 1.00 86.88 548 ALA A N 1
ATOM 4429 C CA . ALA A 1 548 ? 19.544 15.164 -26.369 1.00 86.88 548 ALA A CA 1
ATOM 4430 C C . ALA A 1 548 ? 19.035 14.312 -25.183 1.00 86.88 548 ALA A C 1
ATOM 4432 O O . ALA A 1 548 ? 17.939 14.535 -24.679 1.00 86.88 548 ALA A O 1
ATOM 4433 N N . TYR A 1 549 ? 19.858 13.396 -24.657 1.00 90.62 549 TYR A N 1
ATOM 4434 C CA . TYR A 1 549 ? 19.543 12.666 -23.424 1.00 90.62 549 TYR A CA 1
ATOM 4435 C C . TYR A 1 549 ? 19.604 13.586 -22.197 1.00 90.62 549 TYR A C 1
ATOM 4437 O O . TYR A 1 549 ? 18.732 13.534 -21.334 1.00 90.62 549 TYR A O 1
ATOM 4445 N N . LEU A 1 550 ? 20.606 14.470 -22.127 1.00 90.94 550 LEU A N 1
ATOM 4446 C CA . LEU A 1 550 ? 20.700 15.461 -21.050 1.00 90.94 550 LEU A CA 1
ATOM 4447 C C . LEU A 1 550 ? 19.546 16.472 -21.100 1.00 90.94 550 LEU A C 1
ATOM 4449 O O . LEU A 1 550 ? 19.054 16.871 -20.049 1.00 90.94 550 LEU A O 1
ATOM 4453 N N . GLN A 1 551 ? 19.090 16.845 -22.299 1.00 91.00 551 GLN A N 1
ATOM 4454 C CA . GLN A 1 551 ? 17.904 17.681 -22.498 1.00 91.00 551 GLN A CA 1
ATOM 4455 C C . GLN A 1 551 ? 16.630 16.987 -22.011 1.00 91.00 551 GLN A C 1
ATOM 4457 O O . GLN A 1 551 ? 15.834 17.631 -21.340 1.00 91.00 551 GLN A O 1
ATOM 4462 N N . LEU A 1 552 ? 16.466 15.681 -22.257 1.00 90.75 552 LEU A N 1
ATOM 4463 C CA . LEU A 1 552 ? 15.349 14.914 -21.696 1.00 90.75 552 LEU A CA 1
ATOM 4464 C C . LEU A 1 552 ? 15.373 14.922 -20.159 1.00 90.75 552 LEU A C 1
ATOM 4466 O O . LEU A 1 552 ? 14.357 15.201 -19.529 1.00 90.75 552 LEU A O 1
ATOM 4470 N N . LEU A 1 553 ? 16.535 14.658 -19.545 1.00 91.00 553 LEU A N 1
ATOM 4471 C CA . LEU A 1 553 ? 16.676 14.727 -18.084 1.00 91.00 553 LEU A CA 1
ATOM 4472 C C . LEU A 1 553 ? 16.376 16.131 -17.550 1.00 91.00 553 LEU A C 1
ATOM 4474 O O . LEU A 1 553 ? 15.806 16.268 -16.469 1.00 91.00 553 LEU A O 1
ATOM 4478 N N . ARG A 1 554 ? 16.765 17.168 -18.298 1.00 92.25 554 ARG A N 1
ATOM 4479 C CA . ARG A 1 554 ? 16.504 18.560 -17.939 1.00 92.25 554 ARG A CA 1
ATOM 4480 C C . ARG A 1 554 ? 15.019 18.892 -18.013 1.00 92.25 554 ARG A C 1
ATOM 4482 O O . ARG A 1 554 ? 14.503 19.444 -17.052 1.00 92.25 554 ARG A O 1
ATOM 4489 N N . ALA A 1 555 ? 14.349 18.516 -19.100 1.00 89.38 555 ALA A N 1
ATOM 4490 C CA . ALA A 1 555 ? 12.912 18.705 -19.268 1.00 89.38 555 ALA A CA 1
ATOM 4491 C C . ALA A 1 555 ? 12.136 18.025 -18.133 1.00 89.38 555 ALA A C 1
ATOM 4493 O O . ALA A 1 555 ? 11.313 18.661 -17.484 1.00 89.38 555 ALA A O 1
ATOM 4494 N N . TYR A 1 556 ? 12.496 16.778 -17.814 1.00 88.00 556 TYR A N 1
ATOM 4495 C CA . TYR A 1 556 ? 11.909 16.047 -16.694 1.00 88.00 556 TYR A CA 1
ATOM 4496 C C . TYR A 1 556 ? 12.117 16.753 -15.344 1.00 88.00 556 TYR A C 1
ATOM 4498 O O . TYR A 1 556 ? 11.206 16.810 -14.519 1.00 88.00 556 TYR A O 1
ATOM 4506 N N . PHE A 1 557 ? 13.320 17.283 -15.099 1.00 90.12 557 PHE A N 1
ATOM 4507 C CA . PHE A 1 557 ? 13.622 18.038 -13.884 1.00 90.12 557 PHE A CA 1
ATOM 4508 C C . PHE A 1 557 ? 12.809 19.335 -13.807 1.00 90.12 557 PHE A C 1
ATOM 4510 O O . PHE A 1 557 ? 12.188 19.590 -12.779 1.00 90.12 557 PHE A O 1
ATOM 4517 N N . ASP A 1 558 ? 12.794 20.134 -14.876 1.00 87.88 558 ASP A N 1
ATOM 4518 C CA . ASP A 1 558 ? 12.129 21.442 -14.908 1.00 87.88 558 ASP A CA 1
ATOM 4519 C C . ASP A 1 558 ? 10.602 21.319 -14.770 1.00 87.88 558 ASP A C 1
ATOM 4521 O O . ASP A 1 558 ? 9.973 22.175 -14.155 1.00 87.88 558 ASP A O 1
ATOM 4525 N N . GLU A 1 559 ? 10.005 20.242 -15.286 1.00 84.25 559 GLU A N 1
ATOM 4526 C CA . GLU A 1 559 ? 8.571 19.970 -15.135 1.00 84.25 559 GLU A CA 1
ATOM 4527 C C . GLU A 1 559 ? 8.182 19.634 -13.683 1.00 84.25 559 GLU A C 1
ATOM 4529 O O . GLU A 1 559 ? 7.049 19.872 -13.259 1.00 84.25 559 GLU A O 1
ATOM 4534 N N . ARG A 1 560 ? 9.108 19.068 -12.896 1.00 77.56 560 ARG A N 1
ATOM 4535 C CA . ARG A 1 560 ? 8.786 18.455 -11.595 1.00 77.56 560 ARG A CA 1
ATOM 4536 C C . ARG A 1 560 ? 9.335 19.193 -10.396 1.00 77.56 560 ARG A C 1
ATOM 4538 O O . ARG A 1 560 ? 8.694 19.187 -9.348 1.00 77.56 560 ARG A O 1
ATOM 4545 N N . VAL A 1 561 ? 10.514 19.782 -10.506 1.00 81.56 561 VAL A N 1
ATOM 4546 C CA . VAL A 1 561 ? 11.152 20.461 -9.383 1.00 81.56 561 VAL A CA 1
ATOM 4547 C C . VAL A 1 561 ? 10.717 21.928 -9.392 1.00 81.56 561 VAL A C 1
ATOM 4549 O O . VAL A 1 561 ? 10.926 22.608 -10.398 1.00 81.56 561 VAL A O 1
ATOM 4552 N N . PRO A 1 562 ? 10.119 22.443 -8.296 1.00 73.81 562 PRO A N 1
ATOM 4553 C CA . PRO A 1 562 ? 9.710 23.841 -8.213 1.00 73.81 562 PRO A CA 1
ATOM 4554 C C . PRO A 1 562 ? 10.851 24.796 -8.572 1.00 73.81 562 PRO A C 1
ATOM 4556 O O . PRO A 1 562 ? 12.015 24.540 -8.254 1.00 73.81 562 PRO A O 1
ATOM 4559 N N . TYR A 1 563 ? 10.522 25.914 -9.222 1.00 74.56 563 TYR A N 1
ATOM 4560 C CA . TYR A 1 563 ? 11.529 26.896 -9.608 1.00 74.56 563 TYR A CA 1
ATOM 4561 C C . TYR A 1 563 ? 12.268 27.444 -8.382 1.00 74.56 563 TYR A C 1
ATOM 4563 O O . TYR A 1 563 ? 11.656 27.983 -7.459 1.00 74.56 563 TYR A O 1
ATOM 4571 N N . THR A 1 564 ? 13.596 27.361 -8.409 1.00 70.88 564 THR A N 1
ATOM 4572 C CA . THR A 1 564 ? 14.481 28.059 -7.477 1.00 70.88 564 THR A CA 1
ATOM 4573 C C . THR A 1 564 ? 15.455 28.951 -8.253 1.00 70.88 564 THR A C 1
ATOM 4575 O O . THR A 1 564 ? 15.832 28.608 -9.380 1.00 70.88 564 THR A O 1
ATOM 4578 N N . PRO A 1 565 ? 15.945 30.059 -7.657 1.00 71.00 565 PRO A N 1
ATOM 4579 C CA . PRO A 1 565 ? 16.921 30.948 -8.297 1.00 71.00 565 PRO A CA 1
ATOM 4580 C C . PRO A 1 565 ? 18.211 30.252 -8.761 1.00 71.00 565 PRO A C 1
ATOM 4582 O O . PRO A 1 565 ? 18.949 30.812 -9.564 1.00 71.00 565 PRO A O 1
ATOM 4585 N N . ASN A 1 566 ? 18.491 29.037 -8.270 1.00 81.12 566 ASN A N 1
ATOM 4586 C CA . ASN A 1 566 ? 19.703 28.278 -8.568 1.00 81.12 566 ASN A CA 1
ATOM 4587 C C . ASN A 1 566 ? 19.427 26.909 -9.227 1.00 81.12 566 ASN A C 1
ATOM 4589 O O . ASN A 1 566 ? 20.220 25.976 -9.086 1.00 81.12 566 ASN A O 1
ATOM 4593 N N . ASN A 1 567 ? 18.318 26.764 -9.967 1.00 85.12 567 ASN A N 1
ATOM 4594 C CA . ASN A 1 567 ? 17.933 25.497 -10.612 1.00 85.12 567 ASN A CA 1
ATOM 4595 C C . ASN A 1 567 ? 19.030 24.880 -11.499 1.00 85.12 567 ASN A C 1
ATOM 4597 O O . ASN A 1 567 ? 19.067 23.665 -11.675 1.00 85.12 567 ASN A O 1
ATOM 4601 N N . ALA A 1 568 ? 19.939 25.682 -12.060 1.00 87.81 568 ALA A N 1
ATOM 4602 C CA . ALA A 1 568 ? 21.082 25.169 -12.814 1.00 87.81 568 ALA A CA 1
ATOM 4603 C C . ALA A 1 568 ? 22.051 24.358 -11.932 1.00 87.81 568 ALA A C 1
ATOM 4605 O O . ALA A 1 568 ? 22.409 23.238 -12.298 1.00 87.81 568 ALA A O 1
ATOM 4606 N N . ALA A 1 569 ? 22.432 24.880 -10.761 1.00 89.12 569 ALA A N 1
ATOM 4607 C CA . ALA A 1 569 ? 23.307 24.166 -9.832 1.00 89.12 569 ALA A CA 1
ATOM 4608 C C . ALA A 1 569 ? 22.598 22.968 -9.189 1.00 89.12 569 ALA A C 1
ATOM 4610 O O . ALA A 1 569 ? 23.190 21.899 -9.063 1.00 89.12 569 ALA A O 1
ATOM 4611 N N . VAL A 1 570 ? 21.313 23.119 -8.850 1.00 90.50 570 VAL A N 1
ATOM 4612 C CA . VAL A 1 570 ? 20.487 22.022 -8.317 1.00 90.50 570 VAL A CA 1
ATOM 4613 C C . VAL A 1 570 ? 20.431 20.865 -9.313 1.00 90.50 570 VAL A C 1
ATOM 4615 O O . VAL A 1 570 ? 20.711 19.724 -8.953 1.00 90.50 570 VAL A O 1
ATOM 4618 N N . PHE A 1 571 ? 20.148 21.155 -10.585 1.00 93.69 571 PHE A N 1
ATOM 4619 C CA . PHE A 1 571 ? 20.132 20.140 -11.635 1.00 93.69 571 PHE A CA 1
ATOM 4620 C C . PHE A 1 571 ? 21.503 19.474 -11.825 1.00 93.69 571 PHE A C 1
ATOM 4622 O O . PHE A 1 571 ? 21.577 18.256 -11.986 1.00 93.69 571 PHE A O 1
ATOM 4629 N N . ALA A 1 572 ? 22.596 20.241 -11.768 1.00 92.19 572 ALA A N 1
ATOM 4630 C CA . ALA A 1 572 ? 23.946 19.686 -11.856 1.00 92.19 572 ALA A CA 1
ATOM 4631 C C . ALA A 1 572 ? 24.231 18.683 -10.724 1.00 92.19 572 ALA A C 1
ATOM 4633 O O . ALA A 1 572 ? 24.771 17.604 -10.985 1.00 92.19 572 ALA A O 1
ATOM 4634 N N . GLU A 1 573 ? 23.805 18.989 -9.496 1.00 93.12 573 GLU A N 1
ATOM 4635 C CA . GLU A 1 573 ? 23.951 18.079 -8.358 1.00 93.12 573 GLU A CA 1
ATOM 4636 C C . GLU A 1 573 ? 23.055 16.841 -8.502 1.00 93.12 573 GLU A C 1
ATOM 4638 O O . GLU A 1 573 ? 23.507 15.720 -8.266 1.00 93.12 573 GLU A O 1
ATOM 4643 N N . VAL A 1 574 ? 21.816 17.003 -8.982 1.00 91.94 574 VAL A N 1
ATOM 4644 C CA . VAL A 1 574 ? 20.920 15.876 -9.296 1.00 91.94 574 VAL A CA 1
ATOM 4645 C C . VAL A 1 574 ? 21.556 14.933 -10.319 1.00 91.94 574 VAL A C 1
ATOM 4647 O O . VAL A 1 574 ? 21.554 13.715 -10.126 1.00 91.94 574 VAL A O 1
ATOM 4650 N N . LEU A 1 575 ? 22.162 15.468 -11.383 1.00 92.75 575 LEU A N 1
ATOM 4651 C CA . LEU A 1 575 ? 22.882 14.661 -12.370 1.00 92.75 575 LEU A CA 1
ATOM 4652 C C . LEU A 1 575 ? 24.085 13.934 -11.759 1.00 92.75 575 LEU A C 1
ATOM 4654 O O . LEU A 1 575 ? 24.334 12.775 -12.111 1.00 92.75 575 LEU A O 1
ATOM 4658 N N . ALA A 1 576 ? 24.824 14.593 -10.863 1.00 90.81 576 ALA A N 1
ATOM 4659 C CA . ALA A 1 576 ? 25.972 14.009 -10.179 1.00 90.81 576 ALA A CA 1
ATOM 4660 C C . ALA A 1 576 ? 25.546 12.845 -9.267 1.00 90.81 576 ALA A C 1
ATOM 4662 O O . ALA A 1 576 ? 26.025 11.721 -9.438 1.00 90.81 576 ALA A O 1
ATOM 4663 N N . ARG A 1 577 ? 24.584 13.076 -8.364 1.00 89.50 577 ARG A N 1
ATOM 4664 C CA . ARG A 1 577 ? 24.077 12.074 -7.409 1.00 89.50 577 ARG A CA 1
ATOM 4665 C C . ARG A 1 577 ? 23.353 10.925 -8.093 1.00 89.50 577 ARG A C 1
ATOM 4667 O O . ARG A 1 577 ? 23.577 9.757 -7.767 1.00 89.50 577 ARG A O 1
ATOM 4674 N N . GLY A 1 578 ? 22.560 11.244 -9.111 1.00 87.56 578 GLY A N 1
ATOM 4675 C CA . GLY A 1 578 ? 21.863 10.267 -9.934 1.00 87.56 578 GLY A CA 1
ATOM 4676 C C . GLY A 1 578 ? 22.774 9.523 -10.912 1.00 87.56 578 GLY A C 1
ATOM 4677 O O . GLY A 1 578 ? 22.293 8.699 -11.689 1.00 87.56 578 GLY A O 1
ATOM 4678 N N . LYS A 1 579 ? 24.086 9.810 -10.936 1.00 88.75 579 LYS A N 1
ATOM 4679 C CA . LYS A 1 579 ? 25.057 9.245 -11.892 1.00 88.75 579 LYS A CA 1
ATOM 4680 C C . LYS A 1 579 ? 24.565 9.322 -13.347 1.00 88.75 579 LYS A C 1
ATOM 4682 O O . LYS A 1 579 ? 24.858 8.437 -14.152 1.00 88.75 579 LYS A O 1
ATOM 4687 N N . ARG A 1 580 ? 23.793 10.370 -13.669 1.00 89.25 580 ARG A N 1
ATOM 4688 C CA . ARG A 1 580 ? 23.117 10.600 -14.959 1.00 89.25 580 ARG A CA 1
ATOM 4689 C C . ARG A 1 580 ? 22.245 9.433 -15.442 1.00 89.25 580 ARG A C 1
ATOM 4691 O O . ARG A 1 580 ? 22.043 9.289 -16.644 1.00 89.25 580 ARG A O 1
ATOM 4698 N N . ARG A 1 581 ? 21.733 8.593 -14.543 1.00 85.19 581 ARG A N 1
ATOM 4699 C CA . ARG A 1 581 ? 20.757 7.543 -14.864 1.00 85.19 581 ARG A CA 1
ATOM 4700 C C . ARG A 1 581 ? 19.362 8.092 -14.629 1.00 85.19 581 ARG A C 1
ATOM 4702 O O . ARG A 1 581 ? 19.093 8.591 -13.539 1.00 85.19 581 ARG A O 1
ATOM 4709 N N . PHE A 1 582 ? 18.492 7.972 -15.627 1.00 85.06 582 PHE A N 1
ATOM 4710 C CA . PHE A 1 582 ? 17.136 8.515 -15.575 1.00 85.06 582 PHE A CA 1
ATOM 4711 C C . PHE A 1 582 ? 16.405 8.089 -14.305 1.00 85.06 582 PHE A C 1
ATOM 4713 O O . PHE A 1 582 ? 15.869 8.932 -13.605 1.00 85.06 582 PHE A O 1
ATOM 4720 N N . LEU A 1 583 ? 16.473 6.803 -13.951 1.00 77.31 583 LEU A N 1
ATOM 4721 C CA . LEU A 1 583 ? 15.790 6.273 -12.770 1.00 77.31 583 LEU A CA 1
ATOM 4722 C C . LEU A 1 583 ? 16.215 6.970 -11.460 1.00 77.31 583 LEU A C 1
ATOM 4724 O O . LEU A 1 583 ? 15.383 7.267 -10.612 1.00 77.31 583 LEU A O 1
ATOM 4728 N N . TYR A 1 584 ? 17.503 7.278 -11.303 1.00 83.94 584 TYR A N 1
ATOM 4729 C CA . TYR A 1 584 ? 18.009 7.933 -10.092 1.00 83.94 584 TYR A CA 1
ATOM 4730 C C . TYR A 1 584 ? 17.764 9.441 -10.113 1.00 83.94 584 TYR A C 1
ATOM 4732 O O . TYR A 1 584 ? 17.506 10.039 -9.074 1.00 83.94 584 TYR A O 1
ATOM 4740 N N . VAL A 1 585 ? 17.820 10.057 -11.296 1.00 86.94 585 VAL A N 1
ATOM 4741 C CA . VAL A 1 585 ? 17.409 11.453 -11.488 1.00 86.94 585 VAL A CA 1
ATOM 4742 C C . VAL A 1 585 ? 15.928 11.611 -11.153 1.00 86.94 585 VAL A C 1
ATOM 4744 O O . VAL A 1 585 ? 15.577 12.540 -10.437 1.00 86.94 585 VAL A O 1
ATOM 4747 N N . ALA A 1 586 ? 15.085 10.676 -11.593 1.00 80.69 586 ALA A N 1
ATOM 4748 C CA . ALA A 1 586 ? 13.665 10.636 -11.282 1.00 80.69 586 ALA A CA 1
ATOM 4749 C C . ALA A 1 586 ? 13.417 10.565 -9.774 1.00 80.69 586 ALA A C 1
ATOM 4751 O O . ALA A 1 586 ? 12.721 11.425 -9.241 1.00 80.69 586 ALA A O 1
ATOM 4752 N N . LEU A 1 587 ? 14.077 9.628 -9.085 1.00 78.12 587 LEU A N 1
ATOM 4753 C CA . LEU A 1 587 ? 14.013 9.526 -7.629 1.00 78.12 587 LEU A CA 1
ATOM 4754 C C . LEU A 1 587 ? 14.464 10.817 -6.934 1.00 78.12 587 LEU A C 1
ATOM 4756 O O . LEU A 1 587 ? 13.830 11.243 -5.982 1.00 78.12 587 LEU A O 1
ATOM 4760 N N . LEU A 1 588 ? 15.545 11.456 -7.385 1.00 84.06 588 LEU A N 1
ATOM 4761 C CA . LEU A 1 588 ? 16.029 12.707 -6.790 1.00 84.06 588 LEU A CA 1
ATOM 4762 C C . LEU A 1 588 ? 15.083 13.885 -7.035 1.00 84.06 588 LEU A C 1
ATOM 4764 O O . LEU A 1 588 ? 14.902 14.706 -6.140 1.00 84.06 588 LEU A O 1
ATOM 4768 N N . CYS A 1 589 ? 14.470 13.966 -8.218 1.00 82.75 589 CYS A N 1
ATOM 4769 C CA . CYS A 1 589 ? 13.430 14.954 -8.504 1.00 82.75 589 CYS A CA 1
ATOM 4770 C C . CYS A 1 589 ? 12.225 14.735 -7.590 1.00 82.75 589 CYS A C 1
ATOM 4772 O O . CYS A 1 589 ? 11.708 15.698 -7.032 1.00 82.75 589 CYS A O 1
ATOM 4774 N N . ASP A 1 590 ? 11.828 13.478 -7.385 1.00 73.75 590 ASP A N 1
ATOM 4775 C CA . ASP A 1 590 ? 10.782 13.126 -6.433 1.00 73.75 590 ASP A CA 1
ATOM 4776 C C . ASP A 1 590 ? 11.213 13.488 -5.005 1.00 73.75 590 ASP A C 1
ATOM 4778 O O . ASP A 1 590 ? 10.459 14.144 -4.306 1.00 73.75 590 ASP A O 1
ATOM 4782 N N . LEU A 1 591 ? 12.443 13.186 -4.575 1.00 75.44 591 LEU A N 1
ATOM 4783 C CA . LEU A 1 591 ? 12.957 13.562 -3.250 1.00 75.44 591 LEU A CA 1
ATOM 4784 C C . LEU A 1 591 ? 12.929 15.080 -3.004 1.00 75.44 591 LEU A C 1
ATOM 4786 O O . LEU A 1 591 ? 12.541 15.516 -1.920 1.00 75.44 591 LEU A O 1
ATOM 4790 N N . LEU A 1 592 ? 13.303 15.874 -4.011 1.00 77.12 592 LEU A N 1
ATOM 4791 C CA . LEU A 1 592 ? 13.285 17.340 -3.970 1.00 77.12 592 LEU A CA 1
ATOM 4792 C C . LEU A 1 592 ? 11.868 17.914 -3.958 1.00 77.12 592 LEU A C 1
ATOM 4794 O O . LEU A 1 592 ? 11.579 18.848 -3.215 1.00 77.12 592 LEU A O 1
ATOM 4798 N N . ARG A 1 593 ? 10.994 17.378 -4.813 1.00 71.94 593 ARG A N 1
ATOM 4799 C CA . ARG A 1 593 ? 9.609 17.838 -4.954 1.00 71.94 593 ARG A CA 1
ATOM 4800 C C . ARG A 1 593 ? 8.764 17.421 -3.755 1.00 71.94 593 ARG A C 1
ATOM 4802 O O . ARG A 1 593 ? 7.936 18.193 -3.280 1.00 71.94 593 ARG A O 1
ATOM 4809 N N . ASP A 1 594 ? 8.976 16.192 -3.298 1.00 61.78 594 ASP A N 1
ATOM 4810 C CA . ASP A 1 594 ? 8.005 15.456 -2.512 1.00 61.78 594 ASP A CA 1
ATOM 4811 C C . ASP A 1 594 ? 8.512 14.981 -1.152 1.00 61.78 594 ASP A C 1
ATOM 4813 O O . ASP A 1 594 ? 7.672 14.695 -0.317 1.00 61.78 594 ASP A O 1
ATOM 4817 N N . TYR A 1 595 ? 9.819 14.884 -0.877 1.00 58.81 595 TYR A N 1
ATOM 4818 C CA . TYR A 1 595 ? 10.338 14.274 0.370 1.00 58.81 595 TYR A CA 1
ATOM 4819 C C . TYR A 1 595 ? 11.188 15.223 1.231 1.00 58.81 595 TYR A C 1
ATOM 4821 O O . TYR A 1 595 ? 11.979 14.782 2.064 1.00 58.81 595 TYR A O 1
ATOM 4829 N N . GLY A 1 596 ? 11.048 16.535 1.025 1.00 61.88 596 GLY A N 1
ATOM 4830 C CA . GLY A 1 596 ? 11.629 17.556 1.904 1.00 61.88 596 GLY A CA 1
ATOM 4831 C C . GLY A 1 596 ? 13.143 17.682 1.816 1.00 61.88 596 GLY A C 1
ATOM 4832 O O . GLY A 1 596 ? 13.742 18.406 2.610 1.00 61.88 596 GLY A O 1
ATOM 4833 N N . VAL A 1 597 ? 13.769 17.011 0.845 1.00 73.62 597 VAL A N 1
ATOM 4834 C CA . VAL A 1 597 ? 15.174 17.232 0.525 1.00 73.62 597 VAL A CA 1
ATOM 4835 C C . VAL A 1 597 ? 15.295 18.637 -0.043 1.00 73.62 597 VAL A C 1
ATOM 4837 O O . VAL A 1 597 ? 14.762 18.951 -1.101 1.00 73.62 597 VAL A O 1
ATOM 4840 N N . THR A 1 598 ? 16.018 19.495 0.659 1.00 79.19 598 THR A N 1
ATOM 4841 C CA . THR A 1 598 ? 16.334 20.838 0.177 1.00 79.19 598 THR A CA 1
ATOM 4842 C C . THR A 1 598 ? 17.496 20.799 -0.813 1.00 79.19 598 THR A C 1
ATOM 4844 O O . THR A 1 598 ? 18.356 19.914 -0.765 1.00 79.19 598 THR A O 1
ATOM 4847 N N . ALA A 1 599 ? 17.594 21.823 -1.665 1.00 79.94 599 ALA A N 1
ATOM 4848 C CA . ALA A 1 599 ? 18.748 22.014 -2.546 1.00 79.94 599 ALA A CA 1
ATOM 4849 C C . ALA A 1 599 ? 20.093 21.969 -1.788 1.00 79.94 599 ALA A C 1
ATOM 4851 O O . ALA A 1 599 ? 21.080 21.462 -2.314 1.00 79.94 599 ALA A O 1
ATOM 4852 N N . ALA A 1 600 ? 20.118 22.447 -0.538 1.00 81.31 600 ALA A N 1
ATOM 4853 C CA . ALA A 1 600 ? 21.303 22.445 0.318 1.00 81.31 600 ALA A CA 1
ATOM 4854 C C . ALA A 1 600 ? 21.703 21.045 0.821 1.00 81.31 600 ALA A C 1
ATOM 4856 O O . ALA A 1 600 ? 22.868 20.823 1.141 1.00 81.31 600 ALA A O 1
ATOM 4857 N N . GLN A 1 601 ? 20.762 20.099 0.888 1.00 82.50 601 GLN A N 1
ATOM 4858 C CA . GLN A 1 601 ? 21.007 18.724 1.335 1.00 82.50 601 GLN A CA 1
ATOM 4859 C C . GLN A 1 601 ? 21.421 17.788 0.193 1.00 82.50 601 GLN A C 1
ATOM 4861 O O . GLN A 1 601 ? 22.008 16.743 0.455 1.00 82.50 601 GLN A O 1
ATOM 4866 N N . LEU A 1 602 ? 21.173 18.144 -1.073 1.00 85.19 602 LEU A N 1
ATOM 4867 C CA . LEU A 1 602 ? 21.567 17.315 -2.222 1.00 85.19 602 LEU A CA 1
ATOM 4868 C C . LEU A 1 602 ? 23.043 16.876 -2.199 1.00 85.19 602 LEU A C 1
ATOM 4870 O O . LEU A 1 602 ? 23.298 15.694 -2.448 1.00 85.19 602 LEU A O 1
ATOM 4874 N N . PRO A 1 603 ? 24.019 17.743 -1.852 1.00 86.62 603 PRO A N 1
ATOM 4875 C CA . PRO A 1 603 ? 25.424 17.350 -1.831 1.00 86.62 603 PRO A CA 1
ATOM 4876 C C . PRO A 1 603 ? 25.796 16.341 -0.733 1.00 86.62 603 PRO A C 1
ATOM 4878 O O . PRO A 1 603 ? 26.877 15.753 -0.792 1.00 86.62 603 PRO A O 1
ATOM 4881 N N . SER A 1 604 ? 24.947 16.117 0.271 1.00 86.06 604 SER A N 1
ATOM 4882 C CA . SER A 1 604 ? 25.190 15.103 1.305 1.00 86.06 604 SER A CA 1
ATOM 4883 C C . SER A 1 604 ? 24.479 13.779 1.027 1.00 86.06 604 SER A C 1
ATOM 4885 O O . SER A 1 604 ? 24.746 12.792 1.712 1.00 86.06 604 SER A O 1
ATOM 4887 N N . LEU A 1 605 ? 23.618 13.718 0.004 1.00 86.50 605 LEU A N 1
ATOM 4888 C CA . LEU A 1 605 ? 22.903 12.493 -0.334 1.00 86.50 605 LEU A CA 1
ATOM 4889 C C . LEU A 1 605 ? 23.835 11.408 -0.894 1.00 86.50 605 LEU A C 1
ATOM 4891 O O . LEU A 1 605 ? 24.831 11.717 -1.567 1.00 86.50 605 LEU A O 1
ATOM 4895 N N . PRO A 1 606 ? 23.504 10.123 -0.670 1.00 86.19 606 PRO A N 1
ATOM 4896 C CA . PRO A 1 606 ? 24.208 9.024 -1.316 1.00 86.19 606 PRO A CA 1
ATOM 4897 C C . PRO A 1 606 ? 24.045 9.074 -2.842 1.00 86.19 606 PRO A C 1
ATOM 4899 O O . PRO A 1 606 ? 23.251 9.838 -3.386 1.00 86.19 606 PRO A O 1
ATOM 4902 N N . GLN A 1 607 ? 24.828 8.269 -3.559 1.00 84.88 607 GLN A N 1
ATOM 4903 C CA . GLN A 1 607 ? 24.799 8.231 -5.021 1.00 84.88 607 GLN A CA 1
ATOM 4904 C C . GLN A 1 607 ? 24.309 6.888 -5.540 1.00 84.88 607 GLN A C 1
ATOM 4906 O O . GLN A 1 607 ? 24.680 5.837 -5.022 1.00 84.88 607 GLN A O 1
ATOM 4911 N N . GLY A 1 608 ? 23.602 6.910 -6.665 1.00 78.06 608 GLY A N 1
ATOM 4912 C CA . GLY A 1 608 ? 23.203 5.691 -7.357 1.00 78.06 608 GLY A CA 1
ATOM 4913 C C . GLY A 1 608 ? 22.208 4.837 -6.566 1.00 78.06 608 GLY A C 1
ATOM 4914 O O . GLY A 1 608 ? 21.221 5.355 -6.065 1.00 78.06 608 GLY A O 1
ATOM 4915 N N . GLU A 1 609 ? 22.463 3.532 -6.460 1.00 72.50 609 GLU A N 1
ATOM 4916 C CA . GLU A 1 609 ? 21.555 2.572 -5.805 1.00 72.50 609 GLU A CA 1
ATOM 4917 C C . GLU A 1 609 ? 21.330 2.853 -4.311 1.00 72.50 609 GLU A C 1
ATOM 4919 O O . GLU A 1 609 ? 20.225 2.673 -3.813 1.00 72.50 609 GLU A O 1
ATOM 4924 N N . ALA A 1 610 ? 22.325 3.420 -3.622 1.00 79.31 610 ALA A N 1
ATOM 4925 C CA . ALA A 1 610 ? 22.209 3.803 -2.214 1.00 79.31 610 ALA A CA 1
ATOM 4926 C C . ALA A 1 610 ? 21.180 4.932 -1.964 1.00 79.31 610 ALA A C 1
ATOM 4928 O O . ALA A 1 610 ? 20.838 5.221 -0.816 1.00 79.31 610 ALA A O 1
ATOM 4929 N N . LEU A 1 611 ? 20.661 5.576 -3.020 1.00 77.25 611 LEU A N 1
ATOM 4930 C CA . LEU A 1 611 ? 19.535 6.508 -2.910 1.00 77.25 611 LEU A CA 1
ATOM 4931 C C . LEU A 1 611 ? 18.232 5.813 -2.484 1.00 77.25 611 LEU A C 1
ATOM 4933 O O . LEU A 1 611 ? 17.401 6.459 -1.849 1.00 77.25 611 LEU A O 1
ATOM 4937 N N . TYR A 1 612 ? 18.049 4.520 -2.772 1.00 74.88 612 TYR A N 1
ATOM 4938 C CA . TYR A 1 612 ? 16.848 3.790 -2.348 1.00 74.88 612 TYR A CA 1
ATOM 4939 C C . TYR A 1 612 ? 16.858 3.467 -0.859 1.00 74.88 612 TYR A C 1
ATOM 4941 O O . TYR A 1 612 ? 15.836 3.629 -0.197 1.00 74.88 612 TYR A O 1
ATOM 4949 N N . ASP A 1 613 ? 18.014 3.106 -0.302 1.00 76.06 613 ASP A N 1
ATOM 4950 C CA . ASP A 1 613 ? 18.161 2.932 1.146 1.00 76.06 613 ASP A CA 1
ATOM 4951 C C . ASP A 1 613 ? 17.837 4.232 1.872 1.00 76.06 613 ASP A C 1
ATOM 4953 O O . ASP A 1 613 ? 17.151 4.241 2.894 1.00 76.06 613 ASP A O 1
ATOM 4957 N N . PHE A 1 614 ? 18.312 5.353 1.323 1.00 79.62 614 PHE A N 1
ATOM 4958 C CA . PHE A 1 614 ? 17.965 6.670 1.831 1.00 79.62 614 PHE A CA 1
ATOM 4959 C C . PHE A 1 614 ? 16.458 6.923 1.736 1.00 79.62 614 PHE A C 1
ATOM 4961 O O . PHE A 1 614 ? 15.859 7.325 2.728 1.00 79.62 614 PHE A O 1
ATOM 4968 N N . TYR A 1 615 ? 15.834 6.637 0.593 1.00 77.88 615 TYR A N 1
ATOM 4969 C CA . TYR A 1 615 ? 14.390 6.771 0.396 1.00 77.88 615 TYR A CA 1
ATOM 4970 C C . TYR A 1 615 ? 13.575 5.964 1.420 1.00 77.88 615 TYR A C 1
ATOM 4972 O O . TYR A 1 615 ? 12.701 6.517 2.089 1.00 77.88 615 TYR A O 1
ATOM 4980 N N . LEU A 1 616 ? 13.893 4.680 1.607 1.00 78.81 616 LEU A N 1
ATOM 4981 C CA . LEU A 1 616 ? 13.212 3.821 2.578 1.00 78.81 616 LEU A CA 1
ATOM 4982 C C . LEU A 1 616 ? 13.445 4.303 4.016 1.00 78.81 616 LEU A C 1
ATOM 4984 O O . LEU A 1 616 ? 12.509 4.310 4.813 1.00 78.81 616 LEU A O 1
ATOM 4988 N N . LYS A 1 617 ? 14.650 4.789 4.345 1.00 79.25 617 LYS A N 1
ATOM 4989 C CA . LYS A 1 617 ? 14.934 5.421 5.645 1.00 79.25 617 LYS A CA 1
ATOM 4990 C C . LYS A 1 617 ? 14.117 6.695 5.856 1.00 79.25 617 LYS A C 1
ATOM 4992 O O . LYS A 1 617 ? 13.589 6.885 6.947 1.00 79.25 617 LYS A O 1
ATOM 4997 N N . GLN A 1 618 ? 13.971 7.547 4.839 1.00 75.00 618 GLN A N 1
ATOM 4998 C CA . GLN A 1 618 ? 13.116 8.737 4.920 1.00 75.00 618 GLN A CA 1
ATOM 4999 C C . GLN A 1 618 ? 11.651 8.358 5.135 1.00 75.00 618 GLN A C 1
ATOM 5001 O O . GLN A 1 618 ? 10.980 8.969 5.967 1.00 75.00 618 GLN A O 1
ATOM 5006 N N . MET A 1 619 ? 11.164 7.315 4.460 1.00 76.69 619 MET A N 1
ATOM 5007 C CA . MET A 1 619 ? 9.814 6.795 4.683 1.00 76.69 619 MET A CA 1
ATOM 5008 C C . MET A 1 619 ? 9.618 6.247 6.089 1.00 76.69 619 MET A C 1
ATOM 5010 O O . MET A 1 619 ? 8.659 6.633 6.756 1.00 76.69 619 MET A O 1
ATOM 5014 N N . LYS A 1 620 ? 10.574 5.463 6.591 1.00 82.06 620 LYS A N 1
ATOM 5015 C CA . LYS A 1 620 ? 10.577 4.981 7.974 1.00 82.06 620 LYS A CA 1
ATOM 5016 C C . LYS A 1 620 ? 10.538 6.130 8.983 1.00 82.06 620 LYS A C 1
ATOM 5018 O O . LYS A 1 620 ? 9.742 6.104 9.913 1.00 82.06 620 LYS A O 1
ATOM 5023 N N . MET A 1 621 ? 11.354 7.166 8.786 1.00 76.88 621 MET A N 1
ATOM 5024 C CA . MET A 1 621 ? 11.367 8.349 9.660 1.00 76.88 621 MET A CA 1
ATOM 5025 C C . MET A 1 621 ? 10.099 9.200 9.547 1.00 76.88 621 MET A C 1
ATOM 5027 O O . MET A 1 621 ? 9.739 9.889 10.496 1.00 76.88 621 MET A O 1
ATOM 5031 N N . THR A 1 622 ? 9.448 9.196 8.386 1.00 72.56 622 THR A N 1
ATOM 5032 C CA . THR A 1 622 ? 8.234 9.981 8.140 1.00 72.56 622 THR A CA 1
ATOM 5033 C C . THR A 1 622 ? 7.013 9.337 8.772 1.00 72.56 622 THR A C 1
ATOM 5035 O O . THR A 1 622 ? 6.185 10.044 9.332 1.00 72.56 622 THR A O 1
ATOM 5038 N N . LEU A 1 623 ? 6.902 8.014 8.666 1.00 76.19 623 LEU A N 1
ATOM 5039 C CA . LEU A 1 623 ? 5.773 7.256 9.200 1.00 76.19 623 LEU A CA 1
ATOM 5040 C C . LEU A 1 623 ? 5.964 6.895 10.681 1.00 76.19 623 LEU A C 1
ATOM 5042 O O . LEU A 1 623 ? 4.981 6.687 11.386 1.00 76.19 623 LEU A O 1
ATOM 5046 N N . GLY A 1 624 ? 7.212 6.857 11.153 1.00 77.31 624 GLY A N 1
ATOM 5047 C CA . GLY A 1 624 ? 7.596 6.365 12.474 1.00 77.31 624 GLY A CA 1
ATOM 5048 C C . GLY A 1 624 ? 8.091 4.923 12.381 1.00 77.31 624 GLY A C 1
ATOM 5049 O O . GLY A 1 624 ? 7.418 4.067 11.802 1.00 77.31 624 GLY A O 1
ATOM 5050 N N . ALA A 1 625 ? 9.273 4.655 12.944 1.00 79.44 625 ALA A N 1
ATOM 5051 C CA . ALA A 1 625 ? 9.943 3.356 12.856 1.00 79.44 625 ALA A CA 1
ATOM 5052 C C . ALA A 1 625 ? 9.101 2.206 13.421 1.00 79.44 625 ALA A C 1
ATOM 5054 O O . ALA A 1 625 ? 9.076 1.132 12.826 1.00 79.44 625 ALA A O 1
ATOM 5055 N N . ASP A 1 626 ? 8.386 2.481 14.509 1.00 77.62 626 ASP A N 1
ATOM 5056 C CA . ASP A 1 626 ? 7.557 1.520 15.240 1.00 77.62 626 ASP A CA 1
ATOM 5057 C C . ASP A 1 626 ? 6.059 1.740 14.957 1.00 77.62 626 ASP A C 1
ATOM 5059 O O . ASP A 1 626 ? 5.184 1.411 15.760 1.00 77.62 626 ASP A O 1
ATOM 5063 N N . SER A 1 627 ? 5.732 2.391 13.835 1.00 78.81 627 SER A N 1
ATOM 5064 C CA . SER A 1 627 ? 4.344 2.623 13.428 1.00 78.81 627 SER A CA 1
ATOM 5065 C C . SER A 1 627 ? 3.752 1.396 12.731 1.00 78.81 627 SER A C 1
ATOM 5067 O O . SER A 1 627 ? 4.424 0.711 11.950 1.00 78.81 627 SER A O 1
ATOM 5069 N N . LYS A 1 628 ? 2.445 1.169 12.923 1.00 79.88 628 LYS A N 1
ATOM 5070 C CA . LYS A 1 628 ? 1.684 0.143 12.185 1.00 79.88 628 LYS A CA 1
ATOM 5071 C C . LYS A 1 628 ? 1.766 0.377 10.670 1.00 79.88 628 LYS A C 1
ATOM 5073 O O . LYS A 1 628 ? 1.719 -0.560 9.871 1.00 79.88 628 LYS A O 1
ATOM 5078 N N . GLN A 1 629 ? 1.883 1.636 10.254 1.00 80.44 629 GLN A N 1
ATOM 5079 C CA . GLN A 1 629 ? 1.995 2.056 8.861 1.00 80.44 629 GLN A CA 1
ATOM 5080 C C . GLN A 1 629 ? 3.323 1.609 8.250 1.00 80.44 629 GLN A C 1
ATOM 5082 O O . GLN A 1 629 ? 3.318 1.012 7.174 1.00 80.44 629 GLN A O 1
ATOM 5087 N N . TRP A 1 630 ? 4.447 1.838 8.934 1.00 85.12 630 TRP A N 1
ATOM 5088 C CA . TRP A 1 630 ? 5.749 1.370 8.462 1.00 85.12 630 TRP A CA 1
ATOM 5089 C C . TRP A 1 630 ? 5.829 -0.160 8.437 1.00 85.12 630 TRP A C 1
ATOM 5091 O O . TRP A 1 630 ? 6.261 -0.722 7.430 1.00 85.12 630 TRP A O 1
ATOM 5101 N N . ALA A 1 631 ? 5.321 -0.835 9.474 1.00 83.06 631 ALA A N 1
ATOM 5102 C CA . ALA A 1 631 ? 5.248 -2.297 9.507 1.00 83.06 631 ALA A CA 1
ATOM 5103 C C . ALA A 1 631 ? 4.494 -2.864 8.287 1.00 83.06 631 ALA A C 1
ATOM 5105 O O . ALA A 1 631 ? 4.922 -3.839 7.673 1.00 83.06 631 ALA A O 1
ATOM 5106 N N . PHE A 1 632 ? 3.420 -2.196 7.856 1.00 83.50 632 PHE A N 1
ATOM 5107 C CA . PHE A 1 632 ? 2.701 -2.578 6.639 1.00 83.50 632 PHE A CA 1
ATOM 5108 C C . PHE A 1 632 ? 3.505 -2.370 5.361 1.00 83.50 632 PHE A C 1
ATOM 5110 O O . PHE A 1 632 ? 3.467 -3.208 4.467 1.00 83.50 632 PHE A O 1
ATOM 5117 N N . PHE A 1 633 ? 4.230 -1.254 5.252 1.00 86.50 633 PHE A N 1
ATOM 5118 C CA . PHE A 1 633 ? 5.084 -0.995 4.091 1.00 86.50 633 PHE A CA 1
ATOM 5119 C C . PHE A 1 633 ? 6.154 -2.081 3.972 1.00 86.50 633 PHE A C 1
ATOM 5121 O O . PHE A 1 633 ? 6.407 -2.572 2.873 1.00 86.50 633 PHE A O 1
ATOM 5128 N N . GLN A 1 634 ? 6.731 -2.502 5.100 1.00 86.81 634 GLN A N 1
ATOM 5129 C CA . GLN A 1 634 ? 7.645 -3.641 5.140 1.00 86.81 634 GLN A CA 1
ATOM 5130 C C . GLN A 1 634 ? 6.951 -4.924 4.678 1.00 86.81 634 GLN A C 1
ATOM 5132 O O . GLN A 1 634 ? 7.491 -5.620 3.825 1.00 86.81 634 GLN A O 1
ATOM 5137 N N . GLN A 1 635 ? 5.736 -5.203 5.159 1.00 86.62 635 GLN A N 1
ATOM 5138 C CA . GLN A 1 635 ? 4.970 -6.379 4.745 1.00 86.62 635 GLN A CA 1
ATOM 5139 C C . GLN A 1 635 ? 4.691 -6.394 3.234 1.00 86.62 635 GLN A C 1
ATOM 5141 O O . GLN A 1 635 ? 4.868 -7.431 2.600 1.00 86.62 635 GLN A O 1
ATOM 5146 N N . VAL A 1 636 ? 4.328 -5.256 2.629 1.00 88.06 636 VAL A N 1
ATOM 5147 C CA . VAL A 1 636 ? 4.151 -5.120 1.168 1.00 88.06 636 VAL A CA 1
ATOM 5148 C C . VAL A 1 636 ? 5.443 -5.472 0.429 1.00 88.06 636 VAL A C 1
ATOM 5150 O O . VAL A 1 636 ? 5.423 -6.289 -0.492 1.00 88.06 636 VAL A O 1
ATOM 5153 N N . LEU A 1 637 ? 6.569 -4.882 0.839 1.00 88.38 637 LEU A N 1
ATOM 5154 C CA . LEU A 1 637 ? 7.868 -5.108 0.200 1.00 88.38 637 LEU A CA 1
ATOM 5155 C C . LEU A 1 637 ? 8.327 -6.566 0.332 1.00 88.38 637 LEU A C 1
ATOM 5157 O O . LEU A 1 637 ? 8.755 -7.158 -0.656 1.00 88.38 637 LEU A O 1
ATOM 5161 N N . LEU A 1 638 ? 8.191 -7.156 1.522 1.00 87.81 638 LEU A N 1
ATOM 5162 C CA . LEU A 1 638 ? 8.565 -8.544 1.797 1.00 87.81 638 LEU A CA 1
ATOM 5163 C C . LEU A 1 638 ? 7.659 -9.544 1.072 1.00 87.81 638 LEU A C 1
ATOM 5165 O O . LEU A 1 638 ? 8.153 -10.535 0.545 1.00 87.81 638 LEU A O 1
ATOM 5169 N N . THR A 1 639 ? 6.355 -9.269 0.980 1.00 88.56 639 THR A N 1
ATOM 5170 C CA . THR A 1 639 ? 5.406 -10.120 0.241 1.00 88.56 639 THR A CA 1
ATOM 5171 C C . THR A 1 639 ? 5.764 -10.164 -1.241 1.00 88.56 639 THR A C 1
ATOM 5173 O O . THR A 1 639 ? 5.816 -11.237 -1.838 1.00 88.56 639 THR A O 1
ATOM 5176 N N . LEU A 1 640 ? 6.068 -9.007 -1.837 1.00 86.94 640 LEU A N 1
ATOM 5177 C CA . LEU A 1 640 ? 6.500 -8.934 -3.233 1.00 86.94 640 LEU A CA 1
ATOM 5178 C C . LEU A 1 640 ? 7.865 -9.600 -3.452 1.00 86.94 640 LEU A C 1
ATOM 5180 O O . LEU A 1 640 ? 8.035 -10.288 -4.456 1.00 86.94 640 LEU A O 1
ATOM 5184 N N . ALA A 1 641 ? 8.804 -9.442 -2.514 1.00 84.31 641 ALA A N 1
ATOM 5185 C CA . ALA A 1 641 ? 10.101 -10.119 -2.551 1.00 84.31 641 ALA A CA 1
ATOM 5186 C C . ALA A 1 641 ? 9.946 -11.647 -2.506 1.00 84.31 641 ALA A C 1
ATOM 5188 O O . ALA A 1 641 ? 10.540 -12.356 -3.314 1.00 84.31 641 ALA A O 1
ATOM 5189 N N . ALA A 1 642 ? 9.123 -12.156 -1.587 1.00 85.00 642 ALA A N 1
ATOM 5190 C CA . ALA A 1 642 ? 8.857 -13.583 -1.442 1.00 85.00 642 ALA A CA 1
ATOM 5191 C C . ALA A 1 642 ? 8.168 -14.163 -2.685 1.00 85.00 642 ALA A C 1
ATOM 5193 O O . ALA A 1 642 ? 8.549 -15.234 -3.146 1.00 85.00 642 ALA A O 1
ATOM 5194 N N . ALA A 1 643 ? 7.203 -13.437 -3.259 1.00 84.88 643 ALA A N 1
ATOM 5195 C CA . ALA A 1 643 ? 6.523 -13.837 -4.489 1.00 84.88 643 ALA A CA 1
ATOM 5196 C C . ALA A 1 643 ? 7.485 -13.943 -5.681 1.00 84.88 643 ALA A C 1
ATOM 5198 O O . ALA A 1 643 ? 7.398 -14.889 -6.459 1.00 84.88 643 ALA A O 1
ATOM 5199 N N . GLU A 1 644 ? 8.402 -12.982 -5.816 1.00 79.69 644 GLU A N 1
ATOM 5200 C CA . GLU A 1 644 ? 9.432 -12.997 -6.857 1.00 79.69 644 GLU A CA 1
ATOM 5201 C C . GLU A 1 644 ? 10.368 -14.201 -6.696 1.00 79.69 644 GLU A C 1
ATOM 5203 O O . GLU A 1 644 ? 10.606 -14.926 -7.657 1.00 79.69 644 GLU A O 1
ATOM 5208 N N . LEU A 1 645 ? 10.842 -14.470 -5.474 1.00 78.62 645 LEU A N 1
ATOM 5209 C CA . LEU A 1 645 ? 11.703 -15.623 -5.186 1.00 78.62 645 LEU A CA 1
ATOM 5210 C C . LEU A 1 645 ? 10.998 -16.962 -5.423 1.00 78.62 645 LEU A C 1
ATOM 5212 O O . LEU A 1 645 ? 11.605 -17.877 -5.972 1.00 78.62 645 LEU A O 1
ATOM 5216 N N . ALA A 1 646 ? 9.730 -17.076 -5.022 1.00 80.62 646 ALA A N 1
ATOM 5217 C CA . ALA A 1 646 ? 8.939 -18.283 -5.228 1.00 80.62 646 ALA A CA 1
ATOM 5218 C C . ALA A 1 646 ? 8.743 -18.573 -6.721 1.00 80.62 646 ALA A C 1
ATOM 5220 O O . ALA A 1 646 ? 8.954 -19.705 -7.143 1.00 80.62 646 ALA A O 1
ATOM 5221 N N . ALA A 1 647 ? 8.425 -17.549 -7.519 1.00 74.88 647 ALA A N 1
ATOM 5222 C CA . ALA A 1 647 ? 8.309 -17.688 -8.968 1.00 74.88 647 ALA A CA 1
ATOM 5223 C C . ALA A 1 647 ? 9.642 -18.105 -9.613 1.00 74.88 647 ALA A C 1
ATOM 5225 O O . ALA A 1 647 ? 9.670 -18.995 -10.454 1.00 74.88 647 ALA A O 1
ATOM 5226 N N . MET A 1 648 ? 10.764 -17.522 -9.171 1.00 72.00 648 MET A N 1
ATOM 5227 C CA . MET A 1 648 ? 12.094 -17.916 -9.652 1.00 72.00 648 MET A CA 1
ATOM 5228 C C . MET A 1 648 ? 12.433 -19.378 -9.323 1.00 72.00 648 MET A C 1
ATOM 5230 O O . MET A 1 648 ? 13.095 -20.049 -10.114 1.00 72.00 648 MET A O 1
ATOM 5234 N N . GLU A 1 649 ? 12.020 -19.871 -8.155 1.00 72.62 649 GLU A N 1
ATOM 5235 C CA . GLU A 1 649 ? 12.267 -21.258 -7.760 1.00 72.62 649 GLU A CA 1
ATOM 5236 C C . GLU A 1 649 ? 11.333 -22.241 -8.470 1.00 72.62 649 GLU A C 1
ATOM 5238 O O . GLU A 1 649 ? 11.771 -23.308 -8.899 1.00 72.62 649 GLU A O 1
ATOM 5243 N N . GLU A 1 650 ? 10.070 -21.867 -8.670 1.00 70.56 650 GLU A N 1
ATOM 5244 C CA . GLU A 1 650 ? 9.135 -22.618 -9.506 1.00 70.56 650 GLU A CA 1
ATOM 5245 C C . GLU A 1 650 ? 9.672 -22.758 -10.938 1.00 70.56 650 GLU A C 1
ATOM 5247 O O . GLU A 1 650 ? 9.740 -23.876 -11.450 1.00 70.56 650 GLU A O 1
ATOM 5252 N N . ASP A 1 651 ? 10.174 -21.672 -11.534 1.00 63.69 651 ASP A N 1
ATOM 5253 C CA . ASP A 1 651 ? 10.846 -21.698 -12.839 1.00 63.69 651 ASP A CA 1
ATOM 5254 C C . ASP A 1 651 ? 12.060 -22.648 -12.830 1.00 63.69 651 ASP A C 1
ATOM 5256 O O . ASP A 1 651 ? 12.260 -23.430 -13.763 1.00 63.69 651 ASP A O 1
ATOM 5260 N N . ASN A 1 652 ? 12.874 -22.641 -11.766 1.00 65.06 652 ASN A N 1
ATOM 5261 C CA . ASN A 1 652 ? 14.013 -23.558 -11.641 1.00 65.06 652 ASN A CA 1
ATOM 5262 C C . ASN A 1 652 ? 13.579 -25.034 -11.608 1.00 65.06 652 ASN A C 1
ATOM 5264 O O . ASN A 1 652 ? 14.263 -25.878 -12.196 1.00 65.06 652 ASN A O 1
ATOM 5268 N N . LEU A 1 653 ? 12.471 -25.346 -10.930 1.00 67.94 653 LEU A N 1
ATOM 5269 C CA . LEU A 1 653 ? 11.921 -26.699 -10.827 1.00 67.94 653 LEU A CA 1
ATOM 5270 C C . LEU A 1 653 ? 11.280 -27.145 -12.148 1.00 67.94 653 LEU A C 1
ATOM 5272 O O . LEU A 1 653 ? 11.549 -28.253 -12.627 1.00 67.94 653 LEU A O 1
ATOM 5276 N N . LEU A 1 654 ? 10.477 -26.278 -12.768 1.00 64.69 654 LEU A N 1
ATOM 5277 C CA . LEU A 1 654 ? 9.757 -26.552 -14.014 1.00 64.69 654 LEU A CA 1
ATOM 5278 C C . LEU A 1 654 ? 10.676 -26.622 -15.236 1.00 64.69 654 LEU A C 1
ATOM 5280 O O . LEU A 1 654 ? 10.387 -27.398 -16.146 1.00 64.69 654 LEU A O 1
ATOM 5284 N N . ALA A 1 655 ? 11.828 -25.943 -15.224 1.00 55.97 655 ALA A N 1
ATOM 5285 C CA . ALA A 1 655 ? 12.843 -26.048 -16.278 1.00 55.97 655 ALA A CA 1
ATOM 5286 C C . ALA A 1 655 ? 13.345 -27.492 -16.510 1.00 55.97 655 ALA A C 1
ATOM 5288 O O . ALA A 1 655 ? 13.926 -27.795 -17.552 1.00 55.97 655 ALA A O 1
ATOM 5289 N N . SER A 1 656 ? 13.127 -28.407 -15.557 1.00 55.94 656 SER A N 1
ATOM 5290 C CA . SER A 1 656 ? 13.456 -29.833 -15.696 1.00 55.94 656 SER A CA 1
ATOM 5291 C C . SER A 1 656 ? 12.363 -30.674 -16.384 1.00 55.94 656 SER A C 1
ATOM 5293 O O . SER A 1 656 ? 12.614 -31.820 -16.770 1.00 55.94 656 SER A O 1
ATOM 5295 N N . VAL A 1 657 ? 11.161 -30.120 -16.585 1.00 56.81 657 VAL A N 1
ATOM 5296 C CA . VAL A 1 657 ? 9.971 -30.823 -17.084 1.00 56.81 657 VAL A CA 1
ATOM 5297 C C . VAL A 1 657 ? 9.600 -30.312 -18.480 1.00 56.81 657 VAL A C 1
ATOM 5299 O O . VAL A 1 657 ? 9.066 -29.220 -18.657 1.00 56.81 657 VAL A O 1
ATOM 5302 N N . ARG A 1 658 ? 9.840 -31.124 -19.519 1.00 45.75 658 ARG A N 1
ATOM 5303 C CA . ARG A 1 658 ? 9.468 -30.770 -20.902 1.00 45.75 658 ARG A CA 1
ATOM 5304 C C . ARG A 1 658 ? 7.948 -30.617 -21.051 1.00 45.75 658 ARG A C 1
ATOM 5306 O O . ARG A 1 658 ? 7.216 -31.576 -20.828 1.00 45.75 658 ARG A O 1
ATOM 5313 N N . GLY A 1 659 ? 7.501 -29.463 -21.552 1.00 46.91 659 GLY A N 1
ATOM 5314 C CA . GLY A 1 659 ? 6.131 -29.253 -22.044 1.00 46.91 659 GLY A CA 1
ATOM 5315 C C . GLY A 1 659 ? 5.222 -28.387 -21.168 1.00 46.91 659 GLY A C 1
ATOM 5316 O O . GLY A 1 659 ? 4.075 -28.164 -21.552 1.00 46.91 659 GLY A O 1
ATOM 5317 N N . VAL A 1 660 ? 5.708 -27.869 -20.037 1.00 46.06 660 VAL A N 1
ATOM 5318 C CA . VAL A 1 660 ? 4.974 -26.865 -19.252 1.00 46.06 660 VAL A CA 1
ATOM 5319 C C . VAL A 1 660 ? 5.167 -25.492 -19.902 1.00 46.06 660 VAL A C 1
ATOM 5321 O O . VAL A 1 660 ? 6.283 -25.116 -20.255 1.00 46.06 660 VAL A O 1
ATOM 5324 N N . ARG A 1 661 ? 4.070 -24.757 -20.128 1.00 44.94 661 ARG A N 1
ATOM 5325 C CA . ARG A 1 661 ? 4.131 -23.362 -20.584 1.00 44.94 661 ARG A CA 1
ATOM 5326 C C . ARG A 1 661 ? 4.618 -22.500 -19.422 1.00 44.94 661 ARG A C 1
ATOM 5328 O O . ARG A 1 661 ? 3.890 -22.349 -18.449 1.00 44.94 661 ARG A O 1
ATOM 5335 N N . GLU A 1 662 ? 5.814 -21.939 -19.546 1.00 51.16 662 GLU A N 1
ATOM 5336 C CA . GLU A 1 662 ? 6.309 -20.903 -18.638 1.00 51.16 662 GLU A CA 1
ATOM 5337 C C . GLU A 1 662 ? 5.495 -19.623 -18.869 1.00 51.16 662 GLU A C 1
ATOM 5339 O O . GLU A 1 662 ? 5.544 -19.032 -19.949 1.00 51.16 662 GLU A O 1
ATOM 5344 N N . GLU A 1 663 ? 4.705 -19.193 -17.887 1.00 54.22 663 GLU A N 1
ATOM 5345 C CA . GLU A 1 663 ? 4.208 -17.819 -17.869 1.00 54.22 663 GLU A CA 1
ATOM 5346 C C . GLU A 1 663 ? 5.276 -16.939 -17.222 1.00 54.22 663 GLU A C 1
ATOM 5348 O O . GLU A 1 663 ? 5.606 -17.110 -16.055 1.00 54.22 663 GLU A O 1
ATOM 5353 N N . VAL A 1 664 ? 5.813 -15.970 -17.970 1.00 58.16 664 VAL A N 1
ATOM 5354 C CA . VAL A 1 664 ? 6.753 -14.982 -17.421 1.00 58.16 664 VAL A CA 1
ATOM 5355 C C . VAL A 1 664 ? 6.101 -14.291 -16.222 1.00 58.16 664 VAL A C 1
ATOM 5357 O O . VAL A 1 664 ? 5.073 -13.626 -16.386 1.00 58.16 664 VAL A O 1
ATOM 5360 N N . TRP A 1 665 ? 6.698 -14.415 -15.031 1.00 67.56 665 TRP A N 1
ATOM 5361 C CA . TRP A 1 665 ? 6.187 -13.762 -13.824 1.00 67.56 665 TRP A CA 1
ATOM 5362 C C . TRP A 1 665 ? 6.158 -12.245 -14.014 1.00 67.56 665 TRP A C 1
ATOM 5364 O O . TRP A 1 665 ? 7.185 -11.615 -14.235 1.00 67.56 665 TRP A O 1
ATOM 5374 N N . GLN A 1 666 ? 4.990 -11.622 -13.915 1.00 66.06 666 GLN A N 1
ATOM 5375 C CA . GLN A 1 666 ? 4.827 -10.178 -14.146 1.00 66.06 666 GLN A CA 1
ATOM 5376 C C . GLN A 1 666 ? 4.488 -9.408 -12.866 1.00 66.06 666 GLN A C 1
ATOM 5378 O O . GLN A 1 666 ? 4.084 -8.247 -12.915 1.00 66.06 666 GLN A O 1
ATOM 5383 N N . GLY A 1 667 ? 4.697 -10.038 -11.709 1.00 75.31 667 GLY A N 1
ATOM 5384 C CA . GLY A 1 667 ? 4.254 -9.532 -10.417 1.00 75.31 667 GLY A CA 1
ATOM 5385 C C . GLY A 1 667 ? 2.917 -10.119 -9.980 1.00 75.31 667 GLY A C 1
ATOM 5386 O O . GLY A 1 667 ? 2.314 -10.935 -10.674 1.00 75.31 667 GLY A O 1
ATOM 5387 N N . LEU A 1 668 ? 2.454 -9.691 -8.809 1.00 82.00 668 LEU A N 1
ATOM 5388 C CA . LEU A 1 668 ? 1.173 -10.111 -8.252 1.00 82.00 668 LEU A CA 1
ATOM 5389 C C . LEU A 1 668 ? 0.046 -9.193 -8.739 1.00 82.00 668 LEU A C 1
ATOM 5391 O O . LEU A 1 668 ? 0.198 -7.968 -8.665 1.00 82.00 668 LEU A O 1
ATOM 5395 N N . PRO A 1 669 ? -1.105 -9.739 -9.172 1.00 82.75 669 PRO A N 1
ATOM 5396 C CA . PRO A 1 669 ? -2.317 -8.945 -9.342 1.00 82.75 669 PRO A CA 1
ATOM 5397 C C . PRO A 1 669 ? -2.667 -8.206 -8.043 1.00 82.75 669 PRO A C 1
ATOM 5399 O O . PRO A 1 669 ? -2.513 -8.770 -6.960 1.00 82.75 669 PRO A O 1
ATOM 5402 N N . LEU A 1 670 ? -3.197 -6.979 -8.131 1.00 79.69 670 LEU A N 1
ATOM 5403 C CA . LEU A 1 670 ? -3.599 -6.202 -6.944 1.00 79.69 670 LEU A CA 1
ATOM 5404 C C . LEU A 1 670 ? -4.539 -6.983 -6.006 1.00 79.69 670 LEU A C 1
ATOM 5406 O O . LEU A 1 670 ? -4.408 -6.889 -4.789 1.00 79.69 670 LEU A O 1
ATOM 5410 N N . SER A 1 671 ? -5.464 -7.764 -6.571 1.00 75.69 671 SER A N 1
ATOM 5411 C CA . SER A 1 671 ? -6.366 -8.644 -5.817 1.00 75.69 671 SER A CA 1
ATOM 5412 C C . SER A 1 671 ? -5.622 -9.677 -4.979 1.00 75.69 671 SER A C 1
ATOM 5414 O O . SER A 1 671 ? -5.909 -9.817 -3.794 1.00 75.69 671 SER A O 1
ATOM 5416 N N . VAL A 1 672 ? -4.641 -10.347 -5.580 1.00 83.31 672 VAL A N 1
ATOM 5417 C CA . VAL A 1 672 ? -3.827 -11.377 -4.926 1.00 83.31 672 VAL A CA 1
ATOM 5418 C C . VAL A 1 672 ? -2.911 -10.753 -3.881 1.00 83.31 672 VAL A C 1
ATOM 5420 O O . VAL A 1 672 ? -2.848 -11.241 -2.757 1.00 83.31 672 VAL A O 1
ATOM 5423 N N . LEU A 1 673 ? -2.244 -9.644 -4.218 1.00 85.31 673 LEU A N 1
ATOM 5424 C CA . LEU A 1 673 ? -1.383 -8.931 -3.277 1.00 85.31 673 LEU A CA 1
ATOM 5425 C C . LEU A 1 673 ? -2.170 -8.489 -2.039 1.00 85.31 673 LEU A C 1
ATOM 5427 O O . LEU A 1 673 ? -1.723 -8.721 -0.922 1.00 85.31 673 LEU A O 1
ATOM 5431 N N . ALA A 1 674 ? -3.342 -7.880 -2.224 1.00 77.81 674 ALA A N 1
ATOM 5432 C CA . ALA A 1 674 ? -4.172 -7.460 -1.102 1.00 77.81 674 ALA A CA 1
ATOM 5433 C C . ALA A 1 674 ? -4.637 -8.653 -0.256 1.00 77.81 674 ALA A C 1
ATOM 5435 O O . ALA A 1 674 ? -4.538 -8.593 0.966 1.00 77.81 674 ALA A O 1
ATOM 5436 N N . GLU A 1 675 ? -5.058 -9.755 -0.888 1.00 79.31 675 GLU A N 1
ATOM 5437 C CA . GLU A 1 675 ? -5.445 -10.971 -0.166 1.00 79.31 675 GLU A CA 1
ATOM 5438 C C . GLU A 1 675 ? -4.291 -11.532 0.677 1.00 79.31 675 GLU A C 1
ATOM 5440 O O . GLU A 1 675 ? -4.500 -11.870 1.842 1.00 79.31 675 GLU A O 1
ATOM 5445 N N . TRP A 1 676 ? -3.071 -11.586 0.135 1.00 81.31 676 TRP A N 1
ATOM 5446 C CA . TRP A 1 676 ? -1.885 -12.062 0.863 1.00 81.31 676 TRP A CA 1
ATOM 5447 C C . TRP A 1 676 ? -1.483 -11.136 2.013 1.00 81.31 676 TRP A C 1
ATOM 5449 O O . TRP A 1 676 ? -0.952 -11.592 3.023 1.00 81.31 676 TRP A O 1
ATOM 5459 N N . LEU A 1 677 ? -1.793 -9.845 1.898 1.00 80.31 677 LEU A N 1
ATOM 5460 C CA . LEU A 1 677 ? -1.654 -8.871 2.982 1.00 80.31 677 LEU A CA 1
ATOM 5461 C C . LEU A 1 677 ? -2.798 -8.952 4.010 1.00 80.31 677 LEU A C 1
ATOM 5463 O O . LEU A 1 677 ? -2.782 -8.210 4.991 1.00 80.31 677 LEU A O 1
ATOM 5467 N N . GLY A 1 678 ? -3.783 -9.834 3.806 1.00 69.31 678 GLY A N 1
ATOM 5468 C CA . GLY A 1 678 ? -4.962 -9.959 4.663 1.00 69.31 678 GLY A CA 1
ATOM 5469 C C . GLY A 1 678 ? -5.931 -8.780 4.537 1.00 69.31 678 GLY A C 1
ATOM 5470 O O . GLY A 1 678 ? -6.675 -8.496 5.476 1.00 69.31 678 GLY A O 1
ATOM 5471 N N . ASP A 1 679 ? -5.915 -8.078 3.403 1.00 72.25 679 ASP A N 1
ATOM 5472 C CA . ASP A 1 679 ? -6.647 -6.833 3.185 1.00 72.25 679 ASP A CA 1
ATOM 5473 C C . ASP A 1 679 ? -7.441 -6.841 1.859 1.00 72.25 679 ASP A C 1
ATOM 5475 O O . ASP A 1 679 ? -7.453 -7.809 1.099 1.00 72.25 679 ASP A O 1
ATOM 5479 N N . SER A 1 680 ? -8.168 -5.757 1.589 1.00 66.38 680 SER A N 1
ATOM 5480 C CA . SER A 1 680 ? -8.895 -5.538 0.337 1.00 66.38 680 SER A CA 1
ATOM 5481 C C . SER A 1 680 ? -8.074 -4.688 -0.641 1.00 66.38 680 SER A C 1
ATOM 5483 O O . SER A 1 680 ? -7.429 -3.730 -0.210 1.00 66.38 680 SER A O 1
ATOM 5485 N N . PRO A 1 681 ? -8.162 -4.924 -1.965 1.00 63.62 681 PRO A N 1
ATOM 5486 C CA . PRO A 1 681 ? -7.592 -4.047 -3.003 1.00 63.62 681 PRO A CA 1
ATOM 5487 C C . PRO A 1 681 ? -7.978 -2.574 -2.869 1.00 63.62 681 PRO A C 1
ATOM 5489 O O . PRO A 1 681 ? -7.271 -1.685 -3.330 1.00 63.62 681 PRO A O 1
ATOM 5492 N N . GLN A 1 682 ? -9.131 -2.338 -2.248 1.00 61.66 682 GLN A N 1
ATOM 5493 C CA . GLN A 1 682 ? -9.754 -1.036 -2.042 1.00 61.66 682 GLN A CA 1
ATOM 5494 C C . GLN A 1 682 ? -9.402 -0.424 -0.678 1.00 61.66 682 GLN A C 1
ATOM 5496 O O . GLN A 1 682 ? -9.882 0.656 -0.336 1.00 61.66 682 GLN A O 1
ATOM 5501 N N . SER A 1 683 ? -8.610 -1.124 0.137 1.00 62.53 683 SER A N 1
ATOM 5502 C CA . SER A 1 683 ? -8.214 -0.653 1.459 1.00 62.53 683 SER A CA 1
ATOM 5503 C C . SER A 1 683 ? -7.329 0.577 1.364 1.00 62.53 683 SER A C 1
ATOM 5505 O O . SER A 1 683 ? -6.361 0.622 0.602 1.00 62.53 683 SER A O 1
ATOM 5507 N N . ALA A 1 684 ? -7.612 1.552 2.225 1.00 62.56 684 ALA A N 1
ATOM 5508 C CA . ALA A 1 684 ? -6.831 2.773 2.318 1.00 62.56 684 ALA A CA 1
ATOM 5509 C C . ALA A 1 684 ? -5.354 2.530 2.594 1.00 62.56 684 ALA A C 1
ATOM 5511 O O . ALA A 1 684 ? -4.497 3.212 2.038 1.00 62.56 684 ALA A O 1
ATOM 5512 N N . ARG A 1 685 ? -5.055 1.521 3.411 1.00 69.00 685 ARG A N 1
ATOM 5513 C CA . ARG A 1 685 ? -3.687 1.172 3.781 1.00 69.00 685 ARG A CA 1
ATOM 5514 C C . ARG A 1 685 ? -2.915 0.620 2.579 1.00 69.00 685 ARG A C 1
ATOM 5516 O O . ARG A 1 685 ? -1.779 1.032 2.358 1.00 69.00 685 ARG A O 1
ATOM 5523 N N . VAL A 1 686 ? -3.548 -0.242 1.773 1.00 73.88 686 VAL A N 1
ATOM 5524 C CA . VAL A 1 686 ? -2.979 -0.812 0.535 1.00 73.88 686 VAL A CA 1
ATOM 5525 C C . VAL A 1 686 ? -2.711 0.283 -0.491 1.00 73.88 686 VAL A C 1
ATOM 5527 O O . VAL A 1 686 ? -1.589 0.414 -0.974 1.00 73.88 686 VAL A O 1
ATOM 5530 N N . VAL A 1 687 ? -3.709 1.114 -0.788 1.00 68.88 687 VAL A N 1
ATOM 5531 C CA . VAL A 1 687 ? -3.590 2.183 -1.791 1.00 68.88 687 VAL A CA 1
ATOM 5532 C C . VAL A 1 687 ? -2.531 3.207 -1.378 1.00 68.88 687 VAL A C 1
ATOM 5534 O O . VAL A 1 687 ? -1.658 3.576 -2.173 1.00 68.88 687 VAL A O 1
ATOM 5537 N N . PHE A 1 688 ? -2.545 3.621 -0.110 1.00 70.94 688 PHE A N 1
ATOM 5538 C CA . PHE A 1 688 ? -1.538 4.517 0.443 1.00 70.94 688 PHE A CA 1
ATOM 5539 C C . PHE A 1 688 ? -0.128 3.915 0.374 1.00 70.94 688 PHE A C 1
ATOM 5541 O O . PHE A 1 688 ? 0.799 4.600 -0.061 1.00 70.94 688 PHE A O 1
ATOM 5548 N N . ALA A 1 689 ? 0.045 2.636 0.719 1.00 76.81 689 ALA A N 1
ATOM 5549 C CA . ALA A 1 689 ? 1.340 1.967 0.630 1.00 76.81 689 ALA A CA 1
ATOM 5550 C C . ALA A 1 689 ? 1.858 1.875 -0.808 1.00 76.81 689 ALA A C 1
ATOM 5552 O O . ALA A 1 689 ? 2.979 2.298 -1.085 1.00 76.81 689 ALA A O 1
ATOM 5553 N N . LEU A 1 690 ? 1.038 1.402 -1.748 1.00 75.94 690 LEU A N 1
ATOM 5554 C CA . LEU A 1 690 ? 1.441 1.252 -3.149 1.00 75.94 690 LEU A CA 1
ATOM 5555 C C . LEU A 1 690 ? 1.762 2.600 -3.803 1.00 75.94 690 LEU A C 1
ATOM 5557 O O . LEU A 1 690 ? 2.745 2.717 -4.534 1.00 75.94 690 LEU A O 1
ATOM 5561 N N . SER A 1 691 ? 0.981 3.640 -3.499 1.00 67.25 691 SER A N 1
ATOM 5562 C CA . SER A 1 691 ? 1.244 4.992 -4.006 1.00 67.25 691 SER A CA 1
ATOM 5563 C C . SER A 1 691 ? 2.503 5.623 -3.399 1.00 67.25 691 SER A C 1
ATOM 5565 O O . SER A 1 691 ? 3.213 6.356 -4.092 1.00 67.25 691 SER A O 1
ATOM 5567 N N . SER A 1 692 ? 2.809 5.311 -2.137 1.00 71.69 692 SER A N 1
ATOM 5568 C CA . SER A 1 692 ? 3.985 5.818 -1.419 1.00 71.69 692 SER A CA 1
ATOM 5569 C C . SER A 1 692 ? 5.247 5.004 -1.684 1.00 71.69 692 SER A C 1
ATOM 5571 O O . SER A 1 692 ? 6.337 5.482 -1.404 1.00 71.69 692 SER A O 1
ATOM 5573 N N . LEU A 1 693 ? 5.139 3.791 -2.226 1.00 75.69 693 LEU A N 1
ATOM 5574 C CA . LEU A 1 693 ? 6.270 2.944 -2.614 1.00 75.69 693 LEU A CA 1
ATOM 5575 C C . LEU A 1 693 ? 6.522 2.959 -4.130 1.00 75.69 693 LEU A C 1
ATOM 5577 O O . LEU A 1 693 ? 7.402 2.249 -4.609 1.00 75.69 693 LEU A O 1
ATOM 5581 N N . LYS A 1 694 ? 5.814 3.796 -4.903 1.00 71.12 694 LYS A N 1
ATOM 5582 C CA . LYS A 1 694 ? 5.904 3.833 -6.375 1.00 71.12 694 LYS A CA 1
ATOM 5583 C C . LYS A 1 694 ? 7.332 3.941 -6.928 1.00 71.12 694 LYS A C 1
ATOM 5585 O O . LYS A 1 694 ? 7.606 3.410 -7.994 1.00 71.12 694 LYS A O 1
ATOM 5590 N N . ALA A 1 695 ? 8.244 4.596 -6.204 1.00 66.62 695 ALA A N 1
ATOM 5591 C CA . ALA A 1 695 ? 9.628 4.790 -6.636 1.00 66.62 695 ALA A CA 1
ATOM 5592 C C . ALA A 1 695 ? 10.480 3.506 -6.573 1.00 66.62 695 ALA A C 1
ATOM 5594 O O . ALA A 1 695 ? 11.535 3.435 -7.202 1.00 66.62 695 ALA A O 1
ATOM 5595 N N . VAL A 1 696 ? 10.036 2.501 -5.810 1.00 71.56 696 VAL A N 1
ATOM 5596 C CA . VAL A 1 696 ? 10.716 1.204 -5.643 1.00 71.56 696 VAL A CA 1
ATOM 5597 C C . VAL A 1 696 ? 9.910 0.031 -6.211 1.00 71.56 696 VAL A C 1
ATOM 5599 O O . VAL A 1 696 ? 10.440 -1.072 -6.361 1.00 71.56 696 VAL A O 1
ATOM 5602 N N . LEU A 1 697 ? 8.645 0.264 -6.564 1.00 72.19 697 LEU A N 1
ATOM 5603 C CA . LEU A 1 697 ? 7.766 -0.706 -7.208 1.00 72.19 697 LEU A CA 1
ATOM 5604 C C . LEU A 1 697 ? 7.769 -0.531 -8.728 1.00 72.19 697 LEU A C 1
ATOM 5606 O O . LEU A 1 697 ? 7.981 0.557 -9.258 1.00 72.19 697 LEU A O 1
ATOM 5610 N N . ARG A 1 698 ? 7.480 -1.614 -9.444 1.00 68.56 698 ARG A N 1
ATOM 5611 C CA . ARG A 1 698 ? 7.153 -1.587 -10.867 1.00 68.56 698 ARG A CA 1
ATOM 5612 C C . ARG A 1 698 ? 5.743 -2.110 -11.065 1.00 68.56 698 ARG A C 1
ATOM 5614 O O . ARG A 1 698 ? 5.331 -3.081 -10.432 1.00 68.56 698 ARG A O 1
ATOM 5621 N N . VAL A 1 699 ? 5.031 -1.432 -11.954 1.00 66.06 699 VAL A N 1
ATOM 5622 C CA . VAL A 1 699 ? 3.632 -1.695 -12.266 1.00 66.06 699 VAL A CA 1
ATOM 5623 C C . VAL A 1 699 ? 3.537 -2.164 -13.711 1.00 66.06 699 VAL A C 1
ATOM 5625 O O . VAL A 1 699 ? 4.120 -1.538 -14.597 1.00 66.06 699 VAL A O 1
ATOM 5628 N N . GLU A 1 700 ? 2.828 -3.263 -13.946 1.00 60.38 700 GLU A N 1
ATOM 5629 C CA . GLU A 1 700 ? 2.635 -3.845 -15.276 1.00 60.38 700 GLU A CA 1
ATOM 5630 C C . GLU A 1 700 ? 1.131 -3.957 -15.576 1.00 60.38 700 GLU A C 1
ATOM 5632 O O . GLU A 1 700 ? 0.364 -4.505 -14.779 1.00 60.38 700 GLU A O 1
ATOM 5637 N N . ARG A 1 701 ? 0.688 -3.372 -16.699 1.00 54.88 701 ARG A N 1
ATOM 5638 C CA . ARG A 1 701 ? -0.718 -3.369 -17.135 1.00 54.88 701 ARG A CA 1
ATOM 5639 C C . ARG A 1 701 ? -0.910 -4.395 -18.247 1.00 54.88 701 ARG A C 1
ATOM 5641 O O . ARG A 1 701 ? -0.316 -4.254 -19.309 1.00 54.88 701 ARG A O 1
ATOM 5648 N N . ARG A 1 702 ? -1.760 -5.403 -18.012 1.00 48.41 702 ARG A N 1
ATOM 5649 C CA . ARG A 1 702 ? -2.199 -6.360 -19.053 1.00 48.41 702 ARG A CA 1
ATOM 5650 C C . ARG A 1 702 ? -3.468 -5.900 -19.780 1.00 48.41 702 ARG A C 1
ATOM 5652 O O . ARG A 1 702 ? -3.720 -6.314 -20.903 1.00 48.41 702 ARG A O 1
ATOM 5659 N N . SER A 1 703 ? -4.288 -5.079 -19.126 1.00 44.84 703 SER A N 1
ATOM 5660 C CA . SER A 1 703 ? -5.519 -4.489 -19.662 1.00 44.84 703 SER A CA 1
ATOM 5661 C C . SER A 1 703 ? -5.931 -3.288 -18.803 1.00 44.84 703 SER A C 1
ATOM 5663 O O . SER A 1 703 ? -5.320 -3.029 -17.764 1.00 44.84 703 SER A O 1
ATOM 5665 N N . VAL A 1 704 ? -7.010 -2.593 -19.181 1.00 41.47 704 VAL A N 1
ATOM 5666 C CA . VAL A 1 704 ? -7.581 -1.461 -18.419 1.00 41.47 704 VAL A CA 1
ATOM 5667 C C . VAL A 1 704 ? -7.919 -1.829 -16.958 1.00 41.47 704 VAL A C 1
ATOM 5669 O O . VAL A 1 704 ? -8.011 -0.934 -16.125 1.00 41.47 704 VAL A O 1
ATOM 5672 N N . SER A 1 705 ? -8.070 -3.121 -16.626 1.00 41.88 705 SER A N 1
ATOM 5673 C CA . SER A 1 705 ? -8.516 -3.600 -15.303 1.00 41.88 705 SER A CA 1
ATOM 5674 C C . SER A 1 705 ? -7.521 -4.489 -14.540 1.00 41.88 705 SER A C 1
ATOM 5676 O O . SER A 1 705 ? -7.749 -4.768 -13.365 1.00 41.88 705 SER A O 1
ATOM 5678 N N . ALA A 1 706 ? -6.418 -4.930 -15.157 1.00 56.00 706 ALA A N 1
ATOM 5679 C CA . ALA A 1 706 ? -5.489 -5.892 -14.553 1.00 56.00 706 ALA A CA 1
ATOM 5680 C C . ALA A 1 706 ? -4.097 -5.279 -14.333 1.00 56.00 706 ALA A C 1
ATOM 5682 O O . ALA A 1 706 ? -3.235 -5.305 -15.218 1.00 56.00 706 ALA A O 1
ATOM 5683 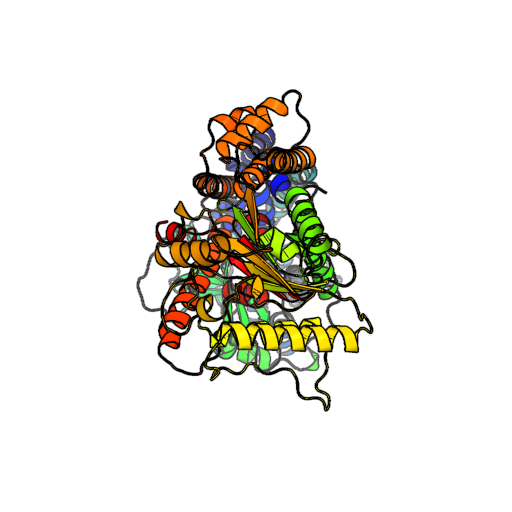N N . VAL A 1 707 ? -3.892 -4.737 -13.129 1.00 67.00 707 VAL A N 1
ATOM 5684 C CA . VAL A 1 707 ? -2.629 -4.137 -12.681 1.00 67.00 707 VAL A CA 1
ATOM 5685 C C . VAL A 1 707 ? -1.848 -5.139 -11.832 1.00 67.00 707 VAL A C 1
ATOM 5687 O O . VAL A 1 707 ? -2.370 -5.652 -10.839 1.00 67.00 707 VAL A O 1
ATOM 5690 N N . HIS A 1 708 ? -0.599 -5.395 -12.219 1.00 74.94 708 HIS A N 1
ATOM 5691 C CA . HIS A 1 708 ? 0.329 -6.251 -11.485 1.00 74.94 708 HIS A CA 1
ATOM 5692 C C . HIS A 1 708 ? 1.419 -5.410 -10.823 1.00 74.94 708 HIS A C 1
ATOM 5694 O O . HIS A 1 708 ? 1.912 -4.444 -11.411 1.00 74.94 708 HIS A O 1
ATOM 5700 N N . TYR A 1 709 ? 1.793 -5.793 -9.605 1.00 78.69 709 TYR A N 1
ATOM 5701 C CA . TYR A 1 709 ? 2.829 -5.143 -8.811 1.00 78.69 709 TYR A CA 1
ATOM 5702 C C . TYR A 1 709 ? 3.997 -6.089 -8.584 1.00 78.69 709 TYR A C 1
ATOM 5704 O O . TYR A 1 709 ? 3.818 -7.252 -8.226 1.00 78.69 709 TYR A O 1
ATOM 5712 N N . ARG A 1 710 ? 5.207 -5.561 -8.739 1.00 76.94 710 ARG A N 1
ATOM 5713 C CA . ARG A 1 710 ? 6.452 -6.232 -8.363 1.00 76.94 710 ARG A CA 1
ATOM 5714 C C . ARG A 1 710 ? 7.483 -5.240 -7.859 1.00 76.94 710 ARG A C 1
ATOM 5716 O O . ARG A 1 710 ? 7.318 -4.028 -8.009 1.00 76.94 710 ARG A O 1
ATOM 5723 N N . LEU A 1 711 ? 8.573 -5.752 -7.305 1.00 77.31 711 LEU A N 1
ATOM 5724 C CA . LEU A 1 711 ? 9.740 -4.932 -7.020 1.00 77.31 711 LEU A CA 1
ATOM 5725 C C . LEU A 1 711 ? 10.343 -4.439 -8.342 1.00 77.31 711 LEU A C 1
ATOM 5727 O O . LEU A 1 711 ? 10.532 -5.191 -9.296 1.00 77.31 711 LEU A O 1
ATOM 5731 N N . GLY A 1 712 ? 10.593 -3.134 -8.433 1.00 62.00 712 GLY A N 1
ATOM 5732 C CA . GLY A 1 712 ? 11.127 -2.514 -9.648 1.00 62.00 712 GLY A CA 1
ATOM 5733 C C . GLY A 1 712 ? 12.650 -2.541 -9.738 1.00 62.00 712 GLY A C 1
ATOM 5734 O O . GLY A 1 712 ? 13.219 -2.075 -10.729 1.00 62.00 712 GLY A O 1
ATOM 5735 N N . LEU A 1 713 ? 13.316 -3.049 -8.701 1.00 62.53 713 LEU A N 1
ATOM 5736 C CA . LEU A 1 713 ? 14.733 -2.840 -8.459 1.00 62.53 713 LEU A CA 1
ATOM 5737 C C . LEU A 1 713 ? 15.511 -4.146 -8.463 1.00 62.53 713 LEU A C 1
ATOM 5739 O O . LEU A 1 713 ? 15.307 -5.034 -7.639 1.00 62.53 713 LEU A O 1
ATOM 5743 N N . LYS A 1 714 ? 16.495 -4.203 -9.360 1.00 52.53 714 LYS A N 1
ATOM 5744 C CA . LYS A 1 714 ? 17.462 -5.291 -9.405 1.00 52.53 714 LYS A CA 1
ATOM 5745 C C . LYS A 1 714 ? 18.293 -5.282 -8.118 1.00 52.53 714 LYS A C 1
ATOM 5747 O O . LYS A 1 714 ? 18.971 -4.296 -7.850 1.00 52.53 714 LYS A O 1
ATOM 5752 N N . GLY A 1 715 ? 18.239 -6.371 -7.350 1.00 53.22 715 GLY A N 1
ATOM 5753 C CA . GLY A 1 715 ? 18.961 -6.527 -6.081 1.00 53.22 715 GLY A CA 1
ATOM 5754 C C . GLY A 1 715 ? 18.206 -6.053 -4.835 1.00 53.22 715 GLY A C 1
ATOM 5755 O O . GLY A 1 715 ? 18.681 -6.313 -3.733 1.00 53.22 715 GLY A O 1
ATOM 5756 N N . LEU A 1 716 ? 17.025 -5.430 -4.969 1.00 65.56 716 LEU A N 1
ATOM 5757 C CA . LEU A 1 716 ? 16.213 -5.050 -3.803 1.00 65.56 716 LEU A CA 1
ATOM 5758 C C . LEU A 1 716 ? 15.735 -6.282 -3.032 1.00 65.56 716 LEU A C 1
ATOM 5760 O O . LEU A 1 716 ? 15.741 -6.269 -1.811 1.00 65.56 716 LEU A O 1
ATOM 5764 N N . THR A 1 717 ? 15.397 -7.360 -3.731 1.00 61.03 717 THR A N 1
ATOM 5765 C CA . THR A 1 717 ? 15.049 -8.654 -3.131 1.00 61.03 717 THR A CA 1
ATOM 5766 C C . THR A 1 717 ? 16.184 -9.170 -2.242 1.00 61.03 717 THR A C 1
ATOM 5768 O O . THR A 1 717 ? 15.951 -9.540 -1.099 1.00 61.03 717 THR A O 1
ATOM 5771 N N . THR A 1 718 ? 17.433 -9.097 -2.715 1.00 59.53 718 THR A N 1
ATOM 5772 C CA . THR A 1 718 ? 18.628 -9.478 -1.939 1.00 59.53 718 THR A CA 1
ATOM 5773 C C . THR A 1 718 ? 18.902 -8.522 -0.778 1.00 59.53 718 THR A C 1
ATOM 5775 O O . THR A 1 718 ? 19.297 -8.953 0.299 1.00 59.53 718 THR A O 1
ATOM 5778 N N . PHE A 1 719 ? 18.667 -7.223 -0.965 1.00 62.31 719 PHE A N 1
ATOM 5779 C CA . PHE A 1 719 ? 18.764 -6.241 0.113 1.00 62.31 719 PHE A CA 1
ATOM 5780 C C . PHE A 1 719 ? 17.740 -6.518 1.221 1.00 62.31 719 PHE A C 1
ATOM 5782 O O . PHE A 1 719 ? 18.112 -6.576 2.388 1.00 62.31 719 PHE A O 1
ATOM 5789 N N . LEU A 1 720 ? 16.478 -6.760 0.859 1.00 65.75 720 LEU A N 1
ATOM 5790 C CA . LEU A 1 720 ? 15.404 -7.093 1.798 1.00 65.75 720 LEU A CA 1
ATOM 5791 C C . LEU A 1 720 ? 15.632 -8.429 2.520 1.00 65.75 720 LEU A C 1
ATOM 5793 O O . LEU A 1 720 ? 15.026 -8.647 3.554 1.00 65.75 720 LEU A O 1
ATOM 5797 N N . GLN A 1 721 ? 16.489 -9.312 1.999 1.00 58.75 721 GLN A N 1
ATOM 5798 C CA . GLN A 1 721 ? 16.934 -10.518 2.711 1.00 58.75 721 GLN A CA 1
ATOM 5799 C C . GLN A 1 721 ? 18.024 -10.230 3.755 1.00 58.75 721 GLN A C 1
ATOM 5801 O O . GLN A 1 721 ? 18.219 -11.026 4.668 1.00 58.75 721 GLN A O 1
ATOM 5806 N N . SER A 1 722 ? 18.783 -9.143 3.588 1.00 48.41 722 SER A N 1
ATOM 5807 C CA . SER A 1 722 ? 19.902 -8.773 4.468 1.00 48.41 722 SER A CA 1
ATOM 5808 C C . SER A 1 722 ? 19.510 -7.856 5.632 1.00 48.41 722 SER A C 1
ATOM 5810 O O . SER A 1 722 ? 20.341 -7.589 6.502 1.00 48.41 722 SER A O 1
ATOM 5812 N N . VAL A 1 723 ? 18.272 -7.358 5.615 1.00 46.22 723 VAL A N 1
ATOM 5813 C CA . VAL A 1 723 ? 17.657 -6.445 6.589 1.00 46.22 723 VAL A CA 1
ATOM 5814 C C . VAL A 1 723 ? 16.516 -7.175 7.267 1.00 46.22 723 VAL A C 1
ATOM 5816 O O . VAL A 1 723 ? 16.357 -6.973 8.490 1.00 46.22 723 VAL A O 1
#

pLDDT: mean 79.0, std 14.59, range [29.02, 95.81]

InterPro domains:
  IPR027417 P-loop containing nucleoside triphosphate hydrolase [G3DSA:3.40.50.300] (329-525)

Sequence (723 aa):
MPNTPAFLTRANTKEVRQEVRDFAQNAAWLDTVINDYPAPIAHEYYRLKTVLEEGLLVTAVLQLKDVVEVLIKFPAVVMAQWLLTHQDDETLKQKTWAILLGKKLSLGDWQRIADELAKELVRCEALEIASLAQWFRQLPNNSQVKAGRETTLQKLLKDLIQWRNETVGHGALRLHVEDYFPELKNHIIHLNDALKNLPTIWQTAQLYSFTSEILHGAACLQTRHADQDDHPHQDETLDLFWQLATGEKLLLSPLLALRRCTVCGKQDVFFFDGRDGKENKYKLAFLDYFAGHKMMRAGHYAPELAHALREIPPDLLPHDTEEIGGDFIKTALDKLLKEKSLDAEYLSPTYLRQPLAEFITQHSRGIFYLHAPAHVGKSLFVQGLAVEAGLDEPLLDNLLVVTFHLRREYRYHLNFFIDYLGQNFRNTVNVQAGSQPLPEFDRSAKNLPQAFVEWIGKWLAVYRQVYQLPHAKLLLCVDGLDEFTFVESPHIFDVLPLAALLGENCYVLLTSRPTNECAPKIRRYLSLLTARSENVSGFTVNMQKTTAYLQLLRAYFDERVPYTPNNAAVFAEVLARGKRRFLYVALLCDLLRDYGVTAAQLPSLPQGEALYDFYLKQMKMTLGADSKQWAFFQQVLLTLAAAELAAMEEDNLLASVRGVREEVWQGLPLSVLAEWLGDSPQSARVVFALSSLKAVLRVERRSVSAVHYRLGLKGLTTFLQSV

Foldseek 3Di:
DAALQLLLVVLPPPVQLVVLLVLLVPAPQDVCLQFQAFQQLNQLSVVLSVCSNLSQLVLNLVSVVSNLLCLQQVLLLVLLLCCCPPDPPVVSVLLSLQLFALFQDDSVSSLVSQLVSLLVCLQVVVVLSNLSSCLAFDRDPDPPDSTGDGALNSVLSVVSVVVCCCQQNLQDGDSPSVVRVVVSSVSSNSNNVRVVPGPPQSVQKFKAWPVRDTRGHNCNQVVQQPDDDPDQQDWDWTWMWIQTSVRDTRISPPQWTFTQASPPRRTAIWGFRYWDDDDQAIWTWIAGSNLRDIHIHRPVVRVVSVVSVVSRDPVSRDDDPPPPVVVVSVVVLLVLCVCLAPLVQDDALCVVLVVVLVLLVVDQFAEEEEAEAPQLCQVVNLLQCAVQSVNHDHSDPQEAEFEDEAAQLFADAPVLVQVNSQVSLCVSLVDDPDDDDQQDQDPPDPQQQLSLQVRVVSSSVSSCVSVVPVLHAYEYEYEALLSHDDDDPPGPLSRNHARVSHDGRYYYYYYYYDLVSGDPVSSVSVCVSPVDGDSYHYDYDDLVPPVSSLVVLVVSLVVQADDDPPSVVLSVLLCVQAVSRSLSSNLVSCCRRRQNQDSVCSVVAHHHPVNVVVLLVSVCSSNDVSRSLNVLLLVLQLVQLVVSVVLSVVSVVCVVPPDDNDDDCPAAWLQRSQVSSVHGSSDSSSSSSCSSCVSQKDWDDPDSRTIHIHGPDDCVSVVSVVD

Organism: NCBI:txid1570016

Radius of gyration: 31.11 Å; chains: 1; bounding box: 74×62×90 Å

Secondary structure (DSSP, 8-state):
---HHHHHHHTT-HHHHHHHHHHHHHS---HHHHHHSBHHHHHHHHHHHHHHHHT-HHHHHHHHHHHHHHHHHHHHHHHHHHHHHH---HHHHHHHHHHHHSSPPPHHHHHHHHHHHHHHHHHTT-TTTHHHHHHHBPPPSSTT-SSPPBPHHHHHHHHHHHHHHHHTGGG---S-GGGHHHHHHHHHHHHHHHHHTS--GGGT-EEEETT--B-BSHHHHHHHHH----------EE-EEEE-TTS-EEE-TTTEEEEE-TTT--EEEEEEEEEESSTTS-EEEEEETTTTEEEEEEGGGSHHHHHHHHHS-TTTSPP----THHHHHHHHHHHHHHHTSHHHHPPP-HHHHHHHHHHHHH-SSEEEEEE--TTSSHHHHHHTT-GGG-SS--SSTTEEEEEEE--TTS---HHHHHHHHHHHHHHHTT--S-SSPPPPP-TT-SSHHHHHHHHHHHHHHHHHHHHT-TT-EEEEEEE-GGG----SSS-GGGTPPPGGGSPTTEEEEEEES-TTTS-HHHHHHHHHHHHS-TTEEEEE--TTT-HHHHHHHHHHHHHHSPP-TTHHHHHHHHHHHTTT-HHHHHHHHHHHHHS---TTTGGGS--TTHHHHHHHHHHHHHH-TT-HHHHHHHHHHHHHHHHHHHHHHHHHHHTTSTT---PPP--EEHHHHHHHTTS-TT-HHHHHHHHHSTTTEEEEEEETTEEEEEE-STTHHHHHHH-